Protein AF-0000000084345006 (afdb_homodimer)

Solvent-accessible surface area (backbone atoms only — not comparable to full-atom values): 26022 Å² total; per-residue (Å²): 129,42,28,31,36,35,39,15,20,37,31,21,58,23,36,22,38,45,45,19,27,39,44,24,13,48,54,64,68,20,47,41,25,41,38,64,45,27,44,33,18,22,37,42,75,37,78,78,44,75,47,75,47,55,40,68,56,42,34,43,24,52,50,40,34,66,75,46,31,78,61,38,12,27,25,36,44,42,64,48,46,51,62,44,44,50,27,50,33,58,51,54,70,69,43,87,80,65,47,54,23,27,33,30,68,54,44,56,44,95,74,63,48,74,50,41,49,72,69,26,48,53,45,40,44,70,50,44,31,56,66,19,42,29,35,49,31,39,56,72,48,44,24,61,75,67,71,46,86,67,78,48,72,67,41,49,52,52,48,41,60,55,52,36,74,56,38,20,54,24,29,35,42,40,37,67,77,75,52,102,46,23,41,28,40,37,32,59,86,83,52,78,44,82,44,78,44,81,70,71,93,66,69,22,55,34,28,51,68,41,31,32,42,21,24,25,21,26,33,37,26,72,64,43,53,70,70,57,12,47,52,55,16,51,57,50,43,50,56,14,42,76,53,28,44,85,59,39,85,41,41,9,24,43,26,65,47,51,67,51,33,42,54,38,62,74,43,132,130,41,29,32,35,34,40,14,19,37,31,21,58,24,35,23,38,45,45,18,27,40,44,23,14,48,55,64,67,19,48,41,25,42,37,64,46,27,43,33,18,21,36,42,76,37,77,79,45,74,47,76,46,55,39,68,57,42,34,44,23,54,50,41,34,66,75,44,32,77,61,39,12,28,24,35,44,43,63,49,47,52,62,43,43,47,28,51,33,58,52,54,69,69,42,86,81,66,47,54,22,27,33,32,66,54,43,57,45,95,73,64,47,74,50,41,49,70,70,26,47,53,44,40,44,70,49,42,32,55,66,18,42,28,35,50,30,39,55,73,46,45,24,61,73,67,71,46,87,68,79,46,71,67,41,47,54,52,48,41,60,56,53,35,75,55,39,21,54,24,31,35,41,40,35,68,77,76,53,102,46,24,41,28,40,37,30,59,85,82,53,78,43,80,44,79,46,81,69,71,96,69,69,22,55,33,28,51,69,40,30,33,42,19,26,25,22,29,33,37,27,72,64,43,52,70,69,56,12,47,54,56,16,51,56,50,42,51,55,15,41,76,54,29,46,85,58,39,85,41,41,10,24,43,25,65,46,51,67,53,32,43,54,39,61,76,42,132

Radius of gyration: 22.65 Å; Cα contacts (8 Å, |Δi|>4): 1332; chains: 2; bounding box: 45×67×52 Å

Nearest PDB structures (foldseek):
  8g1h-assembly1_A-2  TM=9.702E-01  e=3.459E-35  synthetic construct
  1jxi-assembly1_B  TM=9.398E-01  e=3.420E-26  Salmonella enterica subsp. enterica serovar Typhimurium
  3rm5-assembly1_B  TM=9.314E-01  e=1.653E-25  Saccharomyces cerevisiae
  3rm5-assembly1_A  TM=9.030E-01  e=3.843E-26  Saccharomyces cerevisiae
  4c5k-assembly2_A  TM=9.165E-01  e=1.752E-25  Staphylococcus aureus subsp. aureus Mu50

Foldseek 3Di:
DFEEEEEWADDPQQQATLSLLCLLLVLLPHHYHYQHAKYFDDDQQGTDDIDGDALVSSLVSLVVCLVPHDHQFYEYEQHADLSNLQSVLVNQVPRPDRHAYEYEDCQAFPNGHGRYDPVSLVSNLQRPQQVHQEYAEEQVRLCVNVVHHQQDPVSVVVSQLVSVVSHYQKYWYFAQPRDPWGWIWIDRNPDIDIDTDHDDPDLQCRHLSRSLSSQLRSVSSVPDDSVVSNNVSRVQSNQQQNPFDDDDPHHTHGNSNVVVCVVVVVDD/DFEEEEEWADDPQQQATLSLLCLLLVLLPHHYHYQHAKYFDDDQQGTDDIDGDALVSSLVSLVVCLVPHDHQFYEYEQHADLSNLQSVLVNQVPRPDRHAYEYEDDQAFPNGHGRYDPVSLVSNLQRPQQVHQEYAEEQVRLCVNVVHHQQDPVSVVVSQLVSVVSHYQKYWYFYQPRDVWGWIWIDRNPDIDIDTDHDDPDLQCRHLSRSLSSQLRSVSSVPDDSVVSNNVSRVQSNQQQNPFDDDDPHHTHGNSNVVVCVVVVVDD

Sequence (536 aa):
MKNALTIAGSDSCGGAGIQADLKSFSANGVYGMSVITAITAQNTQGVFGIEDISPEIIKKQINVIFDDIHVNAIKIGMVSKIESIKAIGESLRKIKKLPPIVLDPVMVSKSGFNLLSKDAKDTLIKELFPLALIITPNLPEAEEILQRKIETLEDMRESAKKLIKLGPKYVLIKGGHLEKDAMDILYDGENFIELTGERINTIHTHGTGCTLSSAIAANLAKGDSVEIAVKKAKDYITIAIKNGFKLGKGVGPTNHFYKLYKDAGVIEMKNALTIAGSDSCGGAGIQADLKSFSANGVYGMSVITAITAQNTQGVFGIEDISPEIIKKQINVIFDDIHVNAIKIGMVSKIESIKAIGESLRKIKKLPPIVLDPVMVSKSGFNLLSKDAKDTLIKELFPLALIITPNLPEAEEILQRKIETLEDMRESAKKLIKLGPKYVLIKGGHLEKDAMDILYDGENFIELTGERINTIHTHGTGCTLSSAIAANLAKGDSVEIAVKKAKDYITIAIKNGFKLGKGVGPTNHFYKLYKDAGVIE

Secondary structure (DSSP, 8-state):
--EEEEEEEEETTSSSHHHHHHHHHHHTT-EEEEEEEEEEEEETTEEEEEEEPPHHHHHHHHHHHHHH----EEEE-----HHHHHHHHHHHHT-TTPPPEEE----B-TT--B---HHHHHHHHHHHGGG-SEE--BHHHHHHHHTS---SHHHHHHHHHHHHTTS-SEEEEEESSSSSSEEEEEE-SS-EEEEEE-----S--BTHHHHHHHHHHHHHHTT--HHHHHHHHHHHHHHHHHT----SSSPPBP-TTHHHHHHHTS--/--EEEEEEEEETTSSSHHHHHHHHHHHTT-EEEEEEEEEEEEETTEEEEEEEPPHHHHHHHHHHHHHH----EEEE-----HHHHHHHHHHHHT-TTPPPEEE----B-TT--B---HHHHHHHHHHHGGG-SEE--BHHHHHHHHTS---SHHHHHHHHHHHHTTS-SEEEEEESSSSSSEEEEEE-SS-EEEEEE-----S--BTHHHHHHHHHHHHHHTT--HHHHHHHHHHHHHHHHHT----SSSPPBP-TTHHHHHHHTS--

Structure (mmCIF, N/CA/C/O backbone):
data_AF-0000000084345006-model_v1
#
loop_
_entity.id
_entity.type
_entity.pdbx_description
1 polymer 'Hydroxymethylpyrimidine/phosphomethylpyrimidine kinase'
#
loop_
_atom_site.group_PDB
_atom_site.id
_atom_site.type_symbol
_atom_site.label_atom_id
_atom_site.label_alt_id
_atom_site.label_comp_id
_atom_site.label_asym_id
_atom_site.label_entity_id
_atom_site.label_seq_id
_atom_site.pdbx_PDB_ins_code
_atom_site.Cartn_x
_atom_site.Cartn_y
_atom_site.Cartn_z
_atom_site.occupancy
_atom_site.B_iso_or_equiv
_atom_site.auth_seq_id
_atom_site.auth_comp_id
_atom_site.auth_asym_id
_atom_site.auth_atom_id
_atom_site.pdbx_PDB_model_num
ATOM 1 N N . MET A 1 1 ? -15.398 0.15 -10.969 1 89.31 1 MET A N 1
ATOM 2 C CA . MET A 1 1 ? -14.016 -0.271 -10.75 1 89.31 1 MET A CA 1
ATOM 3 C C . MET A 1 1 ? -13.961 -1.646 -10.094 1 89.31 1 MET A C 1
ATOM 5 O O . MET A 1 1 ? -14.82 -1.98 -9.273 1 89.31 1 MET A O 1
ATOM 9 N N . LYS A 1 2 ? -13.133 -2.596 -10.609 1 97.88 2 LYS A N 1
ATOM 10 C CA . LYS A 1 2 ? -12.969 -3.928 -10.039 1 97.88 2 LYS A CA 1
ATOM 11 C C . LYS A 1 2 ? -12.031 -3.895 -8.828 1 97.88 2 LYS A C 1
ATOM 13 O O . LYS A 1 2 ? -11.18 -3.01 -8.719 1 97.88 2 LYS A O 1
ATOM 18 N N . ASN A 1 3 ? -12.273 -4.82 -7.895 1 98.69 3 ASN A N 1
ATOM 19 C CA . ASN A 1 3 ? -11.539 -4.84 -6.633 1 98.69 3 ASN A CA 1
ATOM 20 C C . ASN A 1 3 ? -10.656 -6.078 -6.516 1 98.69 3 ASN A C 1
ATOM 22 O O . ASN A 1 3 ? -11.133 -7.203 -6.695 1 98.69 3 ASN A O 1
ATOM 26 N N . ALA A 1 4 ? -9.422 -5.875 -6.227 1 98.88 4 ALA A N 1
ATOM 27 C CA . ALA A 1 4 ? -8.5 -6.984 -5.98 1 98.88 4 ALA A CA 1
ATOM 28 C C . ALA A 1 4 ? -7.922 -6.91 -4.57 1 98.88 4 ALA A C 1
ATOM 30 O O . ALA A 1 4 ? -7.75 -5.82 -4.02 1 98.88 4 ALA A O 1
ATOM 31 N N . LEU A 1 5 ? -7.621 -8.062 -3.99 1 98.94 5 LEU A N 1
ATOM 32 C CA . LEU A 1 5 ? -7.078 -8.195 -2.643 1 98.94 5 LEU A CA 1
ATOM 33 C C . LEU A 1 5 ? -5.715 -8.875 -2.668 1 98.94 5 LEU A C 1
ATOM 35 O O . LEU A 1 5 ? -5.566 -9.953 -3.254 1 98.94 5 LEU A O 1
ATOM 39 N N . THR A 1 6 ? -4.75 -8.211 -2.145 1 98.94 6 THR A N 1
ATOM 40 C CA . THR A 1 6 ? -3.467 -8.875 -1.936 1 98.94 6 THR A CA 1
ATOM 41 C C . THR A 1 6 ? -3.332 -9.352 -0.491 1 98.94 6 THR A C 1
ATOM 43 O O . THR A 1 6 ? -3.746 -8.656 0.438 1 98.94 6 THR A O 1
ATOM 46 N N . ILE A 1 7 ? -2.912 -10.547 -0.292 1 98.88 7 ILE A N 1
ATOM 47 C CA . ILE A 1 7 ? -2.547 -11.141 0.988 1 98.88 7 ILE A CA 1
ATOM 48 C C . ILE A 1 7 ? -1.056 -11.469 0.998 1 98.88 7 ILE A C 1
ATOM 50 O O . ILE A 1 7 ? -0.623 -12.438 0.373 1 98.88 7 ILE A O 1
ATOM 54 N N . ALA A 1 8 ? -0.303 -10.664 1.658 1 98.19 8 ALA A N 1
ATOM 55 C CA . ALA A 1 8 ? 1.147 -10.805 1.564 1 98.19 8 ALA A CA 1
ATOM 56 C C . ALA A 1 8 ? 1.849 -10.008 2.66 1 98.19 8 ALA A C 1
ATOM 58 O O . ALA A 1 8 ? 1.195 -9.352 3.473 1 98.19 8 ALA A O 1
ATOM 59 N N . GLY A 1 9 ? 3.174 -10.164 2.723 1 96.94 9 GLY A N 1
ATOM 60 C CA . GLY A 1 9 ? 3.99 -9.336 3.598 1 96.94 9 GLY A CA 1
ATOM 61 C C . GLY A 1 9 ? 4.215 -7.934 3.057 1 96.94 9 GLY A C 1
ATOM 62 O O . GLY A 1 9 ? 3.854 -7.637 1.916 1 96.94 9 GLY A O 1
ATOM 6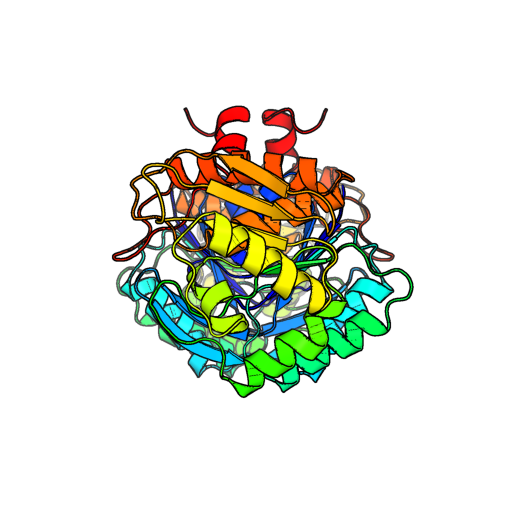3 N N . SER A 1 10 ? 4.773 -7.102 3.953 1 97.81 10 SER A N 1
ATOM 64 C CA . SER A 1 10 ? 5.059 -5.711 3.615 1 97.81 10 SER A CA 1
ATOM 65 C C . SER A 1 10 ? 6.555 -5.492 3.404 1 97.81 10 SER A C 1
ATOM 67 O O . SER A 1 10 ? 7.375 -5.996 4.172 1 97.81 10 SER A O 1
ATOM 69 N N . ASP A 1 11 ? 6.859 -4.809 2.336 1 96.81 11 ASP A N 1
ATOM 70 C CA . ASP A 1 11 ? 8.211 -4.352 2.025 1 96.81 11 ASP A CA 1
ATOM 71 C C . ASP A 1 11 ? 8.352 -2.854 2.268 1 96.81 11 ASP A C 1
ATOM 73 O O . ASP A 1 11 ? 7.824 -2.041 1.507 1 96.81 11 ASP A O 1
ATOM 77 N N . SER A 1 12 ? 9.188 -2.475 3.18 1 98.44 12 SER A N 1
ATOM 78 C CA . SER A 1 12 ? 9.273 -1.081 3.605 1 98.44 12 SER A CA 1
ATOM 79 C C . SER A 1 12 ? 9.789 -0.19 2.479 1 98.44 12 SER A C 1
ATOM 81 O O . SER A 1 12 ? 9.438 0.99 2.406 1 98.44 12 SER A O 1
ATOM 83 N N . CYS A 1 13 ? 10.57 -0.667 1.552 1 97.94 13 CYS A N 1
ATOM 84 C CA . CYS A 1 13 ? 11.125 0.211 0.53 1 97.94 13 CYS A CA 1
ATOM 85 C C . CYS A 1 13 ? 10.234 0.249 -0.705 1 97.94 13 CYS A C 1
ATOM 87 O O . CYS A 1 13 ? 10.516 0.979 -1.656 1 97.94 13 CYS A O 1
ATOM 89 N N . GLY A 1 14 ? 9.148 -0.557 -0.694 1 98.12 14 GLY A N 1
ATOM 90 C CA . GLY A 1 14 ? 8.039 -0.332 -1.606 1 98.12 14 GLY A CA 1
ATOM 91 C C . GLY A 1 14 ? 8.211 -1.034 -2.939 1 98.12 14 GLY A C 1
ATOM 92 O O . GLY A 1 14 ? 7.414 -0.833 -3.859 1 98.12 14 GLY A O 1
ATOM 93 N N . GLY A 1 15 ? 9.266 -1.884 -3.068 1 97 15 GLY A N 1
ATOM 94 C CA . GLY A 1 15 ? 9.547 -2.529 -4.344 1 97 15 GLY A CA 1
ATOM 95 C C . GLY A 1 15 ? 8.891 -3.895 -4.473 1 97 15 GLY A C 1
ATOM 96 O O . GLY A 1 15 ? 8.75 -4.418 -5.578 1 97 15 GLY A O 1
ATOM 97 N N . ALA A 1 16 ? 8.5 -4.504 -3.398 1 96.56 16 ALA A N 1
ATOM 98 C CA . ALA A 1 16 ? 7.84 -5.805 -3.34 1 96.56 16 ALA A CA 1
ATOM 99 C C . ALA A 1 16 ? 6.699 -5.793 -2.324 1 96.56 16 ALA A C 1
ATOM 101 O O . ALA A 1 16 ? 6.191 -4.727 -1.965 1 96.56 16 ALA A O 1
ATOM 102 N N . GLY A 1 17 ? 6.203 -6.926 -2.006 1 96.75 17 GLY A N 1
ATOM 103 C CA . GLY A 1 17 ? 5.172 -7.023 -0.985 1 96.75 17 GLY A CA 1
ATOM 104 C C . GLY A 1 17 ? 3.865 -6.371 -1.395 1 96.75 17 GLY A C 1
ATOM 105 O O . GLY A 1 17 ? 3.592 -6.211 -2.586 1 96.75 17 GLY A O 1
ATOM 106 N N . ILE A 1 18 ? 3.059 -5.977 -0.353 1 98.62 18 ILE A N 1
ATOM 107 C CA . ILE A 1 18 ? 1.742 -5.406 -0.615 1 98.62 18 ILE A CA 1
ATOM 108 C C . ILE A 1 18 ? 1.896 -4.059 -1.315 1 98.62 18 ILE A C 1
ATOM 110 O O . ILE A 1 18 ? 1.002 -3.625 -2.047 1 98.62 18 ILE A O 1
ATOM 114 N N . GLN A 1 19 ? 3.078 -3.381 -1.094 1 98.81 19 GLN A N 1
ATOM 115 C CA . GLN A 1 19 ? 3.309 -2.098 -1.749 1 98.81 19 GLN A CA 1
ATOM 116 C C . GLN A 1 19 ? 3.363 -2.258 -3.266 1 98.81 19 GLN A C 1
ATOM 118 O O . GLN A 1 19 ? 2.693 -1.524 -3.996 1 98.81 19 GLN A O 1
ATOM 123 N N . ALA A 1 20 ? 4.129 -3.256 -3.709 1 98.5 20 ALA A N 1
ATOM 124 C CA . ALA A 1 20 ? 4.199 -3.525 -5.145 1 98.5 20 ALA A CA 1
ATOM 125 C C . ALA A 1 20 ? 2.857 -4.02 -5.676 1 98.5 20 ALA A C 1
ATOM 127 O O . ALA A 1 20 ? 2.475 -3.705 -6.805 1 98.5 20 ALA A O 1
ATOM 128 N N . ASP A 1 21 ? 2.201 -4.828 -4.859 1 98.81 21 ASP A N 1
ATOM 129 C CA . ASP A 1 21 ? 0.899 -5.348 -5.262 1 98.81 21 ASP A CA 1
ATOM 130 C C . ASP A 1 21 ? -0.097 -4.215 -5.5 1 98.81 21 ASP A C 1
ATOM 132 O O . ASP A 1 21 ? -0.76 -4.168 -6.535 1 98.81 21 ASP A O 1
ATOM 136 N N . LEU A 1 22 ? -0.158 -3.279 -4.551 1 98.94 22 LEU A N 1
ATOM 137 C CA . LEU A 1 22 ? -1.082 -2.154 -4.648 1 98.94 22 LEU A CA 1
ATOM 138 C C . LEU A 1 22 ? -0.743 -1.272 -5.844 1 98.94 22 LEU A C 1
ATOM 140 O O . LEU A 1 22 ? -1.639 -0.804 -6.551 1 98.94 22 LEU A O 1
ATOM 144 N N . LYS A 1 23 ? 0.521 -1.016 -6.059 1 98.88 23 LYS A N 1
ATOM 145 C CA . LYS A 1 23 ? 0.947 -0.233 -7.215 1 98.88 23 LYS A CA 1
ATOM 146 C C . LYS A 1 23 ? 0.558 -0.923 -8.523 1 98.88 23 LYS A C 1
ATOM 148 O O . LYS A 1 23 ? 0.072 -0.276 -9.453 1 98.88 23 LYS A O 1
ATOM 153 N N . SER A 1 24 ? 0.743 -2.256 -8.562 1 98.88 24 SER A N 1
ATOM 154 C CA . SER A 1 24 ? 0.424 -3.018 -9.766 1 98.88 24 SER A CA 1
ATOM 155 C C . SER A 1 24 ? -1.077 -3.021 -10.039 1 98.88 24 SER A C 1
ATOM 157 O O . SER A 1 24 ? -1.507 -2.861 -11.18 1 98.88 24 SER A O 1
ATOM 159 N N . PHE A 1 25 ? -1.888 -3.24 -8.945 1 98.88 25 PHE A N 1
ATOM 160 C CA . PHE A 1 25 ? -3.336 -3.162 -9.102 1 98.88 25 PHE A CA 1
ATOM 161 C C . PHE A 1 25 ? -3.744 -1.825 -9.711 1 98.88 25 PHE A C 1
ATOM 163 O O . PHE A 1 25 ? -4.461 -1.785 -10.711 1 98.88 25 PHE A O 1
ATOM 170 N N . SER A 1 26 ? -3.223 -0.731 -9.148 1 98.69 26 SER A N 1
ATOM 171 C CA . SER A 1 26 ? -3.592 0.62 -9.555 1 98.69 26 SER A CA 1
ATOM 172 C C . SER A 1 26 ? -3.139 0.909 -10.984 1 98.69 26 SER A C 1
ATOM 174 O O . SER A 1 26 ? -3.887 1.493 -11.773 1 98.69 26 SER A O 1
ATOM 176 N N . ALA A 1 27 ? -1.938 0.489 -11.273 1 98.62 27 ALA A N 1
ATOM 177 C CA . ALA A 1 27 ? -1.396 0.732 -12.609 1 98.62 27 ALA A CA 1
ATOM 178 C C . ALA A 1 27 ? -2.207 -0.003 -13.672 1 98.62 27 ALA A C 1
ATOM 180 O O . ALA A 1 27 ? -2.211 0.39 -14.844 1 98.62 27 ALA A O 1
ATOM 181 N N . ASN A 1 28 ? -2.867 -1.063 -13.289 1 98.31 28 ASN A N 1
ATOM 182 C CA . ASN A 1 28 ? -3.666 -1.854 -14.219 1 98.31 28 ASN A CA 1
ATOM 183 C C . ASN A 1 28 ? -5.156 -1.549 -14.078 1 98.31 28 ASN A C 1
ATOM 185 O O . ASN A 1 28 ? -5.996 -2.34 -14.508 1 98.31 28 ASN A O 1
ATOM 189 N N . GLY A 1 29 ? -5.527 -0.494 -13.367 1 97.88 29 GLY A N 1
ATOM 190 C CA . GLY A 1 29 ? -6.883 0.034 -13.367 1 97.88 29 GLY A CA 1
ATOM 191 C C . GLY A 1 29 ? -7.801 -0.677 -12.398 1 97.88 29 GLY A C 1
ATOM 192 O O . GLY A 1 29 ? -9.023 -0.689 -12.578 1 97.88 29 GLY A O 1
ATOM 193 N N . VAL A 1 30 ? -7.266 -1.265 -11.43 1 98.5 30 VAL A N 1
ATOM 194 C CA . VAL A 1 30 ? -8.023 -2.043 -10.461 1 98.5 30 VAL A CA 1
ATOM 195 C C . VAL A 1 30 ? -7.824 -1.466 -9.062 1 98.5 30 VAL A C 1
ATOM 197 O O . VAL A 1 30 ? -6.715 -1.059 -8.703 1 98.5 30 VAL A O 1
ATOM 200 N N . TYR A 1 31 ? -8.898 -1.378 -8.211 1 98.69 31 TYR A N 1
ATOM 201 C CA . TYR A 1 31 ? -8.797 -0.924 -6.832 1 98.69 31 TYR A CA 1
ATOM 202 C C . TYR A 1 31 ? -8.164 -1.995 -5.953 1 98.69 31 TYR A C 1
ATOM 204 O O . TYR A 1 31 ? -8.625 -3.135 -5.918 1 98.69 31 TYR A O 1
ATOM 212 N N . GLY A 1 32 ? -7.113 -1.588 -5.227 1 98.81 32 GLY A N 1
ATOM 213 C CA . GLY A 1 32 ? -6.363 -2.566 -4.457 1 98.81 32 GLY A CA 1
ATOM 214 C C . GLY A 1 32 ? -6.645 -2.494 -2.967 1 98.81 32 GLY A C 1
ATOM 215 O O . GLY A 1 32 ? -6.66 -1.408 -2.383 1 98.81 32 GLY A O 1
ATOM 216 N N . MET A 1 33 ? -6.867 -3.643 -2.33 1 98.88 33 MET A N 1
ATOM 217 C CA . MET A 1 33 ? -6.977 -3.863 -0.891 1 98.88 33 MET A CA 1
ATOM 218 C C . MET A 1 33 ? -5.883 -4.805 -0.399 1 98.88 33 MET A C 1
ATOM 220 O O . MET A 1 33 ? -5.195 -5.438 -1.203 1 98.88 33 MET A O 1
ATOM 224 N N . SER A 1 34 ? -5.668 -4.82 0.944 1 98.88 34 SER A N 1
ATOM 225 C CA . SER A 1 34 ? -4.547 -5.656 1.354 1 98.88 34 SER A CA 1
ATOM 226 C C . SER A 1 34 ? -4.793 -6.277 2.727 1 98.88 34 SER A C 1
ATOM 228 O O . SER A 1 34 ? -5.379 -5.641 3.605 1 98.88 34 SER A O 1
ATOM 230 N N . VAL A 1 35 ? -4.457 -7.473 2.844 1 98.88 35 VAL A N 1
ATOM 231 C CA . VAL A 1 35 ? -4.242 -8.188 4.098 1 98.88 35 VAL A CA 1
ATOM 232 C C . VAL A 1 35 ? -2.746 -8.383 4.332 1 98.88 35 VAL A C 1
ATOM 234 O O . VAL A 1 35 ? -2.059 -9 3.514 1 98.88 35 VAL A O 1
ATOM 237 N N . ILE A 1 36 ? -2.287 -7.852 5.406 1 98.81 36 ILE A N 1
ATOM 238 C CA . ILE A 1 36 ? -0.855 -7.91 5.68 1 98.81 36 ILE A CA 1
ATOM 239 C C . ILE A 1 36 ? -0.556 -9.07 6.621 1 98.81 36 ILE A C 1
ATOM 241 O O . ILE A 1 36 ? -1.201 -9.219 7.664 1 98.81 36 ILE A O 1
ATOM 245 N N . THR A 1 37 ? 0.47 -9.844 6.27 1 98.06 37 THR A N 1
ATOM 246 C CA . THR A 1 37 ? 0.75 -11.07 7.012 1 98.06 37 THR A CA 1
ATOM 247 C C . THR A 1 37 ? 2.064 -10.945 7.777 1 98.06 37 THR A C 1
ATOM 249 O O . THR A 1 37 ? 2.334 -11.742 8.688 1 98.06 37 THR A O 1
ATOM 252 N N . ALA A 1 38 ? 2.854 -10.055 7.348 1 96.88 38 ALA A N 1
ATOM 253 C CA . ALA A 1 38 ? 4.141 -9.812 7.992 1 96.88 38 ALA A CA 1
ATOM 254 C C . ALA A 1 38 ? 4.688 -8.438 7.625 1 96.88 38 ALA A C 1
ATOM 256 O O . ALA A 1 38 ? 4.371 -7.902 6.559 1 96.88 38 ALA A O 1
ATOM 257 N N . ILE A 1 39 ? 5.484 -7.902 8.547 1 97.44 39 ILE A N 1
ATOM 258 C CA . ILE A 1 39 ? 6.195 -6.652 8.312 1 97.44 39 ILE A CA 1
ATOM 259 C C . ILE A 1 39 ? 7.691 -6.926 8.164 1 97.44 39 ILE A C 1
ATOM 261 O O . ILE A 1 39 ? 8.312 -7.508 9.055 1 97.44 39 ILE A O 1
ATOM 265 N N . THR A 1 40 ? 8.227 -6.492 7.047 1 95.69 40 THR A N 1
ATOM 266 C CA . THR A 1 40 ? 9.68 -6.582 6.941 1 95.69 40 THR A CA 1
ATOM 267 C C . THR A 1 40 ? 10.32 -5.195 7.008 1 95.69 40 THR A C 1
ATOM 269 O O . THR A 1 40 ? 9.758 -4.227 6.492 1 95.69 40 THR A O 1
ATOM 272 N N . ALA A 1 41 ? 11.414 -5.152 7.734 1 97.31 41 ALA A N 1
ATOM 273 C CA . ALA A 1 41 ? 12.336 -4.035 7.586 1 97.31 41 ALA A CA 1
ATOM 274 C C . ALA A 1 41 ? 13.375 -4.32 6.5 1 97.31 41 ALA A C 1
ATOM 276 O O . ALA A 1 41 ? 14.289 -5.113 6.703 1 97.31 41 ALA A O 1
ATOM 277 N N . GLN A 1 42 ? 13.117 -3.662 5.387 1 95.06 42 GLN A N 1
ATOM 278 C CA . GLN A 1 42 ? 13.93 -4.027 4.227 1 95.06 42 GLN A CA 1
ATOM 279 C C . GLN A 1 42 ? 14.195 -2.812 3.342 1 95.06 42 GLN A C 1
ATOM 281 O O . GLN A 1 42 ? 13.43 -1.85 3.35 1 95.06 42 GLN A O 1
ATOM 286 N N . ASN A 1 43 ? 15.336 -2.779 2.715 1 96.62 43 ASN A N 1
ATOM 287 C CA . ASN A 1 43 ? 15.719 -1.792 1.712 1 96.62 43 ASN A CA 1
ATOM 288 C C . ASN A 1 43 ? 16.281 -2.455 0.462 1 96.62 43 ASN A C 1
ATOM 290 O O . ASN A 1 43 ? 16.016 -3.629 0.199 1 96.62 43 ASN A O 1
ATOM 294 N N . THR A 1 44 ? 16.938 -1.7 -0.422 1 96.12 44 THR A N 1
ATOM 295 C CA . THR A 1 44 ? 17.328 -2.254 -1.711 1 96.12 44 THR A CA 1
ATOM 296 C C . THR A 1 44 ? 18.5 -3.23 -1.545 1 96.12 44 THR A C 1
ATOM 298 O O . THR A 1 44 ? 18.844 -3.949 -2.482 1 96.12 44 THR A O 1
ATOM 301 N N . GLN A 1 45 ? 19.062 -3.332 -0.358 1 95.5 45 GLN A N 1
ATOM 302 C CA . GLN A 1 45 ? 20.25 -4.168 -0.122 1 95.5 45 GLN A CA 1
ATOM 303 C C . GLN A 1 45 ? 19.859 -5.48 0.554 1 95.5 45 GLN A C 1
ATOM 305 O O . GLN A 1 45 ? 20.672 -6.395 0.66 1 95.5 45 GLN A O 1
ATOM 310 N N . GLY A 1 46 ? 18.672 -5.559 1.083 1 93 46 GLY A N 1
ATOM 311 C CA . GLY A 1 46 ? 18.266 -6.812 1.704 1 93 46 GLY A CA 1
ATOM 312 C C . GLY A 1 46 ? 17.203 -6.637 2.77 1 93 46 GLY A C 1
ATOM 313 O O . GLY A 1 46 ? 16.609 -5.566 2.887 1 93 46 GLY A O 1
ATOM 314 N N . VAL A 1 47 ? 16.859 -7.742 3.451 1 93.56 47 VAL A N 1
ATOM 315 C CA . VAL A 1 47 ? 15.922 -7.797 4.566 1 93.56 47 VAL A CA 1
ATOM 316 C C . VAL A 1 47 ? 16.688 -7.824 5.887 1 93.56 47 VAL A C 1
ATOM 318 O O . VAL A 1 47 ? 17.594 -8.648 6.074 1 93.56 47 VAL A O 1
ATOM 321 N N . PHE A 1 48 ? 16.281 -6.957 6.828 1 95.38 48 PHE A N 1
ATOM 322 C CA . PHE A 1 48 ? 17.062 -6.789 8.055 1 95.38 48 PHE A CA 1
ATOM 323 C C . PHE A 1 48 ? 16.234 -7.145 9.273 1 95.38 48 PHE A C 1
ATOM 325 O O . PHE A 1 48 ? 16.75 -7.203 10.391 1 95.38 48 PHE A O 1
ATOM 332 N N . GLY A 1 49 ? 14.984 -7.375 9.109 1 94.25 49 GLY A N 1
ATOM 333 C CA . GLY A 1 49 ? 14.078 -7.754 10.18 1 94.25 49 GLY A CA 1
ATOM 334 C C . GLY A 1 49 ? 12.703 -8.156 9.695 1 94.25 49 GLY A C 1
ATOM 335 O O . GLY A 1 49 ? 12.305 -7.809 8.578 1 94.25 49 GLY A O 1
ATOM 336 N N . ILE A 1 50 ? 12 -8.945 10.531 1 94.06 50 ILE A N 1
ATOM 337 C CA . ILE A 1 50 ? 10.656 -9.406 10.203 1 94.06 50 ILE A CA 1
ATOM 338 C C . ILE A 1 50 ? 9.812 -9.477 11.469 1 94.06 50 ILE A C 1
ATOM 340 O O . ILE A 1 50 ? 10.297 -9.883 12.523 1 94.06 50 ILE A O 1
ATOM 344 N N . GLU A 1 51 ? 8.656 -8.984 11.43 1 96.81 51 GLU A N 1
ATOM 345 C CA . GLU A 1 51 ? 7.637 -9.188 12.453 1 96.81 51 GLU A CA 1
ATOM 346 C C . GLU A 1 51 ? 6.359 -9.773 11.859 1 96.81 51 GLU A C 1
ATOM 348 O O . GLU A 1 51 ? 5.734 -9.156 10.992 1 96.81 51 GLU A O 1
ATOM 353 N N . ASP A 1 52 ? 5.984 -10.922 12.328 1 96.31 52 ASP A N 1
ATOM 354 C CA . ASP A 1 52 ? 4.789 -11.586 11.812 1 96.31 52 ASP A CA 1
ATOM 355 C C . ASP A 1 52 ? 3.525 -11 12.445 1 96.31 52 ASP A C 1
ATOM 357 O O . ASP A 1 52 ? 3.543 -10.57 13.602 1 96.31 52 ASP A O 1
ATOM 361 N N . ILE A 1 53 ? 2.496 -10.969 11.711 1 98 53 ILE A N 1
ATOM 362 C CA . ILE A 1 53 ? 1.18 -10.578 12.195 1 98 53 ILE A CA 1
ATOM 363 C C . ILE A 1 53 ? 0.456 -11.797 12.766 1 98 53 ILE A C 1
ATOM 365 O O . ILE A 1 53 ? 0.631 -12.914 12.281 1 98 53 ILE A O 1
ATOM 369 N N . SER A 1 54 ? -0.319 -11.57 13.773 1 98.31 54 SER A N 1
ATOM 370 C CA . SER A 1 54 ? -0.986 -12.688 14.43 1 98.31 54 SER A CA 1
ATOM 371 C C . SER A 1 54 ? -2.018 -13.328 13.516 1 98.31 54 SER A C 1
ATOM 373 O O . SER A 1 54 ? -2.67 -12.648 12.727 1 98.31 54 SER A O 1
ATOM 375 N N . PRO A 1 55 ? -2.16 -14.695 13.617 1 98.38 55 PRO A N 1
ATOM 376 C CA . PRO A 1 55 ? -3.189 -15.375 12.828 1 98.38 55 PRO A CA 1
ATOM 377 C C . PRO A 1 55 ? -4.582 -14.789 13.039 1 98.38 55 PRO A C 1
ATOM 379 O O . PRO A 1 55 ? -5.383 -14.727 12.102 1 98.38 55 PRO A O 1
ATOM 382 N N . GLU A 1 56 ? -4.824 -14.352 14.258 1 98.5 56 GLU A N 1
ATOM 383 C CA . GLU A 1 56 ? -6.129 -13.781 14.586 1 98.5 56 GLU A CA 1
ATOM 384 C C . GLU A 1 56 ? -6.406 -12.523 13.766 1 98.5 56 GLU A C 1
ATOM 386 O O . GLU A 1 56 ? -7.484 -12.383 13.188 1 98.5 56 GLU A O 1
ATOM 391 N N . ILE A 1 57 ? -5.445 -11.664 13.68 1 98.56 57 ILE A N 1
ATOM 392 C CA . ILE A 1 57 ? -5.625 -10.414 12.945 1 98.56 57 ILE A CA 1
ATOM 393 C C . ILE A 1 57 ? -5.656 -10.695 11.445 1 98.56 57 ILE A C 1
ATOM 395 O O . ILE A 1 57 ? -6.395 -10.039 10.703 1 98.56 57 ILE A O 1
ATOM 399 N N . ILE A 1 58 ? -4.863 -11.648 10.977 1 98.75 58 ILE A N 1
ATOM 400 C CA . ILE A 1 58 ? -4.898 -12.031 9.57 1 98.75 58 ILE A CA 1
ATOM 401 C C . ILE A 1 58 ? -6.305 -12.492 9.195 1 98.75 58 ILE A C 1
ATOM 403 O O . ILE A 1 58 ? -6.875 -12.016 8.211 1 98.75 58 ILE A O 1
ATOM 407 N N . LYS A 1 59 ? -6.895 -13.375 10.008 1 98.81 59 LYS A N 1
ATOM 408 C CA . LYS A 1 59 ? -8.25 -13.859 9.75 1 98.81 59 LYS A CA 1
ATOM 409 C C . LYS A 1 59 ? -9.258 -12.711 9.773 1 98.81 59 LYS A C 1
ATOM 411 O O . LYS A 1 59 ? -10.141 -12.641 8.914 1 98.81 59 LYS A O 1
ATOM 416 N N . LYS A 1 60 ? -9.102 -11.852 10.75 1 98.75 60 LYS A N 1
ATOM 417 C CA . LYS A 1 60 ? -10.039 -10.734 10.898 1 98.75 60 LYS A CA 1
ATOM 418 C C . LYS A 1 60 ? -9.984 -9.812 9.68 1 98.75 60 LYS A C 1
ATOM 420 O O . LYS A 1 60 ? -11.016 -9.328 9.219 1 98.75 60 LYS A O 1
ATOM 425 N N . GLN A 1 61 ? -8.758 -9.5 9.203 1 98.81 61 GLN A N 1
ATOM 426 C CA . GLN A 1 61 ? -8.625 -8.688 7.996 1 98.81 61 GLN A CA 1
ATOM 427 C C . GLN A 1 61 ? -9.406 -9.305 6.836 1 98.81 61 GLN A C 1
ATOM 429 O O . GLN A 1 61 ? -10.141 -8.602 6.133 1 98.81 61 GLN A O 1
ATOM 434 N N . ILE A 1 62 ? -9.227 -10.594 6.625 1 98.88 62 ILE A N 1
ATOM 435 C CA . ILE A 1 62 ? -9.883 -11.281 5.512 1 98.88 62 ILE A CA 1
ATOM 436 C C . ILE A 1 62 ? -11.391 -11.25 5.711 1 98.88 62 ILE A C 1
ATOM 438 O O . ILE A 1 62 ? -12.133 -10.875 4.801 1 98.88 62 ILE A O 1
ATOM 442 N N . ASN A 1 63 ? -11.836 -11.555 6.898 1 98.62 63 ASN A N 1
ATOM 443 C CA . ASN A 1 63 ? -13.258 -11.711 7.176 1 98.62 63 ASN A CA 1
ATOM 444 C C . ASN A 1 63 ? -14.008 -10.398 7.004 1 98.62 63 ASN A C 1
ATOM 446 O O . ASN A 1 63 ? -15.094 -10.367 6.414 1 98.62 63 ASN A O 1
ATOM 450 N N . VAL A 1 64 ? -13.445 -9.32 7.477 1 98.31 64 VAL A N 1
ATOM 451 C CA . VAL A 1 64 ? -14.164 -8.055 7.426 1 98.31 64 VAL A CA 1
ATOM 452 C C . VAL A 1 64 ? -14.273 -7.578 5.977 1 98.31 64 VAL A C 1
ATOM 454 O O . VAL A 1 64 ? -15.25 -6.926 5.605 1 98.31 64 VAL A O 1
ATOM 457 N N . ILE A 1 65 ? -13.297 -7.863 5.141 1 98.69 65 ILE A N 1
ATOM 458 C CA . ILE A 1 65 ? -13.352 -7.5 3.729 1 98.69 65 ILE A CA 1
ATOM 459 C C . ILE A 1 65 ? -14.484 -8.258 3.043 1 98.69 65 ILE A C 1
ATOM 461 O O . ILE A 1 65 ? -15.328 -7.652 2.377 1 98.69 65 ILE A O 1
ATOM 465 N N . PHE A 1 66 ? -14.586 -9.523 3.238 1 98.5 66 PHE A N 1
ATOM 466 C CA . PHE A 1 66 ? -15.547 -10.344 2.518 1 98.5 66 PHE A CA 1
ATOM 467 C C . PHE A 1 66 ? -16.953 -10.164 3.086 1 98.5 66 PHE A C 1
ATOM 469 O O . PHE A 1 66 ? -17.938 -10.453 2.414 1 98.5 66 PHE A O 1
ATOM 476 N N . ASP A 1 67 ? -17.062 -9.648 4.312 1 97.69 67 ASP A N 1
ATOM 477 C CA . ASP A 1 67 ? -18.359 -9.344 4.906 1 97.69 67 ASP A CA 1
ATOM 478 C C . ASP A 1 67 ? -18.969 -8.086 4.277 1 97.69 67 ASP A C 1
ATOM 480 O O . ASP A 1 67 ? -20.172 -7.863 4.379 1 97.69 67 ASP A O 1
ATOM 484 N N . ASP A 1 68 ? -18.188 -7.324 3.555 1 97.94 68 ASP A N 1
ATOM 485 C CA . ASP A 1 68 ? -18.594 -5.969 3.209 1 97.94 68 ASP A CA 1
ATOM 486 C C . ASP A 1 68 ? -18.375 -5.688 1.726 1 97.94 68 ASP A C 1
ATOM 488 O O . ASP A 1 68 ? -19.141 -4.941 1.106 1 97.94 68 ASP A O 1
ATOM 492 N N . ILE A 1 69 ? -17.344 -6.266 1.142 1 98.31 69 ILE A N 1
ATOM 493 C CA . ILE A 1 69 ? -16.859 -5.816 -0.161 1 98.31 69 ILE A CA 1
ATOM 494 C C . ILE A 1 69 ? -16.812 -6.996 -1.13 1 98.31 69 ILE A C 1
ATOM 496 O O . ILE A 1 69 ? -16.391 -8.094 -0.761 1 98.31 69 ILE A O 1
ATOM 500 N N . HIS A 1 70 ? -17.281 -6.797 -2.34 1 98.19 70 HIS A N 1
ATOM 501 C CA . HIS A 1 70 ? -17.109 -7.785 -3.396 1 98.19 70 HIS A CA 1
ATOM 502 C C . HIS A 1 70 ? -15.68 -7.809 -3.916 1 98.19 70 HIS A C 1
ATOM 504 O O . HIS A 1 70 ? -15.18 -6.797 -4.414 1 98.19 70 HIS A O 1
ATOM 510 N N . VAL A 1 71 ? -15.055 -8.938 -3.756 1 98.69 71 VAL A N 1
ATOM 511 C CA . VAL A 1 71 ? -13.68 -9.109 -4.215 1 98.69 71 VAL A CA 1
ATOM 512 C C . VAL A 1 71 ? -13.672 -9.859 -5.543 1 98.69 71 VAL A C 1
ATOM 514 O O . VAL A 1 71 ? -14.234 -10.953 -5.652 1 98.69 71 VAL A O 1
ATOM 517 N N . ASN A 1 72 ? -12.953 -9.258 -6.555 1 98.88 72 ASN A N 1
ATOM 518 C CA . ASN A 1 72 ? -12.977 -9.836 -7.895 1 98.88 72 ASN A CA 1
ATOM 519 C C . ASN A 1 72 ? -11.805 -10.797 -8.109 1 98.88 72 ASN A C 1
ATOM 521 O O . ASN A 1 72 ? -11.891 -11.695 -8.945 1 98.88 72 ASN A O 1
ATOM 525 N N . ALA A 1 73 ? -10.727 -10.625 -7.402 1 98.94 73 ALA A N 1
ATOM 526 C CA . ALA A 1 73 ? -9.562 -11.508 -7.484 1 98.94 73 ALA A CA 1
ATOM 527 C C . ALA A 1 73 ? -8.664 -11.344 -6.258 1 98.94 73 ALA A C 1
ATOM 529 O O . ALA A 1 73 ? -8.695 -10.312 -5.59 1 98.94 73 ALA A O 1
ATOM 530 N N . ILE A 1 74 ? -7.855 -12.359 -5.965 1 98.94 74 ILE A N 1
ATOM 531 C CA . ILE A 1 74 ? -6.926 -12.359 -4.84 1 98.94 74 ILE A CA 1
ATOM 532 C C . ILE A 1 74 ? -5.516 -12.688 -5.336 1 98.94 74 ILE A C 1
ATOM 534 O O . ILE A 1 74 ? -5.336 -13.578 -6.168 1 98.94 74 ILE A O 1
ATOM 538 N N . LYS A 1 75 ? -4.586 -11.969 -4.891 1 98.94 75 LYS A N 1
ATOM 539 C CA . LYS A 1 75 ? -3.178 -12.328 -5.02 1 98.94 75 LYS A CA 1
ATOM 540 C C . LYS A 1 75 ? -2.578 -12.695 -3.664 1 98.94 75 LYS A C 1
ATOM 542 O O . LYS A 1 75 ? -2.709 -11.945 -2.697 1 98.94 75 LYS A O 1
ATOM 547 N N . ILE A 1 76 ? -2.008 -13.852 -3.568 1 98.81 76 ILE A N 1
ATOM 548 C CA . ILE A 1 76 ? -1.287 -14.258 -2.367 1 98.81 76 ILE A CA 1
ATOM 549 C C . ILE A 1 76 ? 0.215 -14.273 -2.645 1 98.81 76 ILE A C 1
ATOM 551 O O . ILE A 1 76 ? 0.671 -14.891 -3.607 1 98.81 76 ILE A O 1
ATOM 555 N N . GLY A 1 77 ? 0.906 -13.523 -1.82 1 96.88 77 GLY A N 1
ATOM 556 C CA . GLY A 1 77 ? 2.354 -13.461 -1.939 1 96.88 77 GLY A CA 1
ATOM 557 C C . GLY A 1 77 ? 3.078 -14.117 -0.778 1 96.88 77 GLY A C 1
ATOM 558 O O . GLY A 1 77 ? 2.717 -15.211 -0.355 1 96.88 77 GLY A O 1
ATOM 559 N N . MET A 1 78 ? 4.074 -13.469 -0.253 1 90.25 78 MET A N 1
ATOM 560 C CA . MET A 1 78 ? 4.941 -14.008 0.792 1 90.25 78 MET A CA 1
ATOM 561 C C . MET A 1 78 ? 4.16 -14.227 2.086 1 90.25 78 MET A C 1
ATOM 563 O O . MET A 1 78 ? 3.582 -13.289 2.631 1 90.25 78 MET A O 1
ATOM 567 N N . VAL A 1 79 ? 4.168 -15.438 2.496 1 91.69 79 VAL A N 1
ATOM 568 C CA . VAL A 1 79 ? 3.666 -15.859 3.799 1 91.69 79 VAL A CA 1
ATOM 569 C C . VAL A 1 79 ? 4.684 -16.781 4.469 1 91.69 79 VAL A C 1
ATOM 571 O O . VAL A 1 79 ? 5.074 -17.797 3.895 1 91.69 79 VAL A O 1
ATOM 574 N N . SER A 1 80 ? 5.113 -16.438 5.652 1 85.19 80 SER A N 1
ATOM 575 C CA . SER A 1 80 ? 6.305 -17.109 6.164 1 85.19 80 SER A CA 1
ATOM 576 C C . SER A 1 80 ? 5.949 -18.078 7.289 1 85.19 80 SER A C 1
ATOM 578 O O . SER A 1 80 ? 6.613 -19.094 7.469 1 85.19 80 SER A O 1
ATOM 580 N N . LYS A 1 81 ? 4.934 -17.844 7.996 1 93.5 81 LYS A N 1
ATOM 581 C CA . LYS A 1 81 ? 4.645 -18.641 9.18 1 93.5 81 LYS A CA 1
ATOM 582 C C . LYS A 1 81 ? 3.553 -19.672 8.898 1 93.5 81 LYS A C 1
ATOM 584 O O . LYS A 1 81 ? 2.578 -19.375 8.203 1 93.5 81 LYS A O 1
ATOM 589 N N . ILE A 1 82 ? 3.758 -20.828 9.477 1 96.69 82 ILE A N 1
ATOM 590 C CA . ILE A 1 82 ? 2.799 -21.922 9.328 1 96.69 82 ILE A CA 1
ATOM 591 C C . ILE A 1 82 ? 1.419 -21.453 9.789 1 96.69 82 ILE A C 1
ATOM 593 O O . ILE A 1 82 ? 0.423 -21.672 9.094 1 96.69 82 ILE A O 1
ATOM 597 N N . GLU A 1 83 ? 1.397 -20.797 10.922 1 97.81 83 GLU A N 1
ATOM 598 C CA . GLU A 1 83 ? 0.131 -20.359 11.508 1 97.81 83 GLU A CA 1
ATOM 599 C C . GLU A 1 83 ? -0.565 -19.344 10.617 1 97.81 83 GLU A C 1
ATOM 601 O O . GLU A 1 83 ? -1.796 -19.312 10.539 1 97.81 83 GLU A O 1
ATOM 606 N N . SER A 1 84 ? 0.212 -18.484 9.977 1 97.81 84 SER A N 1
ATOM 607 C CA . SER A 1 84 ? -0.347 -17.516 9.047 1 97.81 84 SER A CA 1
ATOM 608 C C . SER A 1 84 ? -0.949 -18.188 7.824 1 97.81 84 SER A C 1
ATOM 610 O O . SER A 1 84 ? -2.035 -17.828 7.375 1 97.81 84 SER A O 1
ATOM 612 N N . ILE A 1 85 ? -0.221 -19.188 7.312 1 97.88 85 ILE A N 1
ATOM 613 C CA . ILE A 1 85 ? -0.677 -19.938 6.145 1 97.88 85 ILE A CA 1
ATOM 614 C C . ILE A 1 85 ? -2.004 -20.625 6.457 1 97.88 85 ILE A C 1
ATOM 616 O O . ILE A 1 85 ? -2.955 -20.547 5.676 1 97.88 85 ILE A O 1
ATOM 620 N N . LYS A 1 86 ? -2.043 -21.219 7.566 1 98.5 86 LYS A N 1
ATOM 621 C CA . LYS A 1 86 ? -3.254 -21.922 7.984 1 98.5 86 LYS A CA 1
ATOM 622 C C . LYS A 1 86 ? -4.414 -20.953 8.18 1 98.5 86 LYS A C 1
ATOM 624 O O . LYS A 1 86 ? -5.551 -21.25 7.805 1 98.5 86 LYS A O 1
ATOM 629 N N . ALA A 1 87 ? -4.125 -19.812 8.766 1 98.69 87 ALA A N 1
ATOM 630 C CA . ALA A 1 87 ? -5.148 -18.797 8.984 1 98.69 87 ALA A CA 1
ATOM 631 C C . ALA A 1 87 ? -5.742 -18.328 7.664 1 98.69 87 ALA A C 1
ATOM 633 O O . ALA A 1 87 ? -6.957 -18.172 7.543 1 98.69 87 ALA A O 1
ATOM 634 N N . ILE A 1 88 ? -4.91 -18.109 6.727 1 98.81 88 ILE A N 1
ATOM 635 C CA . ILE A 1 88 ? -5.348 -17.688 5.402 1 98.81 88 ILE A CA 1
ATOM 636 C C . ILE A 1 88 ? -6.223 -18.766 4.77 1 98.81 88 ILE A C 1
ATOM 638 O O . ILE A 1 88 ? -7.332 -18.484 4.309 1 98.81 88 ILE A O 1
ATOM 642 N N . GLY A 1 89 ? -5.695 -19.953 4.746 1 98.62 89 GLY A N 1
ATOM 643 C CA . GLY A 1 89 ? -6.441 -21.062 4.16 1 98.62 89 GLY A CA 1
ATOM 644 C C . GLY A 1 89 ? -7.805 -21.25 4.793 1 98.62 89 GLY A C 1
ATOM 645 O O . GLY A 1 89 ? -8.805 -21.422 4.09 1 98.62 89 GLY A O 1
ATOM 646 N N . GLU A 1 90 ? -7.828 -21.234 6.113 1 98.5 90 GLU A N 1
ATOM 647 C CA . GLU A 1 90 ? -9.07 -21.406 6.859 1 98.5 90 GLU A CA 1
ATOM 648 C C . GLU A 1 90 ? -10.086 -20.328 6.504 1 98.5 90 GLU A C 1
ATOM 650 O O . GLU A 1 90 ? -11.266 -20.625 6.297 1 98.5 90 GLU A O 1
ATOM 655 N N . SER A 1 91 ? -9.672 -19.125 6.461 1 98.75 91 SER A N 1
ATOM 656 C CA . SER A 1 91 ? -10.562 -18.016 6.168 1 98.75 91 SER A CA 1
ATOM 657 C C . SER A 1 91 ? -11.086 -18.078 4.738 1 98.75 91 SER A C 1
ATOM 659 O O . SER A 1 91 ? -12.273 -17.844 4.492 1 98.75 91 SER A O 1
ATOM 661 N N . LEU A 1 92 ? -10.203 -18.406 3.803 1 98.75 92 LEU A N 1
ATOM 662 C CA . LEU A 1 92 ? -10.578 -18.422 2.393 1 98.75 92 LEU A CA 1
ATOM 663 C C . LEU A 1 92 ? -11.539 -19.562 2.096 1 98.75 92 LEU A C 1
ATOM 665 O O . LEU A 1 92 ? -12.43 -19.438 1.253 1 98.75 92 LEU A O 1
ATOM 669 N N . ARG A 1 93 ? -11.406 -20.672 2.764 1 98.25 93 ARG A N 1
ATOM 670 C CA . ARG A 1 93 ? -12.258 -21.828 2.535 1 98.25 93 ARG A CA 1
ATOM 671 C C . ARG A 1 93 ? -13.688 -21.562 2.98 1 98.25 93 ARG A C 1
ATOM 673 O O . ARG A 1 93 ? -14.625 -22.219 2.516 1 98.25 93 ARG A O 1
ATOM 680 N N . LYS A 1 94 ? -13.883 -20.578 3.838 1 97.69 94 LYS A N 1
ATOM 681 C CA . LYS A 1 94 ? -15.211 -20.25 4.344 1 97.69 94 LYS A CA 1
ATOM 682 C C . LYS A 1 94 ? -15.977 -19.375 3.352 1 97.69 94 LYS A C 1
ATOM 684 O O . LYS A 1 94 ? -17.188 -19.188 3.48 1 97.69 94 LYS A O 1
ATOM 689 N N . ILE A 1 95 ? -15.266 -18.922 2.422 1 97.31 95 ILE A N 1
ATOM 690 C CA . ILE A 1 95 ? -15.898 -18.031 1.447 1 97.31 95 ILE A CA 1
ATOM 691 C C . ILE A 1 95 ? -16.641 -18.859 0.404 1 97.31 95 ILE A C 1
ATOM 693 O O . ILE A 1 95 ? -16.047 -19.703 -0.269 1 97.31 95 ILE A O 1
ATOM 697 N N . LYS A 1 96 ? -17.906 -18.766 0.271 1 93.19 96 LYS A N 1
ATOM 698 C CA . LYS A 1 96 ? -18.75 -19.562 -0.605 1 93.19 96 LYS A CA 1
ATOM 699 C C . LYS A 1 96 ? -18.328 -19.406 -2.066 1 93.19 96 LYS A C 1
ATOM 701 O O . LYS A 1 96 ? -18.094 -20.406 -2.762 1 93.19 96 LYS A O 1
ATOM 706 N N . LYS A 1 97 ? -18.297 -18.25 -2.58 1 95.19 97 LYS A N 1
ATOM 707 C CA . LYS A 1 97 ? -17.859 -18 -3.947 1 95.19 97 LYS A CA 1
ATOM 708 C C . LYS A 1 97 ? -16.484 -17.312 -3.965 1 95.19 97 LYS A C 1
ATOM 710 O O . LYS A 1 97 ? -16.391 -16.109 -4.184 1 95.19 97 LYS A O 1
ATOM 715 N N . LEU A 1 98 ? -15.516 -18.203 -3.889 1 97.75 98 LEU A N 1
ATOM 716 C CA . LEU A 1 98 ? -14.148 -17.703 -3.807 1 97.75 98 LEU A CA 1
ATOM 717 C C . LEU A 1 98 ? -13.703 -17.109 -5.141 1 97.75 98 LEU A C 1
ATOM 719 O O . LEU A 1 98 ? -13.828 -17.75 -6.184 1 97.75 98 LEU A O 1
ATOM 723 N N . PRO A 1 99 ? -13.297 -15.859 -5.156 1 98.62 99 PRO A N 1
ATOM 724 C CA . PRO A 1 99 ? -12.766 -15.297 -6.402 1 98.62 99 PRO A CA 1
ATOM 725 C C . PRO A 1 99 ? -11.469 -15.977 -6.848 1 98.62 99 PRO A C 1
ATOM 727 O O . PRO A 1 99 ? -10.844 -16.703 -6.066 1 98.62 99 PRO A O 1
ATOM 730 N N . PRO A 1 100 ? -11.086 -15.781 -8.141 1 98.88 100 PRO A N 1
ATOM 731 C CA . PRO A 1 100 ? -9.828 -16.375 -8.586 1 98.88 100 PRO A CA 1
ATOM 732 C C . PRO A 1 100 ? -8.633 -15.93 -7.746 1 98.88 100 PRO A C 1
ATOM 734 O O . PRO A 1 100 ? -8.531 -14.75 -7.395 1 98.88 100 PRO A O 1
ATOM 737 N N . ILE A 1 101 ? -7.746 -16.922 -7.445 1 98.94 101 ILE A N 1
ATOM 738 C CA . ILE A 1 101 ? -6.562 -16.656 -6.633 1 98.94 101 ILE A CA 1
ATOM 739 C C . ILE A 1 101 ? -5.305 -16.875 -7.473 1 98.94 101 ILE A C 1
ATOM 741 O O . ILE A 1 101 ? -5.141 -17.922 -8.102 1 98.94 101 ILE A O 1
ATOM 745 N N . VAL A 1 102 ? -4.52 -15.883 -7.547 1 98.94 102 VAL A N 1
ATOM 746 C CA . VAL A 1 102 ? -3.16 -15.992 -8.062 1 98.94 102 VAL A CA 1
ATOM 747 C C . VAL A 1 102 ? -2.178 -16.156 -6.906 1 98.94 102 VAL A C 1
ATOM 749 O O . VAL A 1 102 ? -2.074 -15.273 -6.043 1 98.94 102 VAL A O 1
ATOM 752 N N . LEU A 1 103 ? -1.462 -17.234 -6.871 1 98.81 103 LEU A N 1
ATOM 753 C CA . LEU A 1 103 ? -0.535 -17.516 -5.777 1 98.81 103 LEU A CA 1
ATOM 754 C C . LEU A 1 103 ? 0.908 -17.5 -6.273 1 98.81 103 LEU A C 1
ATOM 756 O O . LEU A 1 103 ? 1.283 -18.312 -7.125 1 98.81 103 LEU A O 1
ATOM 760 N N . ASP A 1 104 ? 1.657 -16.531 -5.828 1 97.69 104 ASP A N 1
ATOM 761 C CA . ASP A 1 104 ? 3.104 -16.469 -6.023 1 97.69 104 ASP A CA 1
ATOM 762 C C . ASP A 1 104 ? 3.846 -17.109 -4.855 1 97.69 104 ASP A C 1
ATOM 764 O O . ASP A 1 104 ? 3.941 -16.531 -3.775 1 97.69 104 ASP A O 1
ATOM 768 N N . PRO A 1 105 ? 4.398 -18.312 -5.051 1 94.25 105 PRO A N 1
ATOM 769 C CA . PRO A 1 105 ? 4.996 -19.047 -3.93 1 94.25 105 PRO A CA 1
ATOM 770 C C . PRO A 1 105 ? 6.363 -18.5 -3.531 1 94.25 105 PRO A C 1
ATOM 772 O O . PRO A 1 105 ? 7.371 -19.203 -3.641 1 94.25 105 PRO A O 1
ATOM 775 N N . VAL A 1 106 ? 6.43 -17.297 -3.018 1 87.31 106 VAL A N 1
ATOM 776 C CA . VAL A 1 106 ? 7.652 -16.594 -2.623 1 87.31 106 VAL A CA 1
ATOM 777 C C . VAL A 1 106 ? 8.391 -17.406 -1.56 1 87.31 106 VAL A C 1
ATOM 779 O O . VAL A 1 106 ? 7.93 -17.5 -0.418 1 87.31 106 VAL A O 1
ATOM 782 N N . MET A 1 107 ? 9.523 -17.984 -1.9 1 82.06 107 MET A N 1
ATOM 783 C CA . MET A 1 107 ? 10.234 -18.844 -0.958 1 82.06 107 MET A CA 1
ATOM 784 C C . MET A 1 107 ? 11.57 -18.219 -0.563 1 82.06 107 MET A C 1
ATOM 786 O O . MET A 1 107 ? 12.102 -18.516 0.514 1 82.06 107 MET A O 1
ATOM 790 N N . VAL A 1 108 ? 12.148 -17.516 -1.476 1 74.19 108 VAL A N 1
ATOM 791 C CA . VAL A 1 108 ? 13.438 -16.875 -1.23 1 74.19 108 VAL A CA 1
ATOM 792 C C . VAL A 1 108 ? 13.398 -15.422 -1.687 1 74.19 108 VAL A C 1
ATOM 794 O O . VAL A 1 108 ? 12.75 -15.094 -2.689 1 74.19 108 VAL A O 1
ATOM 797 N N . SER A 1 109 ? 13.945 -14.562 -0.862 1 67.56 109 SER A N 1
ATOM 798 C CA . SER A 1 109 ? 14.047 -13.18 -1.303 1 67.56 109 SER A CA 1
ATOM 799 C C . SER A 1 109 ? 15.078 -13.031 -2.42 1 67.56 109 SER A C 1
ATOM 801 O O . SER A 1 109 ? 15.875 -13.938 -2.66 1 67.56 109 SER A O 1
ATOM 803 N N . LYS A 1 110 ? 15.023 -11.938 -3.096 1 66.81 110 LYS A N 1
ATOM 804 C CA . LYS A 1 110 ? 16 -11.656 -4.137 1 66.81 110 LYS A CA 1
ATOM 805 C C . LYS A 1 110 ? 17.422 -11.617 -3.562 1 66.81 110 LYS A C 1
ATOM 807 O O . LYS A 1 110 ? 18.391 -11.914 -4.262 1 66.81 110 LYS A O 1
ATOM 812 N N . SER A 1 111 ? 17.453 -11.289 -2.35 1 65.5 111 SER A N 1
ATOM 813 C CA . SER A 1 111 ? 18.766 -11.211 -1.706 1 65.5 111 SER A CA 1
ATOM 814 C C . SER A 1 111 ? 19.203 -12.57 -1.182 1 65.5 111 SER A C 1
ATOM 816 O O . SER A 1 111 ? 20.266 -12.695 -0.577 1 65.5 111 SER A O 1
ATOM 818 N N . GLY A 1 112 ? 18.406 -13.531 -1.362 1 68.06 112 GLY A N 1
ATOM 819 C CA . GLY A 1 112 ? 18.797 -14.875 -0.99 1 68.06 112 GLY A CA 1
ATOM 820 C C . GLY A 1 112 ? 18.328 -15.273 0.399 1 68.06 112 GLY A C 1
ATOM 821 O O . GLY A 1 112 ? 18.625 -16.375 0.868 1 68.06 112 GLY A O 1
ATOM 822 N N . PHE A 1 113 ? 17.672 -14.406 1.022 1 69.06 113 PHE A N 1
ATOM 823 C CA . PHE A 1 113 ? 17.156 -14.703 2.35 1 69.06 113 PHE A CA 1
ATOM 824 C C . PHE A 1 113 ? 16 -15.695 2.264 1 69.06 113 PHE A C 1
ATOM 826 O O . PHE A 1 113 ? 15.07 -15.508 1.471 1 69.06 113 PHE A O 1
ATOM 833 N N . ASN A 1 114 ? 16.203 -16.797 3 1 75.06 114 ASN A N 1
ATOM 834 C CA . ASN A 1 114 ? 15.117 -17.781 3.041 1 75.06 114 ASN A CA 1
ATOM 835 C C . ASN A 1 114 ? 13.898 -17.234 3.785 1 75.06 114 ASN A C 1
ATOM 837 O O . ASN A 1 114 ? 13.977 -16.953 4.984 1 75.06 114 ASN A O 1
ATOM 841 N N . LEU A 1 115 ? 12.844 -17.219 3.123 1 76.56 115 LEU A N 1
ATOM 842 C CA . LEU A 1 115 ? 11.641 -16.641 3.701 1 76.56 115 LEU A CA 1
ATOM 843 C C . LEU A 1 115 ? 10.727 -17.719 4.262 1 76.56 115 LEU A C 1
ATOM 845 O O . LEU A 1 115 ? 9.852 -17.438 5.082 1 76.56 115 LEU A O 1
ATOM 849 N N . LEU A 1 116 ? 10.969 -18.969 3.859 1 82.44 116 LEU A N 1
ATOM 850 C CA . LEU A 1 116 ? 10.094 -20.062 4.273 1 82.44 116 LEU A CA 1
ATOM 851 C C . LEU A 1 116 ? 10.914 -21.25 4.785 1 82.44 116 LEU A C 1
ATOM 853 O O . LEU A 1 116 ? 11.859 -21.688 4.129 1 82.44 116 LEU A O 1
ATOM 857 N N . SER A 1 117 ? 10.516 -21.719 5.898 1 83.88 117 SER A N 1
ATOM 858 C CA . SER A 1 117 ? 11.031 -23.016 6.352 1 83.88 117 SER A CA 1
ATOM 859 C C . SER A 1 117 ? 10.438 -24.156 5.539 1 83.88 117 SER A C 1
ATOM 861 O O . SER A 1 117 ? 9.445 -23.969 4.824 1 83.88 117 SER A O 1
ATOM 863 N N . LYS A 1 118 ? 11.086 -25.328 5.73 1 87.31 118 LYS A N 1
ATOM 864 C CA . LYS A 1 118 ? 10.57 -26.5 5.043 1 87.31 118 LYS A CA 1
ATOM 865 C C . LYS A 1 118 ? 9.133 -26.812 5.461 1 87.31 118 LYS A C 1
ATOM 867 O O . LYS A 1 118 ? 8.289 -27.109 4.621 1 87.31 118 LYS A O 1
ATOM 872 N N . ASP A 1 119 ? 8.898 -26.703 6.723 1 92.44 119 ASP A N 1
ATOM 873 C CA . ASP A 1 119 ? 7.562 -26.984 7.234 1 92.44 119 ASP A CA 1
ATOM 874 C C . ASP A 1 119 ? 6.547 -25.969 6.711 1 92.44 119 ASP A C 1
ATOM 876 O O . ASP A 1 119 ? 5.398 -26.328 6.438 1 92.44 119 ASP A O 1
ATOM 880 N N . ALA A 1 120 ? 6.969 -24.797 6.57 1 92.56 120 ALA A N 1
ATOM 881 C CA . ALA A 1 120 ? 6.098 -23.75 6.039 1 92.56 120 ALA A CA 1
ATOM 882 C C . ALA A 1 120 ? 5.805 -23.984 4.559 1 92.56 120 ALA A C 1
ATOM 884 O O . ALA A 1 120 ? 4.688 -23.734 4.098 1 92.56 120 ALA A O 1
ATOM 885 N N . LYS A 1 121 ? 6.82 -24.469 3.934 1 93.38 121 LYS A N 1
ATOM 886 C CA . LYS A 1 121 ? 6.652 -24.797 2.521 1 93.38 121 LYS A CA 1
ATOM 887 C C . LYS A 1 121 ? 5.602 -25.891 2.328 1 93.38 121 LYS A C 1
ATOM 889 O O . LYS A 1 121 ? 4.699 -25.75 1.498 1 93.38 121 LYS A O 1
ATOM 894 N N . ASP A 1 122 ? 5.75 -26.875 3.08 1 95.75 122 ASP A N 1
ATOM 895 C CA . ASP A 1 122 ? 4.809 -27.984 2.996 1 95.75 122 ASP A CA 1
ATOM 896 C C . ASP A 1 122 ? 3.389 -27.531 3.332 1 95.75 122 ASP A C 1
ATOM 898 O O . ASP A 1 122 ? 2.426 -27.953 2.691 1 95.75 122 ASP A O 1
ATOM 902 N N . THR A 1 123 ? 3.275 -26.734 4.289 1 96.94 123 THR A N 1
ATOM 903 C CA . THR A 1 123 ? 1.978 -26.203 4.699 1 96.94 123 THR A CA 1
ATOM 904 C C . THR A 1 123 ? 1.376 -25.328 3.602 1 96.94 123 THR A C 1
ATOM 906 O O . THR A 1 123 ? 0.172 -25.391 3.344 1 96.94 123 THR A O 1
ATOM 909 N N . LEU A 1 124 ? 2.203 -24.531 3.004 1 96.88 124 LEU A N 1
ATOM 910 C CA . LEU A 1 124 ? 1.767 -23.688 1.899 1 96.88 124 LEU A CA 1
ATOM 911 C C . LEU A 1 124 ? 1.16 -24.516 0.779 1 96.88 124 LEU A C 1
ATOM 913 O O . LEU A 1 124 ? 0.07 -24.219 0.291 1 96.88 124 LEU A O 1
ATOM 917 N N . ILE A 1 125 ? 1.863 -25.531 0.413 1 97.06 125 ILE A N 1
ATOM 918 C CA . ILE A 1 125 ? 1.443 -26.422 -0.67 1 97.06 125 ILE A CA 1
ATOM 919 C C . ILE A 1 125 ? 0.125 -27.094 -0.302 1 97.06 125 ILE A C 1
ATOM 921 O O . ILE A 1 125 ? -0.831 -27.078 -1.08 1 97.06 125 ILE A O 1
ATOM 925 N N . LYS A 1 126 ? 0.039 -27.531 0.823 1 97.31 126 LYS A N 1
ATOM 926 C CA . LYS A 1 126 ? -1.115 -28.312 1.268 1 97.31 126 LYS A CA 1
ATOM 927 C C . LYS A 1 126 ? -2.338 -27.422 1.458 1 97.31 126 LYS A C 1
ATOM 929 O O . LYS A 1 126 ? -3.459 -27.812 1.128 1 97.31 126 LYS A O 1
ATOM 934 N N . GLU A 1 127 ? -2.125 -26.234 1.935 1 97.88 127 GLU A N 1
ATOM 935 C CA . GLU A 1 127 ? -3.242 -25.422 2.396 1 97.88 127 GLU A CA 1
ATOM 936 C C . GLU A 1 127 ? -3.697 -24.438 1.315 1 97.88 127 GLU A C 1
ATOM 938 O O . GLU A 1 127 ? -4.875 -24.078 1.251 1 97.88 127 GLU A O 1
ATOM 943 N N . LEU A 1 128 ? -2.77 -23.969 0.512 1 98.38 128 LEU A N 1
ATOM 944 C CA . LEU A 1 128 ? -3.125 -22.828 -0.326 1 98.38 128 LEU A CA 1
ATOM 945 C C . LEU A 1 128 ? -3.107 -23.219 -1.802 1 98.38 128 LEU A C 1
ATOM 947 O O . LEU A 1 128 ? -3.869 -22.656 -2.6 1 98.38 128 LEU A O 1
ATOM 951 N N . PHE A 1 129 ? -2.291 -24.156 -2.246 1 98.31 129 PHE A N 1
ATOM 952 C CA . PHE A 1 129 ? -2.199 -24.531 -3.652 1 98.31 129 PHE A CA 1
ATOM 953 C C . PHE A 1 129 ? -3.551 -25 -4.18 1 98.31 129 PHE A C 1
ATOM 955 O O . PHE A 1 129 ? -3.957 -24.625 -5.281 1 98.31 129 PHE A O 1
ATOM 962 N N . PRO A 1 130 ? -4.285 -25.797 -3.41 1 98.31 130 PRO A N 1
ATOM 963 C CA . PRO A 1 130 ? -5.578 -26.281 -3.9 1 98.31 130 PRO A CA 1
ATOM 964 C C . PRO A 1 130 ? -6.59 -25.156 -4.098 1 98.31 130 PRO A C 1
ATOM 966 O O . PRO A 1 130 ? -7.59 -25.344 -4.797 1 98.31 130 PRO A O 1
ATOM 969 N N . LEU A 1 131 ? -6.383 -23.984 -3.471 1 98.56 131 LEU A N 1
ATOM 970 C CA . LEU A 1 131 ? -7.297 -22.859 -3.58 1 98.56 131 LEU A CA 1
ATOM 971 C C . LEU A 1 131 ? -6.938 -21.984 -4.777 1 98.56 131 LEU A C 1
ATOM 973 O O . LEU A 1 131 ? -7.738 -21.141 -5.199 1 98.56 131 LEU A O 1
ATOM 977 N N . ALA A 1 132 ? -5.773 -22.156 -5.336 1 98.75 132 ALA A N 1
ATOM 978 C CA . ALA A 1 132 ? -5.234 -21.25 -6.352 1 98.75 132 ALA A CA 1
ATOM 979 C C . ALA A 1 132 ? -5.793 -21.594 -7.73 1 98.75 132 ALA A C 1
ATOM 981 O O . ALA A 1 132 ? -5.852 -22.766 -8.117 1 98.75 132 ALA A O 1
ATOM 982 N N . LEU A 1 133 ? -6.242 -20.547 -8.398 1 98.88 133 LEU A N 1
ATOM 983 C CA . LEU A 1 133 ? -6.512 -20.703 -9.828 1 98.88 133 LEU A CA 1
ATOM 984 C C . LEU A 1 133 ? -5.215 -20.906 -10.602 1 98.88 133 LEU A C 1
ATOM 986 O O . LEU A 1 133 ? -5.125 -21.797 -11.453 1 98.88 133 LEU A O 1
ATOM 990 N N . ILE A 1 134 ? -4.199 -20.141 -10.258 1 98.88 134 ILE A N 1
ATOM 991 C CA . ILE A 1 134 ? -2.906 -20.219 -10.93 1 98.88 134 ILE A CA 1
ATOM 992 C C . ILE A 1 134 ? -1.783 -19.984 -9.922 1 98.88 134 ILE A C 1
ATOM 994 O O . ILE A 1 134 ? -1.896 -19.125 -9.039 1 98.88 134 ILE A O 1
ATOM 998 N N . ILE A 1 135 ? -0.7 -20.75 -9.977 1 98.75 135 ILE A N 1
ATOM 999 C CA . ILE A 1 135 ? 0.533 -20.484 -9.25 1 98.75 135 ILE A CA 1
ATOM 1000 C C . ILE A 1 135 ? 1.622 -20.031 -10.219 1 98.75 135 ILE A C 1
ATOM 1002 O O . ILE A 1 135 ? 1.619 -20.422 -11.391 1 98.75 135 ILE A O 1
ATOM 1006 N N . THR A 1 136 ? 2.57 -19.203 -9.688 1 98.25 136 THR A N 1
ATOM 1007 C CA . THR A 1 136 ? 3.514 -18.562 -10.594 1 98.25 136 THR A CA 1
ATOM 1008 C C . THR A 1 136 ? 4.949 -18.781 -10.125 1 98.25 136 THR A C 1
ATOM 1010 O O . THR A 1 136 ? 5.723 -17.828 -10.023 1 98.25 136 THR A O 1
ATOM 1013 N N . PRO A 1 137 ? 5.418 -19.938 -9.953 1 96.12 137 PRO A N 1
ATOM 1014 C CA . PRO A 1 137 ? 6.789 -20.172 -9.5 1 96.12 137 PRO A CA 1
ATOM 1015 C C . PRO A 1 137 ? 7.832 -19.828 -10.562 1 96.12 137 PRO A C 1
ATOM 1017 O O . PRO A 1 137 ? 7.59 -20.016 -11.75 1 96.12 137 PRO A O 1
ATOM 1020 N N . ASN A 1 138 ? 8.922 -19.266 -10.055 1 92.31 138 ASN A N 1
ATOM 1021 C CA . ASN A 1 138 ? 10.094 -19.25 -10.922 1 92.31 138 ASN A CA 1
ATOM 1022 C C . ASN A 1 138 ? 10.852 -20.578 -10.875 1 92.31 138 ASN A C 1
ATOM 1024 O O . ASN A 1 138 ? 10.438 -21.516 -10.188 1 92.31 138 ASN A O 1
ATOM 1028 N N . LEU A 1 139 ? 11.914 -20.688 -11.656 1 91.25 139 LEU A N 1
ATOM 1029 C CA . LEU A 1 139 ? 12.617 -21.969 -11.781 1 91.25 139 LEU A CA 1
ATOM 1030 C C . LEU A 1 139 ? 13.164 -22.422 -10.438 1 91.25 139 LEU A C 1
ATOM 1032 O O . LEU A 1 139 ? 12.945 -23.562 -10.023 1 91.25 139 LEU A O 1
ATOM 1036 N N . PRO A 1 140 ? 13.859 -21.531 -9.664 1 90.06 140 PRO A N 1
ATOM 1037 C CA . PRO A 1 140 ? 14.352 -21.969 -8.352 1 90.06 140 PRO A CA 1
ATOM 1038 C C . PRO A 1 140 ? 13.227 -22.422 -7.422 1 90.06 140 PRO A C 1
ATOM 1040 O O . PRO A 1 140 ? 13.391 -23.391 -6.68 1 90.06 140 PRO A O 1
ATOM 1043 N N . GLU A 1 141 ? 12.125 -21.75 -7.453 1 92.44 141 GLU A N 1
ATOM 1044 C CA . GLU A 1 141 ? 10.992 -22.109 -6.609 1 92.44 141 GLU A CA 1
ATOM 1045 C C . GLU A 1 141 ? 10.383 -23.453 -7.043 1 92.44 141 GLU A C 1
ATOM 1047 O O . GLU A 1 141 ? 10.047 -24.281 -6.203 1 92.44 141 GLU A O 1
ATOM 1052 N N . ALA A 1 142 ? 10.258 -23.625 -8.344 1 94.44 142 ALA A N 1
ATOM 1053 C CA . ALA A 1 142 ? 9.742 -24.891 -8.859 1 94.44 142 ALA A CA 1
ATOM 1054 C C . ALA A 1 142 ? 10.656 -26.047 -8.469 1 94.44 142 ALA A C 1
ATOM 1056 O O . ALA A 1 142 ? 10.18 -27.109 -8.062 1 94.44 142 ALA A O 1
ATOM 1057 N N . GLU A 1 143 ? 11.945 -25.781 -8.633 1 94.38 143 GLU A N 1
ATOM 1058 C CA . GLU A 1 143 ? 12.922 -26.797 -8.25 1 94.38 143 GLU A CA 1
ATOM 1059 C C . GLU A 1 143 ? 12.805 -27.141 -6.766 1 94.38 143 GLU A C 1
ATOM 1061 O O . GLU A 1 143 ? 12.883 -28.312 -6.391 1 94.38 143 GLU A O 1
ATOM 1066 N N . GLU A 1 144 ? 12.594 -26.125 -6.012 1 92.06 144 GLU A N 1
ATOM 1067 C CA . GLU A 1 144 ? 12.477 -26.328 -4.57 1 92.06 144 GLU A CA 1
ATOM 1068 C C . GLU A 1 144 ? 11.211 -27.094 -4.219 1 92.06 144 GLU A C 1
ATOM 1070 O O . GLU A 1 144 ? 11.227 -28 -3.377 1 92.06 144 GLU A O 1
ATOM 1075 N N . ILE A 1 145 ? 10.125 -26.781 -4.812 1 95.06 145 ILE A N 1
ATOM 1076 C CA . ILE A 1 145 ? 8.836 -27.406 -4.543 1 95.06 145 ILE A CA 1
ATOM 1077 C C . ILE A 1 145 ? 8.875 -28.875 -4.961 1 95.06 145 ILE A C 1
ATOM 1079 O O . ILE A 1 145 ? 8.398 -29.75 -4.227 1 95.06 145 ILE A O 1
ATOM 1083 N N . LEU A 1 146 ? 9.492 -29.141 -6.074 1 96.12 146 LEU A N 1
ATOM 1084 C CA . LEU A 1 146 ? 9.453 -30.484 -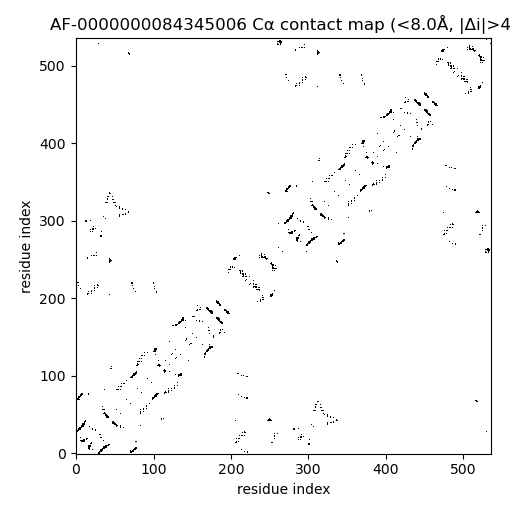6.66 1 96.12 146 LEU A CA 1
ATOM 1085 C C . LEU A 1 146 ? 10.672 -31.297 -6.25 1 96.12 146 LEU A C 1
ATOM 1087 O O . LEU A 1 146 ? 10.734 -32.5 -6.496 1 96.12 146 LEU A O 1
ATOM 1091 N N . GLN A 1 147 ? 11.625 -30.641 -5.637 1 94 147 GLN A N 1
ATOM 1092 C CA . GLN A 1 147 ? 12.875 -31.281 -5.246 1 94 147 GLN A CA 1
ATOM 1093 C C . GLN A 1 147 ? 13.539 -31.953 -6.441 1 94 147 GLN A C 1
ATOM 1095 O O . GLN A 1 147 ? 13.906 -33.125 -6.367 1 94 147 GLN A O 1
ATOM 1100 N N . ARG A 1 148 ? 13.672 -31.172 -7.539 1 93.62 148 ARG A N 1
ATOM 1101 C CA . ARG A 1 148 ? 14.32 -31.656 -8.758 1 93.62 148 ARG A CA 1
ATOM 1102 C C . ARG A 1 148 ? 14.898 -30.5 -9.562 1 93.62 148 ARG A C 1
ATOM 1104 O O . ARG A 1 148 ? 14.367 -29.391 -9.531 1 93.62 148 ARG A O 1
ATOM 1111 N N . LYS A 1 149 ? 15.867 -30.766 -10.336 1 93.94 149 LYS A N 1
ATOM 1112 C CA . LYS A 1 149 ? 16.484 -29.766 -11.195 1 93.94 149 LYS A CA 1
ATOM 1113 C C . LYS A 1 149 ? 15.695 -29.594 -12.492 1 93.94 149 LYS A C 1
ATOM 1115 O O . LYS A 1 149 ? 15.188 -30.562 -13.047 1 93.94 149 LYS A O 1
ATOM 1120 N N . ILE A 1 150 ? 15.578 -28.406 -12.922 1 92.75 150 ILE A N 1
ATOM 1121 C CA . ILE A 1 150 ? 14.93 -28.062 -14.18 1 92.75 150 ILE A CA 1
ATOM 1122 C C . ILE A 1 150 ? 15.945 -27.406 -15.117 1 92.75 150 ILE A C 1
ATOM 1124 O O . ILE A 1 150 ? 16.297 -26.234 -14.938 1 92.75 150 ILE A O 1
ATOM 1128 N N . GLU A 1 151 ? 16.344 -28.062 -16.172 1 90.44 151 GLU A N 1
ATOM 1129 C CA . GLU A 1 151 ? 17.453 -27.578 -16.984 1 90.44 151 GLU A CA 1
ATOM 1130 C C . GLU A 1 151 ? 17.047 -27.406 -18.438 1 90.44 151 GLU A C 1
ATOM 1132 O O . GLU A 1 151 ? 17.75 -26.766 -19.219 1 90.44 151 GLU A O 1
ATOM 1137 N N . THR A 1 152 ? 15.93 -28.031 -18.812 1 89.19 152 THR A N 1
ATOM 1138 C CA . THR A 1 152 ? 15.484 -27.969 -20.203 1 89.19 152 THR A CA 1
ATOM 1139 C C . THR A 1 152 ? 14.016 -27.562 -20.281 1 89.19 152 THR A C 1
ATOM 1141 O O . THR A 1 152 ? 13.32 -27.531 -19.25 1 89.19 152 THR A O 1
ATOM 1144 N N . LEU A 1 153 ? 13.602 -27.234 -21.469 1 90.12 153 LEU A N 1
ATOM 1145 C CA . LEU A 1 153 ? 12.188 -26.938 -21.688 1 90.12 153 LEU A CA 1
ATOM 1146 C C . LEU A 1 153 ? 11.312 -28.141 -21.359 1 90.12 153 LEU A C 1
ATOM 1148 O O . LEU A 1 153 ? 10.195 -27.984 -20.875 1 90.12 153 LEU A O 1
ATOM 1152 N N . GLU A 1 154 ? 11.828 -29.266 -21.703 1 93.25 154 GLU A N 1
ATOM 1153 C CA . GLU A 1 154 ? 11.094 -30.484 -21.391 1 93.25 154 GLU A CA 1
ATOM 1154 C C . GLU A 1 154 ? 10.969 -30.672 -19.891 1 93.25 154 GLU A C 1
ATOM 1156 O O . GLU A 1 154 ? 9.922 -31.109 -19.391 1 93.25 154 GLU A O 1
ATOM 1161 N N . ASP A 1 155 ? 12.047 -30.359 -19.172 1 94.44 155 ASP A N 1
ATOM 1162 C CA . ASP A 1 155 ? 11.984 -30.391 -17.719 1 94.44 155 ASP A CA 1
ATOM 1163 C C . ASP A 1 155 ? 10.906 -29.438 -17.188 1 94.44 155 ASP A C 1
ATOM 1165 O O . ASP A 1 155 ? 10.211 -29.766 -16.219 1 94.44 155 ASP A O 1
ATOM 1169 N N . MET A 1 156 ? 10.812 -28.266 -17.781 1 94.69 156 MET A N 1
ATOM 1170 C CA . MET A 1 156 ? 9.836 -27.266 -17.359 1 94.69 156 MET A CA 1
ATOM 1171 C C . MET A 1 156 ? 8.414 -27.781 -17.562 1 94.69 156 MET A C 1
ATOM 1173 O O . MET A 1 156 ? 7.559 -27.609 -16.688 1 94.69 156 MET A O 1
ATOM 1177 N N . ARG A 1 157 ? 8.188 -28.422 -18.703 1 96.12 157 ARG A N 1
ATOM 1178 C CA . ARG A 1 157 ? 6.863 -28.969 -19 1 96.12 157 ARG A CA 1
ATOM 1179 C C . ARG A 1 157 ? 6.496 -30.078 -18.016 1 96.12 157 ARG A C 1
ATOM 1181 O O . ARG A 1 157 ? 5.379 -30.094 -17.5 1 96.12 157 ARG A O 1
ATOM 1188 N N . GLU A 1 158 ? 7.449 -30.922 -17.781 1 97.19 158 GLU A N 1
ATOM 1189 C CA . GLU A 1 158 ? 7.211 -32 -16.828 1 97.19 158 GLU A CA 1
ATOM 1190 C C . GLU A 1 158 ? 6.941 -31.453 -15.43 1 97.19 158 GLU A C 1
ATOM 1192 O O . GLU A 1 158 ? 6.09 -31.969 -14.703 1 97.19 158 GLU A O 1
ATOM 1197 N N . SER A 1 159 ? 7.734 -30.484 -15.102 1 97.25 159 SER A N 1
ATOM 1198 C CA . SER A 1 159 ? 7.555 -29.844 -13.797 1 97.25 159 SER A CA 1
ATOM 1199 C C . SER A 1 159 ? 6.168 -29.219 -13.672 1 97.25 159 SER A C 1
ATOM 1201 O O . SER A 1 159 ? 5.539 -29.312 -12.609 1 97.25 159 SER A O 1
ATOM 1203 N N . ALA A 1 160 ? 5.691 -28.594 -14.711 1 97.94 160 ALA A N 1
ATOM 1204 C CA . ALA A 1 160 ? 4.355 -28 -14.703 1 97.94 160 ALA A CA 1
ATOM 1205 C C . ALA A 1 160 ? 3.285 -29.062 -14.461 1 97.94 160 ALA A C 1
ATOM 1207 O O . ALA A 1 160 ? 2.34 -28.844 -13.703 1 97.94 160 ALA A O 1
ATOM 1208 N N . LYS A 1 161 ? 3.473 -30.234 -15.109 1 98.31 161 LYS A N 1
ATOM 1209 C CA . LYS A 1 161 ? 2.539 -31.344 -14.945 1 98.31 161 LYS A CA 1
ATOM 1210 C C . LYS A 1 161 ? 2.512 -31.828 -13.492 1 98.31 161 LYS A C 1
ATOM 1212 O O . LYS A 1 161 ? 1.457 -32.188 -12.977 1 98.31 161 LYS A O 1
ATOM 1217 N N . LYS A 1 162 ? 3.684 -31.812 -12.914 1 98.44 162 LYS A N 1
ATOM 1218 C CA . LYS A 1 162 ? 3.77 -32.25 -11.531 1 98.44 162 LYS A CA 1
ATOM 1219 C C . LYS A 1 162 ? 3.164 -31.219 -10.586 1 98.44 162 LYS A C 1
ATOM 1221 O O . LYS A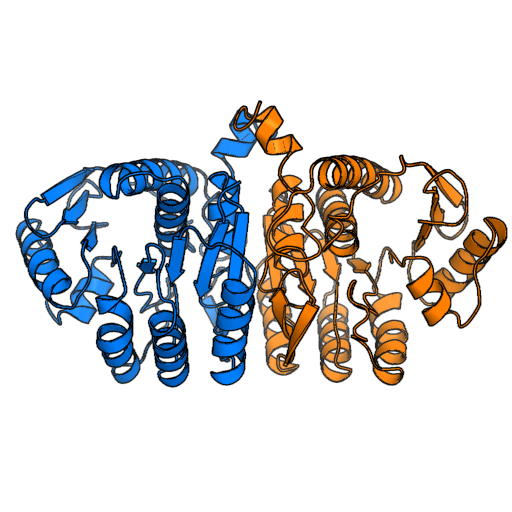 1 162 ? 2.49 -31.578 -9.617 1 98.44 162 LYS A O 1
ATOM 1226 N N . LEU A 1 163 ? 3.402 -30 -10.836 1 98.5 163 LEU A N 1
ATOM 1227 C CA . LEU A 1 163 ? 2.926 -28.922 -9.977 1 98.5 163 LEU A CA 1
ATOM 1228 C C . LEU A 1 163 ? 1.402 -28.844 -9.992 1 98.5 163 LEU A C 1
ATOM 1230 O O . LEU A 1 163 ? 0.781 -28.578 -8.961 1 98.5 163 LEU A O 1
ATOM 1234 N N . ILE A 1 164 ? 0.771 -29.047 -11.125 1 98.38 164 ILE A N 1
ATOM 1235 C CA . ILE A 1 164 ? -0.679 -28.938 -11.234 1 98.38 164 ILE A CA 1
ATOM 1236 C C . ILE A 1 164 ? -1.355 -29.984 -10.367 1 98.38 164 ILE A C 1
ATOM 1238 O O . ILE A 1 164 ? -2.457 -29.766 -9.859 1 98.38 164 ILE A O 1
ATOM 1242 N N . LYS A 1 165 ? -0.719 -31.109 -10.211 1 98.12 165 LYS A N 1
ATOM 1243 C CA . LYS A 1 165 ? -1.259 -32.219 -9.406 1 98.12 165 LYS A CA 1
ATOM 1244 C C . LYS A 1 165 ? -1.325 -31.828 -7.93 1 98.12 165 LYS A C 1
ATOM 1246 O O . LYS A 1 165 ? -2.004 -32.5 -7.145 1 98.12 165 LYS A O 1
ATOM 1251 N N . LEU A 1 166 ? -0.622 -30.766 -7.621 1 97.94 166 LEU A N 1
ATOM 1252 C CA . LEU A 1 166 ? -0.6 -30.328 -6.23 1 97.94 166 LEU A CA 1
ATOM 1253 C C . LEU A 1 166 ? -1.836 -29.5 -5.906 1 97.94 166 LEU A C 1
ATOM 1255 O O . LEU A 1 166 ? -2.053 -29.125 -4.75 1 97.94 166 LEU A O 1
ATOM 1259 N N . GLY A 1 167 ? -2.67 -29.109 -6.996 1 98 167 GLY A N 1
ATOM 1260 C CA . GLY A 1 167 ? -3.945 -28.5 -6.641 1 98 167 GLY A CA 1
ATOM 1261 C C . GLY A 1 167 ? -4.367 -27.391 -7.59 1 98 167 GLY A C 1
ATOM 1262 O O . GLY A 1 167 ? -5.539 -27.297 -7.961 1 98 167 GLY A O 1
ATOM 1263 N N . PRO A 1 168 ? -3.469 -26.531 -8.031 1 98.62 168 PRO A N 1
ATOM 1264 C CA . PRO A 1 168 ? -3.869 -25.391 -8.867 1 98.62 168 PRO A CA 1
ATOM 1265 C C . PRO A 1 168 ? -4.453 -25.828 -10.203 1 98.62 168 PRO A C 1
ATOM 1267 O O . PRO A 1 168 ? -4.211 -26.953 -10.656 1 98.62 168 PRO A O 1
ATOM 1270 N N . LYS A 1 169 ? -5.219 -24.906 -10.773 1 98.44 169 LYS A N 1
ATOM 1271 C CA . LYS A 1 169 ? -5.816 -25.203 -12.07 1 98.44 169 LYS A CA 1
ATOM 1272 C C . LYS A 1 169 ? -4.863 -24.844 -13.211 1 98.44 169 LYS A C 1
ATOM 1274 O O . LYS A 1 169 ? -4.926 -25.438 -14.289 1 98.44 169 LYS A O 1
ATOM 1279 N N . TYR A 1 170 ? -4.035 -23.844 -12.984 1 98.81 170 TYR A N 1
ATOM 1280 C CA . TYR A 1 170 ? -3.018 -23.406 -13.93 1 98.81 170 TYR A CA 1
ATOM 1281 C C . TYR A 1 170 ? -1.66 -23.281 -13.242 1 98.81 170 TYR A C 1
ATOM 1283 O O . TYR A 1 170 ? -1.584 -23.031 -12.039 1 98.81 170 TYR A O 1
ATOM 1291 N N . VAL A 1 171 ? -0.612 -23.469 -14 1 98.69 171 VAL A N 1
ATOM 1292 C CA . VAL A 1 171 ? 0.755 -23.266 -13.539 1 98.69 171 VAL A CA 1
ATOM 1293 C C . VAL A 1 171 ? 1.514 -22.406 -14.547 1 98.69 171 VAL A C 1
ATOM 1295 O O . VAL A 1 171 ? 1.565 -22.734 -15.734 1 98.69 171 VAL A O 1
ATOM 1298 N N . LEU A 1 172 ? 2 -21.281 -14.094 1 98.38 172 LEU A N 1
ATOM 1299 C CA . LEU A 1 172 ? 2.928 -20.469 -14.875 1 98.38 172 LEU A CA 1
ATOM 1300 C C . LEU A 1 172 ? 4.348 -20.594 -14.336 1 98.38 172 LEU A C 1
ATOM 1302 O O . LEU A 1 172 ? 4.668 -20.047 -13.281 1 98.38 172 LEU A O 1
ATOM 1306 N N . ILE A 1 173 ? 5.219 -21.312 -15.031 1 96.19 173 ILE A N 1
ATOM 1307 C CA . ILE A 1 173 ? 6.625 -21.391 -14.641 1 96.19 173 ILE A CA 1
ATOM 1308 C C . ILE A 1 173 ? 7.414 -20.312 -15.359 1 96.19 173 ILE A C 1
ATOM 1310 O O . ILE A 1 173 ? 7.457 -20.266 -16.594 1 96.19 173 ILE A O 1
ATOM 1314 N N . LYS A 1 174 ? 7.953 -19.469 -14.617 1 91.62 174 LYS A N 1
ATOM 1315 C CA . LYS A 1 174 ? 8.75 -18.375 -15.172 1 91.62 174 LYS A CA 1
ATOM 1316 C C . LYS A 1 174 ? 10.203 -18.781 -15.352 1 91.62 174 LYS A C 1
ATOM 1318 O O . LYS A 1 174 ? 10.844 -19.266 -14.406 1 91.62 174 LYS A O 1
ATOM 1323 N N . GLY A 1 175 ? 10.602 -18.906 -16.719 1 76.19 175 GLY A N 1
ATOM 1324 C CA . GLY A 1 175 ? 11.875 -19.469 -17.125 1 76.19 175 GLY A CA 1
ATOM 1325 C C . GLY A 1 175 ? 12.93 -18.422 -17.406 1 76.19 175 GLY A C 1
ATOM 1326 O O . GLY A 1 175 ? 12.711 -17.516 -18.234 1 76.19 175 GLY A O 1
ATOM 1327 N N . GLY A 1 176 ? 13.719 -17.703 -16.422 1 57.62 176 GLY A N 1
ATOM 1328 C CA . GLY A 1 176 ? 14.758 -16.734 -16.672 1 57.62 176 GLY A CA 1
ATOM 1329 C C . GLY A 1 176 ? 15.852 -17.25 -17.594 1 57.62 176 GLY A C 1
ATOM 1330 O O . GLY A 1 176 ? 16.219 -16.594 -18.578 1 57.62 176 GLY A O 1
ATOM 1331 N N . HIS A 1 177 ? 16.75 -18.281 -17.156 1 54.72 177 HIS A N 1
ATOM 1332 C CA . HIS A 1 177 ? 18.125 -18.469 -17.578 1 54.72 177 HIS A CA 1
ATOM 1333 C C . HIS A 1 177 ? 18.25 -19.625 -18.562 1 54.72 177 HIS A C 1
ATOM 1335 O O . HIS A 1 177 ? 19.359 -20 -18.969 1 54.72 177 HIS A O 1
ATOM 1341 N N . LEU A 1 178 ? 17.328 -20.406 -18.797 1 51.72 178 LEU A N 1
ATOM 1342 C CA . LEU A 1 178 ? 17.688 -21.609 -19.531 1 51.72 178 LEU A CA 1
ATOM 1343 C C . LEU A 1 178 ? 18.297 -21.281 -20.891 1 51.72 178 LEU A C 1
ATOM 1345 O O . LEU A 1 178 ? 19.25 -21.922 -21.328 1 51.72 178 LEU A O 1
ATOM 1349 N N . GLU A 1 179 ? 17.547 -20.609 -21.875 1 52.91 179 GLU A N 1
ATOM 1350 C CA . GLU A 1 179 ? 18.016 -20.281 -23.219 1 52.91 179 GLU A CA 1
ATOM 1351 C C . GLU A 1 179 ? 18.219 -18.781 -23.391 1 52.91 179 GLU A C 1
ATOM 1353 O O . GLU A 1 179 ? 17.844 -18 -22.5 1 52.91 179 GLU A O 1
ATOM 1358 N N . LYS A 1 180 ? 18.984 -18.328 -24.406 1 52.75 180 LYS A N 1
ATOM 1359 C CA . LYS A 1 180 ? 19.203 -16.969 -24.906 1 52.75 180 LYS A CA 1
ATOM 1360 C C . LYS A 1 180 ? 17.984 -16.078 -24.656 1 52.75 180 LYS A C 1
ATOM 1362 O O . LYS A 1 180 ? 18.125 -14.883 -24.391 1 52.75 180 LYS A O 1
ATOM 1367 N N . ASP A 1 181 ? 16.656 -16.766 -24.531 1 59.22 181 ASP A N 1
ATOM 1368 C CA . ASP A 1 181 ? 15.43 -15.984 -24.375 1 59.22 181 ASP A CA 1
ATOM 1369 C C . ASP A 1 181 ? 14.664 -16.391 -23.125 1 59.22 181 ASP A C 1
ATOM 1371 O O . ASP A 1 181 ? 14.727 -17.547 -22.703 1 59.22 181 ASP A O 1
ATOM 1375 N N . ALA A 1 182 ? 14.219 -15.453 -22.297 1 67.12 182 ALA A N 1
ATOM 1376 C CA . ALA A 1 182 ? 13.352 -15.703 -21.156 1 67.12 182 ALA A CA 1
ATOM 1377 C C . ALA A 1 182 ? 12.031 -16.328 -21.594 1 67.12 182 ALA A C 1
ATOM 1379 O O . ALA A 1 182 ? 11.289 -15.734 -22.375 1 67.12 182 ALA A O 1
ATOM 1380 N N . MET A 1 183 ? 11.844 -17.641 -21.469 1 85.56 183 MET A N 1
ATOM 1381 C CA . MET A 1 183 ? 10.609 -18.328 -21.844 1 85.56 183 MET A CA 1
ATOM 1382 C C . MET A 1 183 ? 9.828 -18.766 -20.609 1 85.56 183 MET A C 1
ATOM 1384 O O . MET A 1 183 ? 10.383 -19.406 -19.719 1 85.56 183 MET A O 1
ATOM 1388 N N . ASP A 1 184 ? 8.578 -18.297 -20.516 1 93.31 184 ASP A N 1
ATOM 1389 C CA . ASP A 1 184 ? 7.637 -18.781 -19.516 1 93.31 184 ASP A CA 1
ATOM 1390 C C . ASP A 1 184 ? 6.695 -19.828 -20.109 1 93.31 184 ASP A C 1
ATOM 1392 O O . ASP A 1 184 ? 6.406 -19.812 -21.297 1 93.31 184 ASP A O 1
ATOM 1396 N N . ILE A 1 185 ? 6.297 -20.703 -19.297 1 95.69 185 ILE A N 1
ATOM 1397 C CA . ILE A 1 185 ? 5.352 -21.734 -19.734 1 95.69 185 ILE A CA 1
ATOM 1398 C C . ILE A 1 185 ? 4.086 -21.656 -18.891 1 95.69 185 ILE A C 1
ATOM 1400 O O . ILE A 1 185 ? 4.152 -21.688 -17.656 1 95.69 185 ILE A O 1
ATOM 1404 N N . LEU A 1 186 ? 3.006 -21.516 -19.578 1 98.12 186 LEU A N 1
ATOM 1405 C CA . LEU A 1 186 ? 1.694 -21.625 -18.953 1 98.12 186 LEU A CA 1
ATOM 1406 C C . LEU A 1 186 ? 1.054 -22.969 -19.234 1 98.12 186 LEU A C 1
ATOM 1408 O O . LEU A 1 186 ? 0.956 -23.375 -20.406 1 98.12 186 LEU A O 1
ATOM 1412 N N . TYR A 1 187 ? 0.694 -23.703 -18.219 1 98.31 187 TYR A N 1
ATOM 1413 C CA . TYR A 1 187 ? 0.07 -25.016 -18.344 1 98.31 187 TYR A CA 1
ATOM 1414 C C . TYR A 1 187 ? -1.323 -25.016 -17.734 1 98.31 187 TYR A C 1
ATOM 1416 O O . TYR A 1 187 ? -1.505 -24.594 -16.594 1 98.31 187 TYR A O 1
ATOM 1424 N N . ASP A 1 188 ? -2.318 -25.484 -18.516 1 97.81 188 ASP A N 1
ATOM 1425 C CA . ASP A 1 188 ? -3.699 -25.438 -18.047 1 97.81 188 ASP A CA 1
ATOM 1426 C C . ASP A 1 188 ? -4.203 -26.844 -17.703 1 97.81 188 ASP A C 1
ATOM 1428 O O . ASP A 1 188 ? -5.41 -27.047 -17.562 1 97.81 188 ASP A O 1
ATOM 1432 N N . GLY A 1 189 ? -3.361 -27.797 -17.516 1 96.5 189 GLY A N 1
ATOM 1433 C CA . GLY A 1 189 ? -3.734 -29.172 -17.234 1 96.5 189 GLY A CA 1
ATOM 1434 C C . GLY A 1 189 ? -3.812 -30.047 -18.469 1 96.5 189 GLY A C 1
ATOM 1435 O O . GLY A 1 189 ? -3.787 -31.266 -18.391 1 96.5 189 GLY A O 1
ATOM 1436 N N . GLU A 1 190 ? -3.885 -29.406 -19.656 1 97.19 190 GLU A N 1
ATOM 1437 C CA . GLU A 1 190 ? -3.996 -30.125 -20.922 1 97.19 190 GLU A CA 1
ATOM 1438 C C . GLU A 1 190 ? -3.02 -29.578 -21.953 1 97.19 190 GLU A C 1
ATOM 1440 O O . GLU A 1 190 ? -2.314 -30.328 -22.625 1 97.19 190 GLU A O 1
ATOM 1445 N N . ASN A 1 191 ? -2.988 -28.281 -22.047 1 97.56 191 ASN A N 1
ATOM 1446 C CA . ASN A 1 191 ? -2.193 -27.625 -23.078 1 97.56 191 ASN A CA 1
ATOM 1447 C C . ASN A 1 191 ? -1.105 -26.734 -22.453 1 97.56 191 ASN A C 1
ATOM 1449 O O . ASN A 1 191 ? -1.27 -26.219 -21.359 1 97.56 191 ASN A O 1
ATOM 1453 N N . PHE A 1 192 ? -0.034 -26.656 -23.219 1 97.12 192 PHE A N 1
ATOM 1454 C CA . PHE A 1 192 ? 1.053 -25.75 -22.875 1 97.12 192 PHE A CA 1
ATOM 1455 C C . PHE A 1 192 ? 1.037 -24.531 -23.781 1 97.12 192 PHE A C 1
ATOM 1457 O O . PHE A 1 192 ? 0.811 -24.641 -24.984 1 97.12 192 PHE A O 1
ATOM 1464 N N . ILE A 1 193 ? 1.166 -23.391 -23.141 1 96 193 ILE A N 1
ATOM 1465 C CA . ILE A 1 193 ? 1.361 -22.156 -23.875 1 96 193 ILE A CA 1
ATOM 1466 C C . ILE A 1 193 ? 2.736 -21.562 -23.562 1 96 193 ILE A C 1
ATOM 1468 O O . ILE A 1 193 ? 3.051 -21.312 -22.391 1 96 193 ILE A O 1
ATOM 1472 N N . GLU A 1 194 ? 3.529 -21.438 -24.594 1 93.19 194 GLU A N 1
ATOM 1473 C CA . GLU A 1 194 ? 4.84 -20.812 -24.438 1 93.19 194 GLU A CA 1
ATOM 1474 C C . GLU A 1 194 ? 4.758 -19.297 -24.594 1 93.19 194 GLU A C 1
ATOM 1476 O O . GLU A 1 194 ? 4.152 -18.812 -25.547 1 93.19 194 GLU A O 1
ATOM 1481 N N . LEU A 1 195 ? 5.266 -18.656 -23.594 1 92.56 195 LEU A N 1
ATOM 1482 C CA . LEU A 1 195 ? 5.266 -17.188 -23.609 1 92.56 195 LEU A CA 1
ATOM 1483 C C . LEU A 1 195 ? 6.691 -16.656 -23.672 1 92.56 195 LEU A C 1
ATOM 1485 O O . LEU A 1 195 ? 7.422 -16.688 -22.688 1 92.56 195 LEU A O 1
ATOM 1489 N N . THR A 1 196 ? 7.055 -16.141 -24.828 1 85.94 196 THR A N 1
ATOM 1490 C CA . THR A 1 196 ? 8.398 -15.609 -25.031 1 85.94 196 THR A CA 1
ATOM 1491 C C . THR A 1 196 ? 8.477 -14.148 -24.578 1 85.94 196 THR A C 1
ATOM 1493 O O . THR A 1 196 ? 7.477 -13.43 -24.625 1 85.94 196 THR A O 1
ATOM 1496 N N . GLY A 1 197 ? 9.5 -13.867 -23.938 1 79.44 197 GLY A N 1
ATOM 1497 C CA . GLY A 1 197 ? 9.734 -12.484 -23.562 1 79.44 197 GLY A CA 1
ATOM 1498 C C . GLY A 1 197 ? 11.148 -12.023 -23.828 1 79.44 197 GLY A C 1
ATOM 1499 O O . GLY A 1 197 ? 12.016 -12.828 -24.188 1 79.44 197 GLY A O 1
ATOM 1500 N N . GLU A 1 198 ? 11.305 -10.781 -23.828 1 78.38 198 GLU A N 1
ATOM 1501 C CA . GLU A 1 198 ? 12.617 -10.172 -24.016 1 78.38 198 GLU A CA 1
ATOM 1502 C C . GLU A 1 198 ? 13.453 -10.25 -22.75 1 78.38 198 GLU A C 1
ATOM 1504 O O . GLU A 1 198 ? 12.938 -10.062 -21.641 1 78.38 198 GLU A O 1
ATOM 1509 N N . ARG A 1 199 ? 14.68 -10.719 -22.953 1 76.94 199 ARG A N 1
ATOM 1510 C CA . ARG A 1 199 ? 15.602 -10.617 -21.812 1 76.94 199 ARG A CA 1
ATOM 1511 C C . ARG A 1 199 ? 16.062 -9.18 -21.609 1 76.94 199 ARG A C 1
ATOM 1513 O O . ARG A 1 199 ? 16.531 -8.531 -22.531 1 76.94 199 ARG A O 1
ATOM 1520 N N . ILE A 1 200 ? 15.734 -8.766 -20.438 1 81.25 200 ILE A N 1
ATOM 1521 C CA . ILE A 1 200 ? 16.125 -7.398 -20.125 1 81.25 200 ILE A CA 1
ATOM 1522 C C . ILE A 1 200 ? 17.328 -7.402 -19.188 1 81.25 200 ILE A C 1
ATOM 1524 O O . ILE A 1 200 ? 17.281 -8.023 -18.125 1 81.25 200 ILE A O 1
ATOM 1528 N N . ASN A 1 201 ? 18.375 -6.793 -19.625 1 81.94 201 ASN A N 1
ATOM 1529 C CA . ASN A 1 201 ? 19.578 -6.672 -18.797 1 81.94 201 ASN A CA 1
ATOM 1530 C C . ASN A 1 201 ? 19.469 -5.504 -17.828 1 81.94 201 ASN A C 1
ATOM 1532 O O . ASN A 1 201 ? 19.766 -4.363 -18.172 1 81.94 201 ASN A O 1
ATOM 1536 N N . THR A 1 202 ? 18.984 -5.785 -16.734 1 85.44 202 THR A N 1
ATOM 1537 C CA . THR A 1 202 ? 18.875 -4.77 -15.695 1 85.44 202 THR A CA 1
ATOM 1538 C C . THR A 1 202 ? 19.078 -5.391 -14.32 1 85.44 202 THR A C 1
ATOM 1540 O O . THR A 1 202 ? 18.891 -6.594 -14.141 1 85.44 202 THR A O 1
ATOM 1543 N N . ILE A 1 203 ? 19.484 -4.551 -13.406 1 86.19 203 ILE A N 1
ATOM 1544 C CA . ILE A 1 203 ? 19.656 -5.023 -12.031 1 86.19 203 ILE A CA 1
ATOM 1545 C C . ILE A 1 203 ? 18.406 -4.668 -11.219 1 86.19 203 ILE A C 1
ATOM 1547 O O . ILE A 1 203 ? 18.266 -5.098 -10.07 1 86.19 203 ILE A O 1
ATOM 1551 N N . HIS A 1 204 ? 17.547 -3.875 -11.789 1 87.62 204 HIS A N 1
ATOM 1552 C CA . HIS A 1 204 ? 16.375 -3.393 -11.07 1 87.62 204 HIS A CA 1
ATOM 1553 C C . HIS A 1 204 ? 15.227 -4.387 -11.172 1 87.62 204 HIS A C 1
ATOM 1555 O O . HIS A 1 204 ? 14.242 -4.141 -11.883 1 87.62 204 HIS A O 1
ATOM 1561 N N . THR A 1 205 ? 15.328 -5.441 -10.391 1 88.56 205 THR A N 1
ATOM 1562 C CA . THR A 1 205 ? 14.391 -6.551 -10.5 1 88.56 205 THR A CA 1
ATOM 1563 C C . THR A 1 205 ? 13.68 -6.789 -9.172 1 88.56 205 THR A C 1
ATOM 1565 O O . THR A 1 205 ? 13.008 -7.809 -9 1 88.56 205 THR A O 1
ATOM 1568 N N . HIS A 1 206 ? 13.828 -5.824 -8.234 1 91.06 206 HIS A N 1
ATOM 1569 C CA . HIS A 1 206 ? 13.172 -5.961 -6.938 1 91.06 206 HIS A CA 1
ATOM 1570 C C . HIS A 1 206 ? 11.656 -5.984 -7.094 1 91.06 206 HIS A C 1
ATOM 1572 O O . HIS A 1 206 ? 11.062 -5.047 -7.633 1 91.06 206 HIS A O 1
ATOM 1578 N N . GLY A 1 207 ? 11.031 -7.055 -6.715 1 92.94 207 GLY A N 1
ATOM 1579 C CA . GLY A 1 207 ? 9.578 -7.164 -6.695 1 92.94 207 GLY A CA 1
ATOM 1580 C C . GLY A 1 207 ? 9 -7.629 -8.016 1 92.94 207 GLY A C 1
ATOM 1581 O O . GLY A 1 207 ? 7.793 -7.523 -8.242 1 92.94 207 GLY A O 1
ATOM 1582 N N . THR A 1 208 ? 9.805 -8.18 -8.93 1 93.56 208 THR A N 1
ATOM 1583 C CA . THR A 1 208 ? 9.352 -8.609 -10.242 1 93.56 208 THR A CA 1
ATOM 1584 C C . THR A 1 208 ? 8.258 -9.672 -10.125 1 93.56 208 THR A C 1
ATOM 1586 O O . THR A 1 208 ? 7.238 -9.602 -10.812 1 93.56 208 THR A O 1
ATOM 1589 N N . GLY A 1 209 ? 8.477 -10.656 -9.25 1 94.25 209 GLY A N 1
ATOM 1590 C CA . GLY A 1 209 ? 7.484 -11.703 -9.047 1 94.25 209 GLY A CA 1
ATOM 1591 C C . GLY A 1 209 ? 6.176 -11.18 -8.484 1 94.25 209 GLY A C 1
ATOM 1592 O O . GLY A 1 209 ? 5.098 -11.547 -8.961 1 94.25 209 GLY A O 1
ATOM 1593 N N . CYS A 1 210 ? 6.246 -10.297 -7.461 1 96.88 210 CYS A N 1
ATOM 1594 C CA . CYS A 1 210 ? 5.062 -9.68 -6.875 1 96.88 210 CYS A CA 1
ATOM 1595 C C . CYS A 1 210 ? 4.293 -8.875 -7.914 1 96.88 210 CYS A C 1
ATOM 1597 O O . CYS A 1 210 ? 3.064 -8.953 -7.98 1 96.88 210 CYS A O 1
ATOM 1599 N N . THR A 1 211 ? 4.996 -8.133 -8.719 1 98.12 211 THR A N 1
ATOM 1600 C CA . THR A 1 211 ? 4.398 -7.27 -9.734 1 98.12 211 THR A CA 1
ATOM 1601 C C . THR A 1 211 ? 3.693 -8.102 -10.805 1 98.12 211 THR A C 1
ATOM 1603 O O . THR A 1 211 ? 2.559 -7.801 -11.18 1 98.12 211 THR A O 1
ATOM 1606 N N . LEU A 1 212 ? 4.336 -9.148 -11.258 1 97.75 212 LEU A N 1
ATOM 1607 C CA . LEU A 1 212 ? 3.752 -10.008 -12.281 1 97.75 212 LEU A CA 1
ATOM 1608 C C . LEU A 1 212 ? 2.477 -10.672 -11.773 1 97.75 212 LEU A C 1
ATOM 1610 O O . LEU A 1 212 ? 1.438 -10.625 -12.43 1 97.75 212 LEU A O 1
ATOM 1614 N N . SER A 1 213 ? 2.586 -11.297 -10.641 1 98.75 213 SER A N 1
ATOM 1615 C CA . SER A 1 213 ? 1.44 -12.023 -10.094 1 98.75 213 SER A CA 1
ATOM 1616 C C . SER A 1 213 ? 0.285 -11.078 -9.781 1 98.75 213 SER A C 1
ATOM 1618 O O . SER A 1 213 ? -0.88 -11.422 -9.984 1 98.75 213 SER A O 1
ATOM 1620 N N . SER A 1 214 ? 0.597 -9.883 -9.32 1 98.88 214 SER A N 1
ATOM 1621 C CA . SER A 1 214 ? -0.443 -8.898 -9.039 1 98.88 214 SER A CA 1
ATOM 1622 C C . SER A 1 214 ? -1.105 -8.406 -10.32 1 98.88 214 SER A C 1
ATOM 1624 O O . SER A 1 214 ? -2.311 -8.156 -10.344 1 98.88 214 SER A O 1
ATOM 1626 N N . ALA A 1 215 ? -0.312 -8.211 -11.352 1 98.94 215 ALA A N 1
ATOM 1627 C CA . ALA A 1 215 ? -0.881 -7.812 -12.641 1 98.94 215 ALA A CA 1
ATOM 1628 C C . ALA A 1 215 ? -1.806 -8.898 -13.188 1 98.94 215 ALA A C 1
ATOM 1630 O O . ALA A 1 215 ? -2.857 -8.594 -13.758 1 98.94 215 ALA A O 1
ATOM 1631 N N . ILE A 1 216 ? -1.407 -10.164 -13.039 1 98.94 216 ILE A N 1
ATOM 1632 C CA . ILE A 1 216 ? -2.279 -11.258 -13.445 1 98.94 216 ILE A CA 1
ATOM 1633 C C . ILE A 1 216 ? -3.598 -11.18 -12.68 1 98.94 216 ILE A C 1
ATOM 1635 O O . ILE A 1 216 ? -4.676 -11.258 -13.273 1 98.94 216 ILE A O 1
ATOM 1639 N N . ALA A 1 217 ? -3.527 -10.977 -11.367 1 98.94 217 ALA A N 1
ATOM 1640 C CA . ALA A 1 217 ? -4.723 -10.875 -10.539 1 98.94 217 ALA A CA 1
ATOM 1641 C C . ALA A 1 217 ? -5.598 -9.703 -10.969 1 98.94 217 ALA A C 1
ATOM 1643 O O . ALA A 1 217 ? -6.824 -9.812 -11.016 1 98.94 217 ALA A O 1
ATOM 1644 N N . ALA A 1 218 ? -4.965 -8.57 -11.266 1 98.94 218 ALA A N 1
ATOM 1645 C CA . ALA A 1 218 ? -5.711 -7.398 -11.711 1 98.94 218 ALA A CA 1
ATOM 1646 C C . ALA A 1 218 ? -6.488 -7.691 -12.992 1 98.94 218 ALA A C 1
ATOM 1648 O O . ALA A 1 218 ? -7.66 -7.332 -13.109 1 98.94 218 ALA A O 1
ATOM 1649 N N . ASN A 1 219 ? -5.844 -8.305 -13.938 1 98.94 219 ASN A N 1
ATOM 1650 C CA . ASN A 1 219 ? -6.492 -8.617 -15.211 1 98.94 219 ASN A CA 1
ATOM 1651 C C . ASN A 1 219 ? -7.59 -9.656 -15.047 1 98.94 219 ASN A C 1
ATOM 1653 O O . ASN A 1 219 ? -8.625 -9.594 -15.719 1 98.94 219 ASN A O 1
ATOM 1657 N N . LEU A 1 220 ? -7.363 -10.633 -14.156 1 98.94 220 LEU A N 1
ATOM 1658 C CA . LEU A 1 220 ? -8.43 -11.578 -13.836 1 98.94 220 LEU A CA 1
ATOM 1659 C C . LEU A 1 220 ? -9.617 -10.859 -13.203 1 98.94 220 LEU A C 1
ATOM 1661 O O . LEU A 1 220 ? -10.773 -11.18 -13.5 1 98.94 220 LEU A O 1
ATOM 1665 N N . ALA A 1 221 ? -9.32 -9.914 -12.32 1 98.88 221 ALA A N 1
ATOM 1666 C CA . ALA A 1 221 ? -10.375 -9.133 -11.688 1 98.88 221 ALA A CA 1
ATOM 1667 C C . ALA A 1 221 ? -11.242 -8.445 -12.742 1 98.88 221 ALA A C 1
ATOM 1669 O O . ALA A 1 221 ? -12.453 -8.297 -12.547 1 98.88 221 ALA A O 1
ATOM 1670 N N . LYS A 1 222 ? -10.617 -8.062 -13.82 1 98.56 222 LYS A N 1
ATOM 1671 C CA . LYS A 1 222 ? -11.312 -7.352 -14.883 1 98.56 222 LYS A CA 1
ATOM 1672 C C . LYS A 1 222 ? -12.094 -8.32 -15.773 1 98.56 222 LYS A C 1
ATOM 1674 O O . LYS A 1 222 ? -12.797 -7.898 -16.688 1 98.56 222 LYS A O 1
ATOM 1679 N N . GLY A 1 223 ? -11.883 -9.625 -15.586 1 98.56 223 GLY A N 1
ATOM 1680 C CA . GLY A 1 223 ? -12.695 -10.602 -16.281 1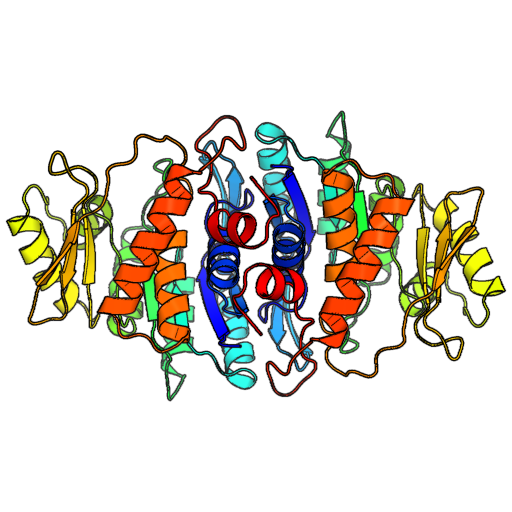 98.56 223 GLY A CA 1
ATOM 1681 C C . GLY A 1 223 ? -11.953 -11.305 -17.406 1 98.56 223 GLY A C 1
ATOM 1682 O O . GLY A 1 223 ? -12.539 -12.109 -18.141 1 98.56 223 GLY A O 1
ATOM 1683 N N . ASP A 1 224 ? -10.719 -11.117 -17.547 1 98.69 224 ASP A N 1
ATOM 1684 C CA . ASP A 1 224 ? -9.938 -11.781 -18.578 1 98.69 224 ASP A CA 1
ATOM 1685 C C . ASP A 1 224 ? -9.797 -13.273 -18.297 1 98.69 224 ASP A C 1
ATOM 1687 O O . ASP A 1 224 ? -9.828 -13.695 -17.141 1 98.69 224 ASP A O 1
ATOM 1691 N N . SER A 1 225 ? -9.656 -14.031 -19.375 1 98.62 225 SER A N 1
ATOM 1692 C CA . SER A 1 225 ? -9.242 -15.422 -19.188 1 98.62 225 SER A CA 1
ATOM 1693 C C . SER A 1 225 ? -7.824 -15.516 -18.656 1 98.62 225 SER A C 1
ATOM 1695 O O . SER A 1 225 ? -7.066 -14.547 -18.703 1 98.62 225 SER A O 1
ATOM 1697 N N . VAL A 1 226 ? -7.441 -16.672 -18.156 1 98.81 226 VAL A N 1
ATOM 1698 C CA . VAL A 1 226 ? -6.117 -16.844 -17.562 1 98.81 226 VAL A CA 1
ATOM 1699 C C . VAL A 1 226 ? -5.043 -16.547 -18.609 1 98.81 226 VAL A C 1
ATOM 1701 O O . VAL A 1 226 ? -4.082 -15.828 -18.328 1 98.81 226 VAL A O 1
ATOM 1704 N N . GLU A 1 227 ? -5.227 -17.062 -19.781 1 98.31 227 GLU A N 1
ATOM 1705 C CA . GLU A 1 227 ? -4.242 -16.859 -20.844 1 98.31 227 GLU A CA 1
ATOM 1706 C C . GLU A 1 227 ? -4.07 -15.383 -21.172 1 98.31 227 GLU A C 1
ATOM 1708 O O . GLU A 1 227 ? -2.945 -14.891 -21.266 1 98.31 227 GLU A O 1
ATOM 1713 N N . ILE A 1 228 ? -5.152 -14.672 -21.328 1 98.62 228 ILE A N 1
ATOM 1714 C CA . ILE A 1 228 ? -5.117 -13.25 -21.672 1 98.62 228 ILE A CA 1
ATOM 1715 C C . ILE A 1 228 ? -4.535 -12.461 -20.5 1 98.62 228 ILE A C 1
ATOM 1717 O O . ILE A 1 228 ? -3.713 -11.562 -20.703 1 98.62 228 ILE A O 1
ATOM 1721 N N . ALA A 1 229 ? -4.953 -12.836 -19.266 1 98.88 229 ALA A N 1
ATOM 1722 C CA . ALA A 1 229 ? -4.465 -12.156 -18.078 1 98.88 229 ALA A CA 1
ATOM 1723 C C . ALA A 1 229 ? -2.947 -12.281 -17.953 1 98.88 229 ALA A C 1
ATOM 1725 O O . ALA A 1 229 ? -2.262 -11.297 -17.641 1 98.88 229 ALA A O 1
ATOM 1726 N N . VAL A 1 230 ? -2.434 -13.445 -18.234 1 98.56 230 VAL A N 1
ATOM 1727 C CA . VAL A 1 230 ? -1.001 -13.703 -18.125 1 98.56 230 VAL A CA 1
ATOM 1728 C C . VAL A 1 230 ? -0.257 -12.938 -19.219 1 98.56 230 VAL A C 1
ATOM 1730 O O . VAL A 1 230 ? 0.777 -12.32 -18.953 1 98.56 230 VAL A O 1
ATOM 1733 N N . LYS A 1 231 ? -0.762 -12.945 -20.438 1 97.81 231 LYS A N 1
ATOM 1734 C CA . LYS A 1 231 ? -0.12 -12.242 -21.547 1 97.81 231 LYS A CA 1
ATOM 1735 C C . LYS A 1 231 ? -0.044 -10.742 -21.281 1 97.81 231 LYS A C 1
ATOM 1737 O O . LYS A 1 231 ? 1.008 -10.125 -21.469 1 97.81 231 LYS A O 1
ATOM 1742 N N . LYS A 1 232 ? -1.152 -10.164 -20.828 1 98.31 232 LYS A N 1
ATOM 1743 C CA . LYS A 1 232 ? -1.183 -8.742 -20.516 1 98.31 232 LYS A CA 1
ATOM 1744 C C . LYS A 1 232 ? -0.217 -8.414 -19.375 1 98.31 232 LYS A C 1
ATOM 1746 O O . LYS A 1 232 ? 0.455 -7.379 -19.406 1 98.31 232 LYS A O 1
ATOM 1751 N N . ALA A 1 233 ? -0.171 -9.32 -18.391 1 98.38 233 ALA A N 1
ATOM 1752 C CA . ALA A 1 233 ? 0.721 -9.109 -17.266 1 98.38 233 ALA A CA 1
ATOM 1753 C C . ALA A 1 233 ? 2.184 -9.164 -17.688 1 98.38 233 ALA A C 1
ATOM 1755 O O . ALA A 1 233 ? 3.01 -8.391 -17.203 1 98.38 233 ALA A O 1
ATOM 1756 N N . LYS A 1 234 ? 2.51 -10.047 -18.547 1 96.19 234 LYS A N 1
ATOM 1757 C CA . LYS A 1 234 ? 3.875 -10.164 -19.047 1 96.19 234 LYS A CA 1
ATOM 1758 C C . LYS A 1 234 ? 4.285 -8.906 -19.812 1 96.19 234 LYS A C 1
ATOM 1760 O O . LYS A 1 234 ? 5.402 -8.414 -19.656 1 96.19 234 LYS A O 1
ATOM 1765 N N . ASP A 1 235 ? 3.377 -8.383 -20.688 1 96.5 235 ASP A N 1
ATOM 1766 C CA . ASP A 1 235 ? 3.648 -7.133 -21.375 1 96.5 235 ASP A CA 1
ATOM 1767 C C . ASP A 1 235 ? 3.889 -5.988 -20.391 1 96.5 235 ASP A C 1
ATOM 1769 O O . ASP A 1 235 ? 4.836 -5.215 -20.547 1 96.5 235 ASP A O 1
ATOM 1773 N N . TYR A 1 236 ? 3.062 -5.969 -19.422 1 97.31 236 TYR A N 1
ATOM 1774 C CA . TYR A 1 236 ? 3.137 -4.922 -18.406 1 97.31 236 TYR A CA 1
ATOM 1775 C C . TYR A 1 236 ? 4.461 -4.988 -17.656 1 97.31 236 TYR A C 1
ATOM 1777 O O . TYR A 1 236 ? 5.152 -3.977 -17.516 1 97.31 236 TYR A O 1
ATOM 1785 N N . ILE A 1 237 ? 4.789 -6.184 -17.188 1 95.62 237 ILE A N 1
ATOM 1786 C CA . ILE A 1 237 ? 5.969 -6.32 -16.328 1 95.62 237 ILE A CA 1
ATOM 1787 C C . ILE A 1 237 ? 7.23 -6.094 -17.156 1 95.62 237 ILE A C 1
ATOM 1789 O O . ILE A 1 237 ? 8.227 -5.562 -16.656 1 95.62 237 ILE A O 1
ATOM 1793 N N . THR A 1 238 ? 7.191 -6.441 -18.406 1 94.75 238 THR A N 1
ATOM 1794 C CA . THR A 1 238 ? 8.328 -6.195 -19.281 1 94.75 238 THR A CA 1
ATOM 1795 C C . THR A 1 238 ? 8.625 -4.703 -19.375 1 94.75 238 THR A C 1
ATOM 1797 O O . THR A 1 238 ? 9.773 -4.281 -19.234 1 94.75 238 THR A O 1
ATOM 1800 N N . ILE A 1 239 ? 7.625 -3.938 -19.578 1 96.5 239 ILE A N 1
ATOM 1801 C CA . ILE A 1 239 ? 7.77 -2.488 -19.656 1 96.5 239 ILE A CA 1
ATOM 1802 C C . ILE A 1 239 ? 8.25 -1.947 -18.312 1 96.5 239 ILE A C 1
ATOM 1804 O O . ILE A 1 239 ? 9.125 -1.087 -18.266 1 96.5 239 ILE A O 1
ATOM 1808 N N . ALA A 1 240 ? 7.672 -2.471 -17.234 1 97.31 240 ALA A N 1
ATOM 1809 C CA . ALA A 1 240 ? 8.031 -2.025 -15.891 1 97.31 240 ALA A CA 1
ATOM 1810 C C . ALA A 1 240 ? 9.5 -2.311 -15.594 1 97.31 240 ALA A C 1
ATOM 1812 O O . ALA A 1 240 ? 10.195 -1.482 -15 1 97.31 240 ALA A O 1
ATOM 1813 N N . ILE A 1 241 ? 9.977 -3.516 -15.992 1 95.81 241 ILE A N 1
ATOM 1814 C CA . ILE A 1 241 ? 11.359 -3.918 -15.75 1 95.81 241 ILE A CA 1
ATOM 1815 C C . ILE A 1 241 ? 12.297 -3.07 -16.609 1 95.81 241 ILE A C 1
ATOM 1817 O O . ILE A 1 241 ? 13.32 -2.576 -16.109 1 95.81 241 ILE A O 1
ATOM 1821 N N . LYS A 1 242 ? 12.008 -2.846 -17.859 1 95.5 242 LYS A N 1
ATOM 1822 C CA . LYS A 1 242 ? 12.828 -2.064 -18.781 1 95.5 242 LYS A CA 1
ATOM 1823 C C . LYS A 1 242 ? 13.047 -0.647 -18.25 1 95.5 242 LYS A C 1
ATOM 1825 O O . LYS A 1 242 ? 14.07 -0.022 -18.547 1 95.5 242 LYS A O 1
ATOM 1830 N N . ASN A 1 243 ? 12.109 -0.198 -17.5 1 96.62 243 ASN A N 1
ATOM 1831 C CA . ASN A 1 243 ? 12.164 1.184 -17.031 1 96.62 243 ASN A CA 1
ATOM 1832 C C . ASN A 1 243 ? 12.359 1.262 -15.523 1 96.62 243 ASN A C 1
ATOM 1834 O O . ASN A 1 243 ? 11.977 2.246 -14.891 1 96.62 243 ASN A O 1
ATOM 1838 N N . GLY A 1 244 ? 12.828 0.106 -14.938 1 96.56 244 GLY A N 1
ATOM 1839 C CA . GLY A 1 244 ? 13.227 0.167 -13.539 1 96.56 244 GLY A CA 1
ATOM 1840 C C . GLY A 1 244 ? 14.25 1.251 -13.258 1 96.56 244 GLY A C 1
ATOM 1841 O O . GLY A 1 244 ? 14.789 1.856 -14.18 1 96.56 244 GLY A O 1
ATOM 1842 N N . PHE A 1 245 ? 14.477 1.551 -11.969 1 95.88 245 PHE A N 1
ATOM 1843 C CA . PHE A 1 245 ? 15.352 2.676 -11.664 1 95.88 245 PHE A CA 1
ATOM 1844 C C . PHE A 1 245 ? 16.078 2.457 -10.344 1 95.88 245 PHE A C 1
ATOM 1846 O O . PHE A 1 245 ? 15.664 1.618 -9.539 1 95.88 245 PHE A O 1
ATOM 1853 N N . LYS A 1 246 ? 17.156 3.189 -10.234 1 96.94 246 LYS A N 1
ATOM 1854 C CA . LYS A 1 246 ? 17.922 3.152 -9 1 96.94 246 LYS A CA 1
ATOM 1855 C C . LYS A 1 246 ? 17.172 3.832 -7.855 1 96.94 246 LYS A C 1
ATOM 1857 O O . LYS A 1 246 ? 16.734 4.973 -7.992 1 96.94 246 LYS A O 1
ATOM 1862 N N . LEU A 1 247 ? 16.953 3.158 -6.738 1 97.12 247 LEU A N 1
ATOM 1863 C CA . LEU A 1 247 ? 16.266 3.688 -5.566 1 97.12 247 LEU A CA 1
ATOM 1864 C C . LEU A 1 247 ? 17.234 3.889 -4.41 1 97.12 247 LEU A C 1
ATOM 1866 O O . LEU A 1 247 ? 17.125 4.859 -3.658 1 97.12 247 LEU A O 1
ATOM 1870 N N . GLY A 1 248 ? 18.094 3.033 -4.25 1 97.06 248 GLY A N 1
ATOM 1871 C CA . GLY A 1 248 ? 19.125 3.006 -3.229 1 97.06 248 GLY A CA 1
ATOM 1872 C C . GLY A 1 248 ? 20.422 2.389 -3.711 1 97.06 248 GLY A C 1
ATOM 1873 O O . GLY A 1 248 ? 20.766 2.498 -4.891 1 97.06 248 GLY A O 1
ATOM 1874 N N . LYS A 1 249 ? 21.234 1.791 -2.824 1 96.62 249 LYS A N 1
ATOM 1875 C CA . LYS A 1 249 ? 22.562 1.261 -3.139 1 96.62 249 LYS A CA 1
ATOM 1876 C C . LYS A 1 249 ? 22.469 -0.165 -3.676 1 96.62 249 LYS A C 1
ATOM 1878 O O . LYS A 1 249 ? 23.422 -0.68 -4.254 1 96.62 249 LYS A O 1
ATOM 1883 N N . GLY A 1 250 ? 21.266 -0.772 -3.584 1 95.56 250 GLY A N 1
ATOM 1884 C CA . GLY A 1 250 ? 21.109 -2.162 -3.98 1 95.56 250 GLY A CA 1
ATOM 1885 C C . GLY A 1 250 ? 20.281 -2.332 -5.238 1 95.56 250 GLY A C 1
ATOM 1886 O O . GLY A 1 250 ? 20.453 -1.59 -6.207 1 95.56 250 GLY A O 1
ATOM 1887 N N . VAL A 1 251 ? 19.422 -3.402 -5.203 1 94 251 VAL A N 1
ATOM 1888 C CA . VAL A 1 251 ? 18.578 -3.74 -6.355 1 94 251 VAL A CA 1
ATOM 1889 C C . VAL A 1 251 ? 17.359 -2.824 -6.398 1 94 251 VAL A C 1
ATOM 1891 O O . VAL A 1 251 ? 16.562 -2.807 -5.461 1 94 251 VAL A O 1
ATOM 1894 N N . GLY A 1 252 ? 17.203 -2.057 -7.461 1 95.62 252 GLY A N 1
ATOM 1895 C CA . GLY A 1 252 ? 16.094 -1.134 -7.598 1 95.62 252 GLY A CA 1
ATOM 1896 C C . GLY A 1 252 ? 14.797 -1.812 -8.023 1 95.62 252 GLY A C 1
ATOM 1897 O O . GLY A 1 252 ? 14.812 -2.965 -8.461 1 95.62 252 GLY A O 1
ATOM 1898 N N . PRO A 1 253 ? 13.688 -1.116 -7.832 1 97 253 PRO A N 1
ATOM 1899 C CA . PRO A 1 253 ? 12.391 -1.668 -8.211 1 97 253 PRO A CA 1
ATOM 1900 C C . PRO A 1 253 ? 12.102 -1.524 -9.703 1 97 253 PRO A C 1
ATOM 1902 O O . PRO A 1 253 ? 12.805 -0.789 -10.406 1 97 253 PRO A O 1
ATOM 1905 N N . THR A 1 254 ? 11.094 -2.285 -10.141 1 96.75 254 THR A N 1
ATOM 1906 C CA . THR A 1 254 ? 10.492 -2.006 -11.438 1 96.75 254 THR A CA 1
ATOM 1907 C C . THR A 1 254 ? 9.727 -0.688 -11.406 1 96.75 254 THR A C 1
ATOM 1909 O O . THR A 1 254 ? 9.461 -0.142 -10.336 1 96.75 254 THR A O 1
ATOM 1912 N N . ASN A 1 255 ? 9.484 -0.103 -12.562 1 98.06 255 ASN A N 1
ATOM 1913 C CA . ASN A 1 255 ? 8.688 1.113 -12.656 1 98.06 255 ASN A CA 1
ATOM 1914 C C . ASN A 1 255 ? 7.215 0.798 -12.922 1 98.06 255 ASN A C 1
ATOM 191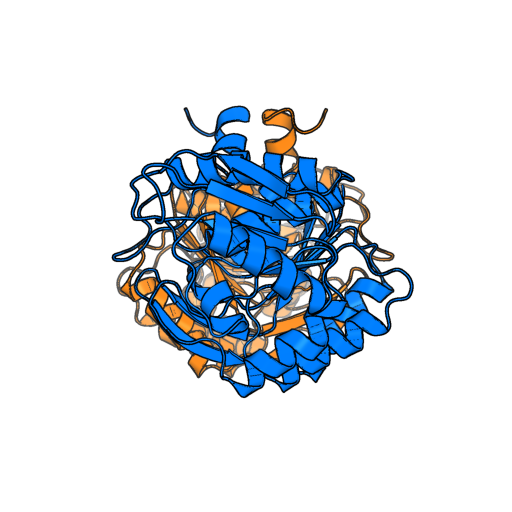6 O O . ASN A 1 255 ? 6.766 0.819 -14.062 1 98.06 255 ASN A O 1
ATOM 1920 N N . HIS A 1 256 ? 6.441 0.659 -11.852 1 98.56 256 HIS A N 1
ATOM 1921 C CA . HIS A 1 256 ? 5.078 0.145 -11.906 1 98.56 256 HIS A CA 1
ATOM 1922 C C . HIS A 1 256 ? 4.191 1.029 -12.773 1 98.56 256 HIS A C 1
ATOM 1924 O O . HIS A 1 256 ? 3.291 0.534 -13.461 1 98.56 256 HIS A O 1
ATOM 1930 N N . PHE A 1 257 ? 4.449 2.35 -12.781 1 98.5 257 PHE A N 1
ATOM 1931 C CA . PHE A 1 257 ? 3.48 3.264 -13.375 1 98.5 257 PHE A CA 1
ATOM 1932 C C . PHE A 1 257 ? 4.02 3.861 -14.664 1 98.5 257 PHE A C 1
ATOM 1934 O O . PHE A 1 257 ? 3.436 4.797 -15.219 1 98.5 257 PHE A O 1
ATOM 1941 N N . TYR A 1 258 ? 5.117 3.348 -15.211 1 97.88 258 TYR A N 1
ATOM 1942 C CA . TYR A 1 258 ? 5.77 3.959 -16.359 1 97.88 258 TYR A CA 1
ATOM 1943 C C . TYR A 1 258 ? 4.785 4.152 -17.516 1 97.88 258 TYR A C 1
ATOM 1945 O O . TYR A 1 258 ? 4.633 5.262 -18.031 1 97.88 258 TYR A O 1
ATOM 1953 N N . LYS A 1 259 ? 4.117 3.107 -17.891 1 96.94 259 LYS A N 1
ATOM 1954 C CA . LYS A 1 259 ? 3.213 3.176 -19.031 1 96.94 259 LYS A CA 1
ATOM 1955 C C . LYS A 1 259 ? 2.066 4.148 -18.766 1 96.94 259 LYS A C 1
ATOM 1957 O O . LYS A 1 259 ? 1.718 4.953 -19.641 1 96.94 259 LYS A O 1
ATOM 1962 N N . LEU A 1 260 ? 1.492 4.07 -17.609 1 97.44 260 LEU A N 1
ATOM 1963 C CA . LEU A 1 260 ? 0.384 4.953 -17.266 1 97.44 260 LEU A CA 1
ATOM 1964 C C . LEU A 1 260 ? 0.827 6.41 -17.266 1 97.44 260 LEU A C 1
ATOM 1966 O O . LEU A 1 260 ? 0.103 7.281 -17.75 1 97.44 260 LEU A O 1
ATOM 1970 N N . TYR A 1 261 ? 1.979 6.688 -16.672 1 98 261 TYR A N 1
ATOM 1971 C CA . TYR A 1 261 ? 2.521 8.039 -16.641 1 98 261 TYR A CA 1
ATOM 1972 C C . TYR A 1 261 ? 2.781 8.547 -18.062 1 98 261 TYR A C 1
ATOM 1974 O O . TYR A 1 261 ? 2.492 9.703 -18.375 1 98 261 TYR A O 1
ATOM 1982 N N . LYS A 1 262 ? 3.346 7.691 -18.859 1 97.5 262 LYS A N 1
ATOM 1983 C CA . LYS A 1 262 ? 3.621 8.07 -20.25 1 97.5 262 LYS A CA 1
ATOM 1984 C C . LYS A 1 262 ? 2.33 8.375 -21 1 97.5 262 LYS A C 1
ATOM 1986 O O . LYS A 1 262 ? 2.232 9.406 -21.672 1 97.5 262 LYS A O 1
ATOM 1991 N N . ASP A 1 263 ? 1.355 7.535 -20.859 1 96.62 263 ASP A N 1
ATOM 1992 C CA . ASP A 1 263 ? 0.076 7.699 -21.547 1 96.62 263 ASP A CA 1
ATOM 1993 C C . ASP A 1 263 ? -0.646 8.953 -21.062 1 96.62 263 ASP A C 1
ATOM 1995 O O . ASP A 1 263 ? -1.373 9.594 -21.828 1 96.62 263 ASP A O 1
ATOM 1999 N N . ALA A 1 264 ? -0.423 9.352 -19.812 1 96.81 264 ALA A N 1
ATOM 2000 C CA . ALA A 1 264 ? -1.099 10.508 -19.219 1 96.81 264 ALA A CA 1
ATOM 2001 C C . ALA A 1 264 ? -0.308 11.789 -19.453 1 96.81 264 ALA A C 1
ATOM 2003 O O . ALA A 1 264 ? -0.764 12.883 -19.109 1 96.81 264 ALA A O 1
ATOM 2004 N N . GLY A 1 265 ? 0.92 11.688 -19.922 1 95 265 GLY A N 1
ATOM 2005 C CA . GLY A 1 265 ? 1.747 12.852 -20.203 1 95 265 GLY A CA 1
ATOM 2006 C C . GLY A 1 265 ? 2.508 13.344 -18.984 1 95 265 GLY A C 1
ATOM 2007 O O . GLY A 1 265 ? 2.959 14.492 -18.953 1 95 265 GLY A O 1
ATOM 2008 N N . VAL A 1 266 ? 2.559 12.492 -17.969 1 93.38 266 VAL A N 1
ATOM 2009 C CA . VAL A 1 266 ? 3.305 12.836 -16.766 1 93.38 266 VAL A CA 1
ATOM 2010 C C . VAL A 1 266 ? 4.805 12.781 -17.047 1 93.38 266 VAL A C 1
ATOM 2012 O O . VAL A 1 266 ? 5.578 13.547 -16.484 1 93.38 266 VAL A O 1
ATOM 2015 N N . ILE A 1 267 ? 5.211 11.812 -17.906 1 91.38 267 ILE A N 1
ATOM 2016 C CA . ILE A 1 267 ? 6.598 11.703 -18.344 1 91.38 267 ILE A CA 1
ATOM 2017 C C . ILE A 1 267 ? 6.66 11.695 -19.875 1 91.38 267 ILE A C 1
ATOM 2019 O O . ILE A 1 267 ? 5.645 11.492 -20.531 1 91.38 267 ILE A O 1
ATOM 2023 N N . GLU A 1 268 ? 7.926 12.039 -20.375 1 84.94 268 GLU A N 1
ATOM 2024 C CA . GLU A 1 268 ? 8.117 12.07 -21.828 1 84.94 268 GLU A CA 1
ATOM 2025 C C . GLU A 1 268 ? 8.359 10.672 -22.375 1 84.94 268 GLU A C 1
ATOM 2027 O O . GLU A 1 268 ? 8.938 9.82 -21.703 1 84.94 268 GLU A O 1
ATOM 2032 N N . MET B 1 1 ? 12.797 10.07 -10.438 1 89.06 1 MET B N 1
ATOM 2033 C CA . MET B 1 1 ? 11.578 9.969 -9.641 1 89.06 1 MET B CA 1
ATOM 2034 C C . MET B 1 1 ? 11.852 10.305 -8.18 1 89.06 1 MET B C 1
ATOM 2036 O O . MET B 1 1 ? 12.922 9.992 -7.656 1 89.06 1 MET B O 1
ATOM 2040 N N . LYS B 1 2 ? 11.031 11.188 -7.531 1 97.94 2 LYS B N 1
ATOM 2041 C CA . LYS B 1 2 ? 11.172 11.547 -6.125 1 97.94 2 LYS B CA 1
ATOM 2042 C C . LYS B 1 2 ? 10.555 10.484 -5.219 1 97.94 2 LYS B C 1
ATOM 2044 O O . LYS B 1 2 ? 9.656 9.75 -5.637 1 97.94 2 LYS B O 1
ATOM 2049 N N . ASN B 1 3 ? 11.117 10.359 -4.008 1 98.69 3 ASN B N 1
ATOM 2050 C CA . ASN B 1 3 ? 10.711 9.312 -3.084 1 98.69 3 ASN B CA 1
ATOM 2051 C C . ASN B 1 3 ? 10.031 9.883 -1.842 1 98.69 3 ASN B C 1
ATOM 2053 O O . ASN B 1 3 ? 10.57 10.789 -1.198 1 98.69 3 ASN B O 1
ATOM 2057 N N . ALA B 1 4 ? 8.891 9.383 -1.542 1 98.88 4 ALA B N 1
ATOM 2058 C CA . ALA B 1 4 ? 8.195 9.773 -0.319 1 98.88 4 ALA B CA 1
ATOM 2059 C C . ALA B 1 4 ? 7.961 8.562 0.586 1 98.88 4 ALA B C 1
ATOM 2061 O O . ALA B 1 4 ? 7.801 7.441 0.104 1 98.88 4 ALA B O 1
ATOM 2062 N N . LEU B 1 5 ? 7.945 8.797 1.89 1 98.94 5 LEU B N 1
ATOM 2063 C CA . LEU B 1 5 ? 7.766 7.77 2.91 1 98.94 5 LEU B CA 1
ATOM 2064 C C . LEU B 1 5 ? 6.527 8.055 3.754 1 98.94 5 LEU B C 1
ATOM 2066 O O . LEU B 1 5 ? 6.371 9.156 4.281 1 98.94 5 LEU B O 1
ATOM 2070 N N . THR B 1 6 ? 5.641 7.121 3.773 1 98.94 6 THR B N 1
ATOM 2071 C CA . THR B 1 6 ? 4.531 7.223 4.719 1 98.94 6 THR B CA 1
ATOM 2072 C C . THR B 1 6 ? 4.805 6.383 5.965 1 98.94 6 THR B C 1
ATOM 2074 O O . THR B 1 6 ? 5.344 5.277 5.867 1 98.94 6 THR B O 1
ATOM 2077 N N . ILE B 1 7 ? 4.586 6.926 7.105 1 98.88 7 ILE B N 1
ATOM 2078 C CA . ILE B 1 7 ? 4.609 6.262 8.406 1 98.88 7 ILE B CA 1
ATOM 2079 C C . ILE B 1 7 ? 3.213 6.281 9.016 1 98.88 7 ILE B C 1
ATOM 2081 O O . ILE B 1 7 ? 2.756 7.32 9.508 1 98.88 7 ILE B O 1
ATOM 2085 N N . ALA B 1 8 ? 2.549 5.184 8.969 1 98.19 8 ALA B N 1
ATOM 2086 C CA . ALA B 1 8 ? 1.145 5.172 9.367 1 98.19 8 ALA B CA 1
ATOM 2087 C C . ALA B 1 8 ? 0.64 3.746 9.562 1 98.19 8 ALA B C 1
ATOM 2089 O O . ALA B 1 8 ? 1.391 2.785 9.383 1 98.19 8 ALA B O 1
ATOM 2090 N N . GLY B 1 9 ? -0.604 3.639 10.031 1 96.94 9 GLY B N 1
ATOM 2091 C CA . GLY B 1 9 ? -1.276 2.35 10.102 1 96.94 9 GLY B CA 1
ATOM 2092 C C . GLY B 1 9 ? -1.783 1.874 8.75 1 96.94 9 GLY B C 1
ATOM 2093 O O . GLY B 1 9 ? -1.753 2.621 7.77 1 96.94 9 GLY B O 1
ATOM 2094 N N . SER B 1 10 ? -2.193 0.587 8.758 1 97.81 10 SER B N 1
ATOM 2095 C CA . SER B 1 10 ? -2.715 -0.047 7.551 1 97.81 10 SER B CA 1
ATOM 2096 C C . SER B 1 10 ? -4.23 -0.192 7.617 1 97.81 10 SER B C 1
ATOM 2098 O O . SER B 1 10 ? -4.781 -0.567 8.656 1 97.81 10 SER B O 1
ATOM 2100 N N . ASP B 1 11 ? -4.859 0.176 6.543 1 96.81 11 ASP B N 1
ATOM 2101 C CA . ASP B 1 11 ? -6.293 -0.021 6.332 1 96.81 11 ASP B CA 1
ATOM 2102 C C . ASP B 1 11 ? -6.551 -1.157 5.348 1 96.81 11 ASP B C 1
ATOM 2104 O O . ASP B 1 11 ? -6.32 -1.009 4.145 1 96.81 11 ASP B O 1
ATOM 2108 N N . SER B 1 12 ? -7.188 -2.191 5.785 1 98.44 12 SER B N 1
ATOM 2109 C CA . SER B 1 12 ? -7.328 -3.398 4.977 1 98.44 12 SER B CA 1
ATOM 2110 C C . SER B 1 12 ? -8.203 -3.143 3.752 1 98.44 12 SER B C 1
ATOM 2112 O O . SER B 1 12 ? -8.023 -3.783 2.713 1 98.44 12 SER B O 1
ATOM 2114 N N . CYS B 1 13 ? -9.117 -2.219 3.773 1 97.94 13 CYS B N 1
ATOM 2115 C CA . CYS B 1 13 ? -10 -2.037 2.629 1 97.94 13 CYS B CA 1
ATOM 2116 C C . CYS B 1 13 ? -9.438 -0.999 1.665 1 97.94 13 CYS B C 1
ATOM 2118 O O . CYS B 1 13 ? -10.023 -0.743 0.611 1 97.94 13 CYS B O 1
ATOM 2120 N N . GLY B 1 14 ? -8.297 -0.39 2.025 1 98.12 14 GLY B N 1
ATOM 2121 C CA . GLY B 1 14 ? -7.473 0.305 1.054 1 98.12 14 GLY B CA 1
ATOM 2122 C C . GLY B 1 14 ? -7.875 1.755 0.856 1 98.12 14 GLY B C 1
ATOM 2123 O O . GLY B 1 14 ? -7.348 2.436 -0.028 1 98.12 14 GLY B O 1
ATOM 2124 N N . GLY B 1 15 ? -8.828 2.26 1.69 1 97 15 GLY B N 1
ATOM 2125 C CA . GLY B 1 15 ? -9.32 3.615 1.512 1 97 15 GLY B CA 1
ATOM 2126 C C . GLY B 1 15 ? -8.57 4.641 2.342 1 97 15 GLY B C 1
ATOM 2127 O O . GLY B 1 15 ? -8.641 5.84 2.07 1 97 15 GLY B O 1
ATOM 2128 N N . ALA B 1 16 ? -7.863 4.23 3.35 1 96.56 16 ALA B N 1
ATOM 2129 C CA . ALA B 1 16 ? -7.059 5.066 4.234 1 96.56 16 ALA B CA 1
ATOM 2130 C C . ALA B 1 16 ? -5.719 4.406 4.547 1 96.56 16 ALA B C 1
ATOM 2132 O O . ALA B 1 16 ? -5.266 3.529 3.809 1 96.56 16 ALA B O 1
ATOM 2133 N N . GLY B 1 17 ? -5.039 4.926 5.488 1 96.75 17 GLY B N 1
ATOM 2134 C CA . GLY B 1 17 ? -3.787 4.316 5.914 1 96.75 17 GLY B CA 1
ATOM 2135 C C . GLY B 1 17 ? -2.701 4.383 4.859 1 96.75 17 GLY B C 1
ATOM 2136 O O . GLY B 1 17 ? -2.742 5.238 3.973 1 96.75 17 GLY B O 1
ATOM 2137 N N . ILE B 1 18 ? -1.71 3.424 4.965 1 98.62 18 ILE B N 1
ATOM 2138 C CA . ILE B 1 18 ? -0.571 3.43 4.055 1 98.62 18 ILE B CA 1
ATOM 2139 C C . ILE B 1 18 ? -1.043 3.117 2.637 1 98.62 18 ILE B C 1
ATOM 2141 O O . ILE B 1 18 ? -0.406 3.52 1.66 1 98.62 18 ILE B O 1
ATOM 2145 N N . GLN B 1 19 ? -2.213 2.389 2.529 1 98.81 19 GLN B N 1
ATOM 2146 C CA . GLN B 1 19 ? -2.742 2.07 1.208 1 98.81 19 GLN B CA 1
ATOM 2147 C C . GLN B 1 19 ? -3.141 3.336 0.456 1 98.81 19 GLN B C 1
ATOM 2149 O O . GLN B 1 19 ? -2.756 3.525 -0.7 1 98.81 19 GLN B O 1
ATOM 2154 N N . ALA B 1 20 ? -3.867 4.215 1.154 1 98.5 20 ALA B N 1
ATOM 2155 C CA . ALA B 1 20 ? -4.25 5.484 0.543 1 98.5 20 ALA B CA 1
ATOM 2156 C C . ALA B 1 20 ? -3.027 6.359 0.292 1 98.5 20 ALA B C 1
ATOM 2158 O O . ALA B 1 20 ? -2.971 7.086 -0.706 1 98.5 20 ALA B O 1
ATOM 2159 N N . ASP B 1 21 ? -2.105 6.309 1.231 1 98.88 21 ASP B N 1
ATOM 2160 C CA . ASP B 1 21 ? -0.887 7.098 1.087 1 98.88 21 ASP B CA 1
ATOM 2161 C C . ASP B 1 21 ? -0.115 6.691 -0.167 1 98.88 21 ASP B C 1
ATOM 2163 O O . ASP B 1 21 ? 0.269 7.543 -0.969 1 98.88 21 ASP B O 1
ATOM 2167 N N . LEU B 1 22 ? 0.062 5.383 -0.345 1 98.94 22 LEU B N 1
ATOM 2168 C CA . LEU B 1 22 ? 0.799 4.867 -1.493 1 98.94 22 LEU B CA 1
ATOM 2169 C C . LEU B 1 22 ? 0.082 5.203 -2.797 1 98.94 22 LEU B C 1
ATOM 2171 O O . LEU B 1 22 ? 0.722 5.562 -3.787 1 98.94 22 LEU B O 1
ATOM 2175 N N . LYS B 1 23 ? -1.219 5.062 -2.822 1 98.88 23 LYS B N 1
ATOM 2176 C CA . LYS B 1 23 ? -1.999 5.426 -4.004 1 98.88 23 LYS B CA 1
ATOM 2177 C C . LYS B 1 23 ? -1.857 6.91 -4.324 1 98.88 23 LYS B C 1
ATOM 2179 O O . LYS B 1 23 ? -1.691 7.285 -5.488 1 98.88 23 LYS B O 1
ATOM 2184 N N . SER B 1 24 ? -1.888 7.746 -3.273 1 98.88 24 SER B N 1
ATOM 2185 C CA . SER B 1 24 ? -1.778 9.188 -3.461 1 98.88 24 SER B CA 1
ATOM 2186 C C . SER B 1 24 ? -0.396 9.578 -3.979 1 98.88 24 SER B C 1
ATOM 2188 O O . SER B 1 24 ? -0.275 10.414 -4.871 1 98.88 24 SER B O 1
ATOM 2190 N N . PHE B 1 25 ? 0.669 8.961 -3.363 1 98.88 25 PHE B N 1
ATOM 2191 C CA . PHE B 1 25 ? 2.018 9.203 -3.861 1 98.88 25 PHE B CA 1
ATOM 2192 C C . PHE B 1 25 ? 2.111 8.891 -5.348 1 98.88 25 PHE B C 1
ATOM 2194 O O . PHE B 1 25 ? 2.561 9.719 -6.137 1 98.88 25 PHE B O 1
ATOM 2201 N N . SER B 1 26 ? 1.615 7.711 -5.746 1 98.69 26 SER B N 1
ATOM 2202 C CA . SER B 1 26 ? 1.715 7.234 -7.121 1 98.69 26 SER B CA 1
ATOM 2203 C C . SER B 1 26 ? 0.901 8.109 -8.07 1 98.69 26 SER B C 1
ATOM 2205 O O . SER B 1 26 ? 1.362 8.445 -9.164 1 98.69 26 SER B O 1
ATOM 2207 N N . ALA B 1 27 ? -0.272 8.453 -7.633 1 98.62 27 ALA B N 1
ATOM 2208 C CA . ALA B 1 27 ? -1.145 9.273 -8.469 1 98.62 27 ALA B CA 1
ATOM 2209 C C . ALA B 1 27 ? -0.536 10.648 -8.719 1 98.62 27 ALA B C 1
ATOM 2211 O O . ALA B 1 27 ? -0.863 11.312 -9.703 1 98.62 27 ALA B O 1
ATOM 2212 N N . ASN B 1 28 ? 0.315 11.094 -7.824 1 98.31 28 ASN B N 1
ATOM 2213 C CA . ASN B 1 28 ? 0.955 12.398 -7.949 1 98.31 28 ASN B CA 1
ATOM 2214 C C . ASN B 1 28 ? 2.387 12.273 -8.461 1 98.31 28 ASN B C 1
ATOM 2216 O O . ASN B 1 28 ? 3.189 13.195 -8.305 1 98.31 28 ASN B O 1
ATOM 2220 N N . GLY B 1 29 ? 2.797 11.109 -8.945 1 97.88 29 GLY B N 1
ATOM 2221 C CA . GLY B 1 29 ? 4.039 10.938 -9.688 1 97.88 29 GLY B CA 1
ATOM 2222 C C . GLY B 1 29 ? 5.246 10.734 -8.789 1 97.88 29 GLY B C 1
ATOM 2223 O O . GLY B 1 29 ? 6.375 11.023 -9.18 1 97.88 29 GLY B O 1
ATOM 2224 N N . VAL B 1 30 ? 5.027 10.289 -7.637 1 98.56 30 VAL B N 1
ATOM 2225 C CA . VAL B 1 30 ? 6.09 10.109 -6.648 1 98.56 30 VAL B CA 1
ATOM 2226 C C . VAL B 1 30 ? 6.164 8.641 -6.227 1 98.56 30 VAL B C 1
ATOM 2228 O O . VAL B 1 30 ? 5.133 7.984 -6.066 1 98.56 30 VAL B O 1
ATOM 2231 N N . TYR B 1 31 ? 7.391 8.062 -6.062 1 98.69 31 TYR B N 1
ATOM 2232 C CA . TYR B 1 31 ? 7.574 6.695 -5.578 1 98.69 31 TYR B CA 1
ATOM 2233 C C . TYR B 1 31 ? 7.297 6.605 -4.082 1 98.69 31 TYR B C 1
ATOM 2235 O O . TYR B 1 31 ? 7.891 7.344 -3.289 1 98.69 31 TYR B O 1
ATOM 2243 N N . GLY B 1 32 ? 6.414 5.668 -3.725 1 98.81 32 GLY B N 1
ATOM 2244 C CA . GLY B 1 32 ? 5.988 5.59 -2.336 1 98.81 32 GLY B CA 1
ATOM 2245 C C . GLY B 1 32 ? 6.609 4.426 -1.587 1 98.81 32 GLY B C 1
ATOM 2246 O O . GLY B 1 32 ? 6.645 3.303 -2.092 1 98.81 32 GLY B O 1
ATOM 2247 N N . MET B 1 33 ? 7.105 4.676 -0.379 1 98.88 33 MET B N 1
ATOM 2248 C CA . MET B 1 33 ? 7.586 3.713 0.609 1 98.88 33 MET B CA 1
ATOM 2249 C C . MET B 1 33 ? 6.758 3.789 1.889 1 98.88 33 MET B C 1
ATOM 2251 O O . MET B 1 33 ? 5.98 4.727 2.076 1 98.88 33 MET B O 1
ATOM 2255 N N . SER B 1 34 ? 6.875 2.73 2.738 1 98.88 34 SER B N 1
ATOM 2256 C CA . SER B 1 34 ? 5.988 2.799 3.895 1 98.88 34 SER B CA 1
ATOM 2257 C C . SER B 1 34 ? 6.621 2.15 5.117 1 98.88 34 SER B C 1
ATOM 2259 O O . SER B 1 34 ? 7.32 1.142 5 1 98.88 34 SER B O 1
ATOM 2261 N N . VAL B 1 35 ? 6.465 2.764 6.195 1 98.88 35 VAL B N 1
ATOM 2262 C CA . VAL B 1 35 ? 6.645 2.215 7.535 1 98.88 35 VAL B CA 1
ATOM 2263 C C . VAL B 1 35 ? 5.281 1.977 8.18 1 98.88 35 VAL B C 1
ATOM 2265 O O . VAL B 1 35 ? 4.492 2.91 8.344 1 98.88 35 VAL B O 1
ATOM 2268 N N . ILE B 1 36 ? 5.035 0.759 8.516 1 98.81 36 ILE B N 1
ATOM 2269 C CA . ILE B 1 36 ? 3.727 0.415 9.062 1 98.81 36 ILE B CA 1
ATOM 2270 C C . ILE B 1 36 ? 3.799 0.373 10.586 1 98.81 36 ILE B C 1
ATOM 2272 O O . ILE B 1 36 ? 4.684 -0.269 11.156 1 98.81 36 ILE B O 1
ATOM 2276 N N . THR B 1 37 ? 2.816 1.01 11.227 1 98.06 37 THR B N 1
ATOM 2277 C CA . THR B 1 37 ? 2.867 1.161 12.672 1 98.06 37 THR B CA 1
ATOM 2278 C C . THR B 1 37 ? 1.77 0.338 13.344 1 98.06 37 THR B C 1
ATOM 2280 O O . THR B 1 37 ? 1.818 0.094 14.547 1 98.06 37 THR B O 1
ATOM 2283 N N . ALA B 1 38 ? 0.803 0.019 12.586 1 96.81 38 ALA B N 1
ATOM 2284 C CA . ALA B 1 38 ? -0.311 -0.786 13.086 1 96.81 38 ALA B CA 1
ATOM 2285 C C . ALA B 1 38 ? -1.085 -1.419 11.93 1 96.81 38 ALA B C 1
ATOM 2287 O O . ALA B 1 38 ? -1.107 -0.882 10.82 1 96.81 38 ALA B O 1
ATOM 2288 N N . ILE B 1 39 ? -1.688 -2.562 12.25 1 97.44 39 ILE B N 1
ATOM 2289 C CA . ILE B 1 39 ? -2.576 -3.244 11.312 1 97.44 39 ILE B CA 1
ATOM 2290 C C . ILE B 1 39 ? -4.02 -3.129 11.797 1 97.44 39 ILE B C 1
ATOM 2292 O O . ILE B 1 39 ? -4.34 -3.529 12.922 1 97.44 39 ILE B O 1
ATOM 2296 N N . THR B 1 40 ? -4.859 -2.604 10.938 1 95.69 40 THR B N 1
ATOM 2297 C CA . THR B 1 40 ? -6.277 -2.631 11.289 1 95.69 40 THR B CA 1
ATOM 2298 C C . THR B 1 40 ? -7.035 -3.621 10.414 1 95.69 40 THR B C 1
ATOM 2300 O O . THR B 1 40 ? -6.73 -3.766 9.227 1 95.69 40 THR B O 1
ATOM 2303 N N . ALA B 1 41 ? -7.93 -4.328 11.07 1 97.38 41 ALA B N 1
ATOM 2304 C CA . ALA B 1 41 ? -8.992 -5.016 10.336 1 97.38 41 ALA B CA 1
ATOM 2305 C C . ALA B 1 41 ? -10.211 -4.113 10.164 1 97.38 41 ALA B C 1
ATOM 2307 O O . ALA B 1 41 ? -10.961 -3.885 11.117 1 97.38 41 ALA B O 1
ATOM 2308 N N . GLN B 1 42 ? -10.305 -3.637 8.945 1 95.12 42 GLN B N 1
ATOM 2309 C CA . GLN B 1 42 ? -11.312 -2.598 8.734 1 95.12 42 GLN B CA 1
ATOM 2310 C C . GLN B 1 42 ? -11.93 -2.703 7.344 1 95.12 42 GLN B C 1
ATOM 2312 O O . GLN B 1 42 ? -11.305 -3.221 6.418 1 95.12 42 GLN B O 1
ATOM 2317 N N . ASN B 1 43 ? -13.188 -2.373 7.227 1 96.62 43 ASN B N 1
ATOM 2318 C CA . ASN B 1 43 ? -13.914 -2.254 5.969 1 96.62 43 ASN B CA 1
ATOM 2319 C C . ASN B 1 43 ? -14.68 -0.94 5.887 1 96.62 43 ASN B C 1
ATOM 2321 O O . ASN B 1 43 ? -14.352 0.024 6.582 1 96.62 43 ASN B O 1
ATOM 2325 N N . THR B 1 44 ? -15.602 -0.796 4.945 1 96.12 44 THR B N 1
ATOM 2326 C CA . THR B 1 44 ? -16.234 0.5 4.715 1 96.12 44 THR B CA 1
ATOM 2327 C C . THR B 1 44 ? -17.203 0.842 5.844 1 96.12 44 THR B C 1
ATOM 2329 O O . THR B 1 44 ? -17.672 1.975 5.938 1 96.12 44 THR B O 1
ATOM 2332 N N . GLN B 1 45 ? -17.453 -0.083 6.762 1 95.56 45 GLN B N 1
ATOM 2333 C CA . GLN B 1 45 ? -18.422 0.116 7.828 1 95.56 45 GLN B CA 1
ATOM 2334 C C . GLN B 1 45 ? -17.734 0.448 9.148 1 95.56 45 GLN B C 1
ATOM 2336 O O . GLN B 1 45 ? -18.391 0.829 10.117 1 95.56 45 GLN B O 1
ATOM 2341 N N . GLY B 1 46 ? -16.453 0.226 9.234 1 93.06 46 GLY B N 1
ATOM 2342 C CA . GLY B 1 46 ? -15.781 0.567 10.469 1 93.06 46 GLY B CA 1
ATOM 2343 C C . GLY B 1 46 ? -14.516 -0.241 10.703 1 93.06 46 GLY B C 1
ATOM 2344 O O . GLY B 1 46 ? -14.039 -0.925 9.797 1 93.06 46 GLY B O 1
ATOM 2345 N N . VAL B 1 47 ? -13.898 -0.045 11.875 1 93.62 47 VAL B N 1
ATOM 2346 C CA . VAL B 1 47 ? -12.719 -0.763 12.344 1 93.62 47 VAL B CA 1
ATOM 2347 C C . VAL B 1 47 ? -13.141 -1.858 13.32 1 93.62 47 VAL B C 1
ATOM 2349 O O . VAL B 1 47 ? -13.859 -1.596 14.289 1 93.62 47 VAL B O 1
ATOM 2352 N N . PHE B 1 48 ? -12.617 -3.07 13.109 1 95.44 48 PHE B N 1
ATOM 2353 C CA . PHE B 1 48 ? -13.094 -4.215 13.875 1 95.44 48 PHE B CA 1
ATOM 2354 C C . PHE B 1 48 ? -11.953 -4.844 14.672 1 95.44 48 PHE B C 1
ATOM 2356 O O . PHE B 1 48 ? -12.18 -5.73 15.492 1 95.44 48 PHE B O 1
ATOM 2363 N N . GLY B 1 49 ? -10.773 -4.422 14.445 1 94.31 49 GLY B N 1
ATOM 2364 C CA . GLY B 1 49 ? -9.602 -4.922 15.148 1 94.31 49 GLY B CA 1
ATOM 2365 C C . GLY B 1 49 ? -8.344 -4.129 14.852 1 94.31 49 GLY B C 1
ATOM 2366 O O . GLY B 1 49 ? -8.266 -3.434 13.836 1 94.31 49 GLY B O 1
ATOM 2367 N N . ILE B 1 50 ? -7.367 -4.211 15.781 1 94.19 50 ILE B N 1
ATOM 2368 C CA . ILE B 1 50 ? -6.098 -3.512 15.625 1 94.19 50 ILE B CA 1
ATOM 2369 C C . ILE B 1 50 ? -4.969 -4.355 16.203 1 94.19 50 ILE B C 1
ATOM 2371 O O . ILE B 1 50 ? -5.133 -4.98 17.266 1 94.19 50 ILE B O 1
ATOM 2375 N N . GLU B 1 51 ? -3.922 -4.484 15.539 1 96.81 51 GLU B N 1
ATOM 2376 C CA . GLU B 1 51 ? -2.67 -5.035 16.047 1 96.81 51 GLU B CA 1
ATOM 2377 C C . GLU B 1 51 ? -1.516 -4.059 15.844 1 96.81 51 GLU B C 1
ATOM 2379 O O . GLU B 1 51 ? -1.191 -3.697 14.711 1 96.81 51 GLU B O 1
ATOM 2384 N N . ASP B 1 52 ? -0.916 -3.658 16.922 1 96.31 52 ASP B N 1
ATOM 2385 C CA . ASP B 1 52 ? 0.191 -2.709 16.859 1 96.31 52 ASP B CA 1
ATOM 2386 C C . ASP B 1 52 ? 1.491 -3.41 16.469 1 96.31 52 ASP B C 1
ATOM 2388 O O . ASP B 1 52 ? 1.701 -4.574 16.812 1 96.31 52 ASP B O 1
ATOM 2392 N N . ILE B 1 53 ? 2.305 -2.744 15.766 1 98 53 ILE B N 1
ATOM 2393 C CA . ILE B 1 53 ? 3.645 -3.213 15.43 1 98 53 ILE B CA 1
ATOM 2394 C C . ILE B 1 53 ? 4.621 -2.814 16.531 1 98 53 ILE B C 1
ATOM 2396 O O . ILE B 1 53 ? 4.469 -1.763 17.156 1 98 53 ILE B O 1
ATOM 2400 N N . SER B 1 54 ? 5.578 -3.643 16.75 1 98.38 54 SER B N 1
ATOM 2401 C CA . SER B 1 54 ? 6.512 -3.381 17.844 1 98.38 54 SER B CA 1
ATOM 2402 C C . SER B 1 54 ? 7.363 -2.148 17.562 1 98.38 54 SER B C 1
ATOM 2404 O O . SER B 1 54 ? 7.723 -1.889 16.422 1 98.38 54 SER B O 1
ATOM 2406 N N . PRO B 1 55 ? 7.688 -1.363 18.641 1 98.38 55 PRO B N 1
ATOM 2407 C CA . PRO B 1 55 ? 8.57 -0.209 18.453 1 98.38 55 PRO B CA 1
ATOM 2408 C C . PRO B 1 55 ? 9.898 -0.58 17.797 1 98.38 55 PRO B C 1
ATOM 2410 O O . PRO B 1 55 ? 10.43 0.2 17 1 98.38 55 PRO B O 1
ATOM 2413 N N . GLU B 1 56 ? 10.375 -1.764 18.109 1 98.56 56 GLU B N 1
ATOM 2414 C CA . GLU B 1 56 ? 11.641 -2.219 17.547 1 98.56 56 GLU B CA 1
ATOM 2415 C C . GLU B 1 56 ? 11.562 -2.332 16.031 1 98.56 56 GLU B C 1
ATOM 2417 O O . GLU B 1 56 ? 12.453 -1.849 15.328 1 98.56 56 GLU B O 1
ATOM 2422 N N . ILE B 1 57 ? 10.508 -2.908 15.547 1 98.56 57 ILE B N 1
ATOM 2423 C CA . ILE B 1 57 ? 10.359 -3.102 14.109 1 98.56 57 ILE B CA 1
ATOM 2424 C C . ILE B 1 57 ? 10.062 -1.762 13.438 1 98.56 57 ILE B C 1
ATOM 2426 O O . ILE B 1 57 ? 10.523 -1.507 12.32 1 98.56 57 ILE B O 1
ATOM 2430 N N . ILE B 1 58 ? 9.297 -0.896 14.094 1 98.75 58 ILE B N 1
ATOM 2431 C CA . ILE B 1 58 ? 9.039 0.437 13.562 1 98.75 58 ILE B CA 1
ATOM 2432 C C . ILE B 1 58 ? 10.359 1.176 13.359 1 98.75 58 ILE B C 1
ATOM 2434 O O . ILE B 1 58 ? 10.617 1.712 12.273 1 98.75 58 ILE B O 1
ATOM 2438 N N . LYS B 1 59 ? 11.227 1.167 14.375 1 98.81 59 LYS B N 1
ATOM 2439 C CA . LYS B 1 59 ? 12.523 1.822 14.273 1 98.81 59 LYS B CA 1
ATOM 2440 C C . LYS B 1 59 ? 13.367 1.213 13.156 1 98.81 59 LYS B C 1
ATOM 2442 O O . LYS B 1 59 ? 14 1.937 12.383 1 98.81 59 LYS B O 1
ATOM 2447 N N . LYS B 1 60 ? 13.352 -0.103 13.094 1 98.75 60 LYS B N 1
ATOM 2448 C CA . LYS B 1 60 ? 14.164 -0.793 12.094 1 98.75 60 LYS B CA 1
ATOM 2449 C C . LYS B 1 60 ? 13.711 -0.433 10.68 1 98.75 60 LYS B C 1
ATOM 2451 O O . LYS B 1 60 ? 14.539 -0.251 9.789 1 98.75 60 LYS B O 1
ATOM 2456 N N . GLN B 1 61 ? 12.383 -0.396 10.453 1 98.81 61 GLN B N 1
ATOM 2457 C CA . GLN B 1 61 ? 11.875 0.02 9.148 1 98.81 61 GLN B CA 1
ATOM 2458 C C . GLN B 1 61 ? 12.414 1.392 8.758 1 98.81 61 GLN B C 1
ATOM 2460 O O . GLN B 1 61 ? 12.875 1.585 7.633 1 98.81 61 GLN B O 1
ATOM 2465 N N . ILE B 1 62 ? 12.344 2.338 9.68 1 98.88 62 ILE B N 1
ATOM 2466 C CA . ILE B 1 62 ? 12.789 3.699 9.406 1 98.88 62 ILE B CA 1
ATOM 2467 C C . ILE B 1 62 ? 14.289 3.705 9.133 1 98.88 62 ILE B C 1
ATOM 2469 O O . ILE B 1 62 ? 14.742 4.262 8.133 1 98.88 62 ILE B O 1
ATOM 2473 N N . ASN B 1 63 ? 15.031 3.027 9.961 1 98.62 63 ASN B N 1
ATOM 2474 C CA . ASN B 1 63 ? 16.484 3.074 9.906 1 98.62 63 ASN B CA 1
ATOM 2475 C C . ASN B 1 63 ? 17.016 2.479 8.602 1 98.62 63 ASN B C 1
ATOM 2477 O O . ASN B 1 63 ? 17.922 3.049 7.977 1 98.62 63 ASN B O 1
ATOM 2481 N N . VAL B 1 64 ? 16.453 1.378 8.18 1 98.31 64 VAL B N 1
ATOM 2482 C CA . VAL B 1 64 ? 17 0.715 6.992 1 98.31 64 VAL B CA 1
ATOM 2483 C C . VAL B 1 64 ? 16.703 1.556 5.754 1 98.31 64 VAL B C 1
ATOM 2485 O O . VAL B 1 64 ? 17.469 1.553 4.793 1 98.31 64 VAL B O 1
ATOM 2488 N N . ILE B 1 65 ? 15.586 2.26 5.715 1 98.69 65 ILE B N 1
ATOM 2489 C CA . ILE B 1 65 ? 15.258 3.133 4.594 1 98.69 65 ILE B CA 1
ATOM 2490 C C . ILE B 1 65 ? 16.281 4.27 4.504 1 98.69 65 ILE B C 1
ATOM 2492 O O . ILE B 1 65 ? 16.859 4.504 3.447 1 98.69 65 ILE B O 1
ATOM 2496 N N . PHE B 1 66 ? 16.578 4.918 5.574 1 98.5 66 PHE B N 1
ATOM 2497 C CA . PHE B 1 66 ? 17.422 6.102 5.562 1 98.5 66 PHE B CA 1
ATOM 2498 C C . PHE B 1 66 ? 18.891 5.711 5.418 1 98.5 66 PHE B C 1
ATOM 2500 O O . PHE B 1 66 ? 19.719 6.531 5.012 1 98.5 66 PHE B O 1
ATOM 2507 N N . ASP B 1 67 ? 19.234 4.457 5.711 1 97.69 67 ASP B N 1
ATOM 2508 C CA . ASP B 1 67 ? 20.578 3.957 5.508 1 97.69 67 ASP B CA 1
ATOM 2509 C C . ASP B 1 67 ? 20.875 3.738 4.027 1 97.69 67 ASP B C 1
ATOM 2511 O O . ASP B 1 67 ? 22.031 3.658 3.621 1 97.69 67 ASP B O 1
ATOM 2515 N N . ASP B 1 68 ? 19.859 3.738 3.193 1 97.94 68 ASP B N 1
ATOM 2516 C CA . ASP B 1 68 ? 20.016 3.211 1.843 1 97.94 68 ASP B CA 1
ATOM 2517 C C . ASP B 1 68 ? 19.406 4.152 0.808 1 97.94 68 ASP B C 1
ATOM 2519 O O . ASP B 1 68 ? 19.906 4.258 -0.315 1 97.94 68 ASP B O 1
ATOM 2523 N N . ILE B 1 69 ? 18.344 4.84 1.16 1 98.31 69 ILE B N 1
ATOM 2524 C CA . ILE B 1 69 ? 17.516 5.508 0.163 1 98.31 69 ILE B CA 1
ATOM 2525 C C . ILE B 1 69 ? 17.375 6.984 0.521 1 98.31 69 ILE B C 1
ATOM 2527 O O . ILE B 1 69 ? 17.172 7.332 1.688 1 98.31 69 ILE B O 1
ATOM 2531 N N . HIS B 1 70 ? 17.5 7.859 -0.457 1 98.19 70 HIS B N 1
ATOM 2532 C CA . HIS B 1 70 ? 17.203 9.273 -0.267 1 98.19 70 HIS B CA 1
ATOM 2533 C C . HIS B 1 70 ? 15.703 9.523 -0.205 1 98.19 70 HIS B C 1
ATOM 2535 O O . HIS B 1 70 ? 14.977 9.219 -1.157 1 98.19 70 HIS B O 1
ATOM 2541 N N . VAL B 1 71 ? 15.273 10.023 0.917 1 98.69 71 VAL B N 1
ATOM 2542 C CA . VAL B 1 71 ? 13.859 10.328 1.116 1 98.69 71 VAL B CA 1
ATOM 2543 C C . VAL B 1 71 ? 13.625 11.82 0.924 1 98.69 71 VAL B C 1
ATOM 2545 O O . VAL B 1 71 ? 14.266 12.648 1.571 1 98.69 71 VAL B O 1
ATOM 2548 N N . ASN B 1 72 ? 12.617 12.148 0.041 1 98.88 72 ASN B N 1
ATOM 2549 C CA . ASN B 1 72 ? 12.383 13.547 -0.301 1 98.88 72 ASN B CA 1
ATOM 2550 C C . ASN B 1 72 ? 11.32 14.172 0.594 1 98.88 72 ASN B C 1
ATOM 2552 O O . ASN B 1 72 ? 11.297 15.391 0.787 1 98.88 72 ASN B O 1
ATOM 2556 N N . ALA B 1 73 ? 10.422 13.398 1.137 1 98.94 73 ALA B N 1
ATOM 2557 C CA . ALA B 1 73 ? 9.383 13.867 2.049 1 98.94 73 ALA B CA 1
ATOM 2558 C C . ALA B 1 73 ? 8.797 12.711 2.855 1 98.94 73 ALA B C 1
ATOM 2560 O O . ALA B 1 73 ? 8.875 11.555 2.439 1 98.94 73 ALA B O 1
ATOM 2561 N N . ILE B 1 74 ? 8.203 13.023 4.008 1 98.94 74 ILE B N 1
ATOM 2562 C CA . ILE B 1 74 ? 7.574 12.047 4.891 1 98.94 74 ILE B CA 1
ATOM 2563 C C . ILE B 1 74 ? 6.137 12.461 5.191 1 98.94 74 ILE B C 1
ATOM 2565 O O . ILE B 1 74 ? 5.867 13.641 5.434 1 98.94 74 ILE B O 1
ATOM 2569 N N . LYS B 1 75 ? 5.266 11.562 5.125 1 98.94 75 LYS B N 1
ATOM 2570 C CA . LYS B 1 75 ? 3.918 11.727 5.664 1 98.94 75 LYS B CA 1
ATOM 2571 C C . LYS B 1 75 ? 3.705 10.828 6.887 1 98.94 75 LYS B C 1
ATOM 2573 O O . LYS B 1 75 ? 3.973 9.625 6.836 1 98.94 75 LYS B O 1
ATOM 2578 N N . ILE B 1 76 ? 3.314 11.414 7.969 1 98.81 76 ILE B N 1
ATOM 2579 C CA . ILE B 1 76 ? 2.953 10.648 9.164 1 98.81 76 ILE B CA 1
ATOM 2580 C C . ILE B 1 76 ? 1.44 10.695 9.359 1 98.81 76 ILE B C 1
ATOM 2582 O O . ILE B 1 76 ? 0.844 11.773 9.383 1 98.81 76 ILE B O 1
ATOM 2586 N N . GLY B 1 77 ? 0.889 9.516 9.438 1 96.88 77 GLY B N 1
ATOM 2587 C CA . GLY B 1 77 ? -0.543 9.398 9.664 1 96.88 77 GLY B CA 1
ATOM 2588 C C . GLY B 1 77 ? -0.886 8.82 11.023 1 96.88 77 GLY B C 1
ATOM 2589 O O . GLY B 1 77 ? -0.319 9.227 12.039 1 96.88 77 GLY B O 1
ATOM 2590 N N . MET B 1 78 ? -1.793 7.883 11.07 1 90.25 78 MET B N 1
ATOM 2591 C CA . MET B 1 78 ? -2.309 7.305 12.312 1 90.25 78 MET B CA 1
ATOM 2592 C C . MET B 1 78 ? -1.221 6.531 13.047 1 90.25 78 MET B C 1
ATOM 2594 O O . MET B 1 78 ? -0.642 5.594 12.492 1 90.25 78 MET B O 1
ATOM 2598 N N . VAL B 1 79 ? -0.99 6.961 14.219 1 91.69 79 VAL B N 1
ATOM 2599 C CA . VAL B 1 79 ? -0.145 6.27 15.188 1 91.69 79 VAL B CA 1
ATOM 2600 C C . VAL B 1 79 ? -0.862 6.188 16.531 1 91.69 79 VAL B C 1
ATOM 2602 O O . VAL B 1 79 ? -1.29 7.207 17.078 1 91.69 79 VAL B O 1
ATOM 2605 N N . SER B 1 80 ? -1.018 5.004 17.062 1 85.12 80 SER B N 1
ATOM 2606 C CA . SER B 1 80 ? -1.967 4.859 18.156 1 85.12 80 SER B CA 1
ATOM 2607 C C . SER B 1 80 ? -1.248 4.648 19.484 1 85.12 80 SER B C 1
ATOM 2609 O O . SER B 1 80 ? -1.742 5.066 20.531 1 85.12 80 SER B O 1
ATOM 2611 N N . LYS B 1 81 ? -0.125 4.102 19.484 1 93.38 81 LYS B N 1
ATOM 2612 C CA . LYS B 1 81 ? 0.525 3.729 20.75 1 93.38 81 LYS B CA 1
ATOM 2613 C C . LYS B 1 81 ? 1.628 4.719 21.109 1 93.38 81 LYS B C 1
ATOM 2615 O O . LYS B 1 81 ? 2.361 5.188 20.234 1 93.38 81 LYS B O 1
ATOM 2620 N N . ILE B 1 82 ? 1.71 4.969 22.391 1 96.69 82 ILE B N 1
ATOM 2621 C CA . ILE B 1 82 ? 2.729 5.871 22.922 1 96.69 82 ILE B CA 1
ATOM 2622 C C . ILE B 1 82 ? 4.113 5.387 22.5 1 96.69 82 ILE B C 1
ATOM 2624 O O . ILE B 1 82 ? 4.93 6.176 22.016 1 96.69 82 ILE B O 1
ATOM 2628 N N . GLU B 1 83 ? 4.324 4.098 22.656 1 97.75 83 GLU B N 1
ATOM 2629 C CA . GLU B 1 83 ? 5.633 3.525 22.344 1 97.75 83 GLU B CA 1
ATOM 2630 C C . GLU B 1 83 ? 5.965 3.664 20.859 1 97.75 83 GLU B C 1
ATOM 2632 O O . GLU B 1 83 ? 7.129 3.844 20.5 1 97.75 83 GLU B O 1
ATOM 2637 N N . SER B 1 84 ? 4.973 3.533 20.016 1 97.81 84 SER B N 1
ATOM 2638 C CA . SER B 1 84 ? 5.172 3.711 18.578 1 97.81 84 SER B CA 1
ATOM 2639 C C . SER B 1 84 ? 5.539 5.152 18.25 1 97.81 84 SER B C 1
ATOM 2641 O O . SER B 1 84 ? 6.438 5.398 17.438 1 97.81 84 SER B O 1
ATOM 2643 N N . ILE B 1 85 ? 4.828 6.09 18.906 1 97.88 85 ILE B N 1
ATOM 2644 C CA . ILE B 1 85 ? 5.078 7.512 18.688 1 97.88 85 ILE B CA 1
ATOM 2645 C C . ILE B 1 85 ? 6.512 7.852 19.078 1 97.88 85 ILE B C 1
ATOM 2647 O O . ILE B 1 85 ? 7.23 8.516 18.328 1 97.88 85 ILE B O 1
ATOM 2651 N N . LYS B 1 86 ? 6.883 7.367 20.188 1 98.5 86 LYS B N 1
ATOM 2652 C CA . LYS B 1 86 ? 8.234 7.621 20.688 1 98.5 86 LYS B CA 1
ATOM 2653 C C . LYS B 1 86 ? 9.281 7 19.766 1 98.5 86 LYS B C 1
ATOM 2655 O O . LYS B 1 86 ? 10.32 7.605 19.5 1 98.5 86 LYS B O 1
ATOM 2660 N N . ALA B 1 87 ? 9.016 5.805 19.297 1 98.69 87 ALA B N 1
ATOM 2661 C CA . ALA B 1 87 ? 9.938 5.121 18.391 1 98.69 87 ALA B CA 1
ATOM 2662 C C . ALA B 1 87 ? 10.133 5.922 17.109 1 98.69 87 ALA B C 1
ATOM 2664 O O . ALA B 1 87 ? 11.266 6.059 16.625 1 98.69 87 ALA B O 1
ATOM 2665 N N . ILE B 1 88 ? 9.078 6.418 16.594 1 98.81 88 ILE B N 1
ATOM 2666 C CA . ILE B 1 88 ? 9.133 7.227 15.383 1 98.81 88 ILE B CA 1
ATOM 2667 C C . ILE B 1 88 ? 9.953 8.492 15.641 1 98.81 88 ILE B C 1
ATOM 2669 O O . ILE B 1 88 ? 10.875 8.805 14.891 1 98.81 88 ILE B O 1
ATOM 2673 N N . GLY B 1 89 ? 9.578 9.188 16.688 1 98.62 89 GLY B N 1
ATOM 2674 C CA . GLY B 1 89 ? 10.281 10.414 17.016 1 98.62 89 GLY B CA 1
ATOM 2675 C C . GLY B 1 89 ? 11.773 10.203 17.219 1 98.62 89 GLY B C 1
ATOM 2676 O O . GLY B 1 89 ? 12.586 10.969 16.688 1 98.62 89 GLY B O 1
ATOM 2677 N N . GLU B 1 90 ? 12.117 9.164 17.953 1 98.5 90 GLU B N 1
ATOM 2678 C CA . GLU B 1 90 ? 13.508 8.844 18.234 1 98.5 90 GLU B CA 1
ATOM 2679 C C . GLU B 1 90 ? 14.281 8.57 16.938 1 98.5 90 GLU B C 1
ATOM 2681 O O . GLU B 1 90 ? 15.398 9.047 16.766 1 98.5 90 GLU B O 1
ATOM 2686 N N . SER B 1 91 ? 13.719 7.809 16.078 1 98.75 91 SER B N 1
ATOM 2687 C CA . SER B 1 91 ? 14.383 7.449 14.836 1 98.75 91 SER B CA 1
ATOM 2688 C C . SER B 1 91 ? 14.547 8.664 13.922 1 98.75 91 SER B C 1
ATOM 2690 O O . SER B 1 91 ? 15.602 8.852 13.312 1 98.75 91 SER B O 1
ATOM 2692 N N . LEU B 1 92 ? 13.516 9.492 13.844 1 98.75 92 LEU B N 1
ATOM 2693 C CA . LEU B 1 92 ? 13.539 10.633 12.945 1 98.75 92 LEU B CA 1
ATOM 2694 C C . LEU B 1 92 ? 14.531 11.695 13.43 1 98.75 92 LEU B C 1
ATOM 2696 O O . LEU B 1 92 ? 15.172 12.367 12.617 1 98.75 92 LEU B O 1
ATOM 2700 N N . ARG B 1 93 ? 14.688 11.836 14.703 1 98.25 93 ARG B N 1
ATOM 2701 C CA . ARG B 1 93 ? 15.586 12.836 15.266 1 98.25 93 ARG B CA 1
ATOM 2702 C C . ARG B 1 93 ? 17.047 12.492 14.977 1 98.25 93 ARG B C 1
ATOM 2704 O O . ARG B 1 93 ? 17.906 13.367 14.984 1 98.25 93 ARG B O 1
ATOM 2711 N N . LYS B 1 94 ? 17.312 11.234 14.664 1 97.69 94 LYS B N 1
ATOM 2712 C CA . LYS B 1 94 ? 18.688 10.797 14.383 1 97.69 94 LYS B CA 1
ATOM 2713 C C . LYS B 1 94 ? 19.078 11.109 12.945 1 97.69 94 LYS B C 1
ATOM 2715 O O . LYS B 1 94 ? 20.25 11.039 12.594 1 97.69 94 LYS B O 1
ATOM 2720 N N . ILE B 1 95 ? 18.125 11.469 12.227 1 97.31 95 ILE B N 1
ATOM 2721 C CA . ILE B 1 95 ? 18.391 11.742 10.82 1 97.31 95 ILE B CA 1
ATOM 2722 C C . ILE B 1 95 ? 18.953 13.156 10.672 1 97.31 95 ILE B C 1
ATOM 2724 O O . ILE B 1 95 ? 18.312 14.133 11.078 1 97.31 95 ILE B O 1
ATOM 2728 N N . LYS B 1 96 ? 20.125 13.344 10.211 1 93.12 96 LYS B N 1
ATOM 2729 C CA . LYS B 1 96 ? 20.812 14.625 10.117 1 93.12 96 LYS B CA 1
ATOM 2730 C C . LYS B 1 96 ? 20.047 15.609 9.242 1 93.12 96 LYS B C 1
ATOM 2732 O O . LYS B 1 96 ? 19.766 16.734 9.656 1 93.12 96 LYS B O 1
ATOM 2737 N N . LYS B 1 97 ? 19.766 15.281 8.047 1 95.12 97 LYS B N 1
ATOM 2738 C CA . LYS B 1 97 ? 18.969 16.125 7.16 1 95.12 97 LYS B CA 1
ATOM 2739 C C . LYS B 1 97 ? 17.578 15.562 6.953 1 95.12 97 LYS B C 1
ATOM 2741 O O . LYS B 1 97 ? 17.281 14.977 5.906 1 95.12 97 LYS B O 1
ATOM 2746 N N . LEU B 1 98 ? 16.766 15.938 7.914 1 97.69 98 LEU B N 1
ATOM 2747 C CA . LEU B 1 98 ? 15.406 15.398 7.898 1 97.69 98 LEU B CA 1
ATOM 2748 C C . LEU B 1 98 ? 14.586 16.016 6.77 1 97.69 98 LEU B C 1
ATOM 2750 O O . LEU B 1 98 ? 14.531 17.234 6.633 1 97.69 98 LEU B O 1
ATOM 2754 N N . PRO B 1 99 ? 14.055 15.203 5.887 1 98.62 99 PRO B N 1
ATOM 2755 C CA . PRO B 1 99 ? 13.172 15.758 4.852 1 98.62 99 PRO B CA 1
ATOM 2756 C C . PRO B 1 99 ? 11.898 16.375 5.422 1 98.62 99 PRO B C 1
ATOM 2758 O O . PRO B 1 99 ? 11.57 16.156 6.59 1 98.62 99 PRO B O 1
ATOM 2761 N N . PRO B 1 100 ? 11.195 17.219 4.605 1 98.88 100 PRO B N 1
ATOM 2762 C CA . PRO B 1 100 ? 9.938 17.781 5.105 1 98.88 100 PRO B CA 1
ATOM 2763 C C . PRO B 1 100 ? 8.938 16.719 5.539 1 98.88 100 PRO B C 1
ATOM 2765 O O . PRO B 1 100 ? 8.781 15.695 4.859 1 98.88 100 PRO B O 1
ATOM 2768 N N . ILE B 1 101 ? 8.281 16.984 6.695 1 98.94 101 ILE B N 1
ATOM 2769 C CA . ILE B 1 101 ? 7.305 16.062 7.258 1 98.94 101 ILE B CA 1
ATOM 2770 C C . ILE B 1 101 ? 5.914 16.703 7.234 1 98.94 101 ILE B C 1
ATOM 2772 O O . ILE B 1 101 ? 5.73 17.812 7.719 1 98.94 101 ILE B O 1
ATOM 2776 N N . VAL B 1 102 ? 5.023 16.047 6.617 1 98.94 102 VAL B N 1
ATOM 2777 C CA . VAL B 1 102 ? 3.604 16.344 6.723 1 98.94 102 VAL B CA 1
ATOM 2778 C C . VAL B 1 102 ? 2.953 15.438 7.762 1 98.94 102 VAL B C 1
ATOM 2780 O O . VAL B 1 102 ? 2.959 14.211 7.613 1 98.94 102 VAL B O 1
ATOM 2783 N N . LEU B 1 103 ? 2.393 16.016 8.797 1 98.81 103 LEU B N 1
ATOM 2784 C CA . LEU B 1 103 ? 1.793 15.219 9.859 1 98.81 103 LEU B CA 1
ATOM 2785 C C . LEU B 1 103 ? 0.283 15.422 9.906 1 98.81 103 LEU B C 1
ATOM 2787 O O . LEU B 1 103 ? -0.189 16.547 10.133 1 98.81 103 LEU B O 1
ATOM 2791 N N . ASP B 1 104 ? -0.447 14.398 9.594 1 97.69 104 ASP B N 1
ATOM 2792 C CA . ASP B 1 104 ? -1.895 14.336 9.773 1 97.69 104 ASP B CA 1
ATOM 2793 C C . ASP B 1 104 ? -2.254 13.75 11.141 1 97.69 104 ASP B C 1
ATOM 2795 O O . ASP B 1 104 ? -2.139 12.539 11.352 1 97.69 104 ASP B O 1
ATOM 2799 N N . PRO B 1 105 ? -2.695 14.586 12.078 1 94.31 105 PRO B N 1
ATOM 2800 C CA . PRO B 1 105 ? -2.928 14.102 13.438 1 94.31 105 PRO B CA 1
ATOM 2801 C C . PRO B 1 105 ? -4.219 13.297 13.562 1 94.31 105 PRO B C 1
ATOM 2803 O O . PRO B 1 105 ? -5.148 13.711 14.266 1 94.31 105 PRO B O 1
ATOM 2806 N N . VAL B 1 106 ? -4.273 12.133 12.992 1 87.31 106 VAL B N 1
ATOM 2807 C CA . VAL B 1 106 ? -5.438 11.25 12.977 1 87.31 106 VAL B CA 1
ATOM 2808 C C . VAL B 1 106 ? -5.793 10.836 14.398 1 87.31 106 VAL B C 1
ATOM 2810 O O . VAL B 1 106 ? -5.059 10.078 15.039 1 87.31 106 VAL B O 1
ATOM 2813 N N . MET B 1 107 ? -6.898 11.312 14.914 1 81.88 107 MET B N 1
ATOM 2814 C CA . MET B 1 107 ? -7.258 11.031 16.297 1 81.88 107 MET B CA 1
ATOM 2815 C C . MET B 1 107 ? -8.516 10.18 16.375 1 81.88 107 MET B C 1
ATOM 2817 O O . MET B 1 107 ? -8.727 9.461 17.359 1 81.88 107 MET B O 1
ATOM 2821 N N . VAL B 1 108 ? -9.383 10.367 15.43 1 74.12 108 VAL B N 1
ATOM 2822 C CA . VAL B 1 108 ? -10.641 9.625 15.398 1 74.12 108 VAL B CA 1
ATOM 2823 C C . VAL B 1 108 ? -10.883 9.086 13.984 1 74.12 108 VAL B C 1
ATOM 2825 O O . VAL B 1 108 ? -10.547 9.742 13 1 74.12 108 VAL B O 1
ATOM 2828 N N . SER B 1 109 ? -11.305 7.852 13.922 1 67.62 109 SER B N 1
ATOM 2829 C CA . SER B 1 109 ? -11.672 7.328 12.609 1 67.62 109 SER B CA 1
ATOM 2830 C C . SER B 1 109 ? -12.953 7.973 12.094 1 67.62 109 SER B C 1
ATOM 2832 O O . SER B 1 109 ? -13.68 8.617 12.852 1 67.62 109 SER B O 1
ATO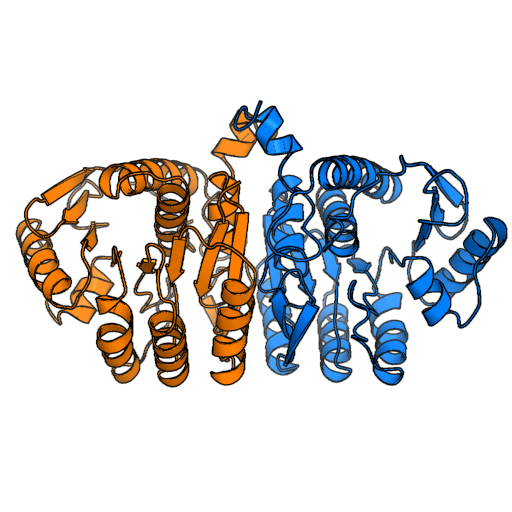M 2834 N N . LYS B 1 110 ? -13.188 7.84 10.836 1 66.94 110 LYS B N 1
ATOM 2835 C CA . LYS B 1 110 ? -14.43 8.352 10.25 1 66.94 110 LYS B CA 1
ATOM 2836 C C . LYS B 1 110 ? -15.648 7.695 10.891 1 66.94 110 LYS B C 1
ATOM 2838 O O . LYS B 1 110 ? -16.719 8.297 10.953 1 66.94 110 LYS B O 1
ATOM 2843 N N . SER B 1 111 ? -15.414 6.547 11.352 1 65.56 111 SER B N 1
ATOM 2844 C CA . SER B 1 111 ? -16.516 5.824 11.977 1 65.56 111 SER B CA 1
ATOM 2845 C C . SER B 1 111 ? -16.672 6.207 13.445 1 65.56 111 SER B C 1
ATOM 2847 O O . SER B 1 111 ? -17.547 5.68 14.141 1 65.56 111 SER B O 1
ATOM 2849 N N . GLY B 1 112 ? -15.836 7.031 13.898 1 68 112 GLY B N 1
ATOM 2850 C CA . GLY B 1 112 ? -15.977 7.523 15.258 1 68 112 GLY B CA 1
ATOM 2851 C C . GLY B 1 112 ? -15.148 6.75 16.266 1 68 112 GLY B C 1
ATOM 2852 O O . GLY B 1 112 ? -15.188 7.031 17.469 1 68 112 GLY B O 1
ATOM 2853 N N . PHE B 1 113 ? -14.453 5.812 15.797 1 69.12 113 PHE B N 1
ATOM 2854 C CA . PHE B 1 113 ? -13.594 5.039 16.672 1 69.12 113 PHE B CA 1
ATOM 2855 C C . PHE B 1 113 ? -12.391 5.859 17.109 1 69.12 113 PHE B C 1
ATOM 2857 O O . PHE B 1 113 ? -11.719 6.48 16.281 1 69.12 113 PHE B O 1
ATOM 2864 N N . ASN B 1 114 ? -12.273 5.945 18.453 1 74.88 114 ASN B N 1
ATOM 2865 C CA . ASN B 1 114 ? -11.109 6.656 18.984 1 74.88 114 ASN B CA 1
ATOM 2866 C C . ASN B 1 114 ? -9.812 5.902 18.688 1 74.88 114 ASN B C 1
ATOM 2868 O O . ASN B 1 114 ? -9.617 4.789 19.188 1 74.88 114 ASN B O 1
ATOM 2872 N N . LEU B 1 115 ? -8.977 6.531 18.031 1 76.31 115 LEU B N 1
ATOM 2873 C CA . LEU B 1 115 ? -7.738 5.883 17.625 1 76.31 115 LEU B CA 1
ATOM 2874 C C . LEU B 1 115 ? -6.598 6.234 18.578 1 76.31 115 LEU B C 1
ATOM 2876 O O . LEU B 1 115 ? -5.586 5.535 18.625 1 76.31 115 LEU B O 1
ATOM 2880 N N . LEU B 1 116 ? -6.789 7.309 19.375 1 82.38 116 LEU B N 1
ATOM 2881 C CA . LEU B 1 116 ? -5.727 7.77 20.266 1 82.38 116 LEU B CA 1
ATOM 2882 C C . LEU B 1 116 ? -6.258 8.008 21.672 1 82.38 116 LEU B C 1
ATOM 2884 O O . LEU B 1 116 ? -7.285 8.664 21.844 1 82.38 116 LEU B O 1
ATOM 2888 N N . SER B 1 117 ? -5.555 7.488 22.594 1 83.94 117 SER B N 1
ATOM 2889 C CA . SER B 1 117 ? -5.789 7.875 23.984 1 83.94 117 SER B CA 1
ATOM 2890 C C . SER B 1 117 ? -5.281 9.289 24.25 1 83.94 117 SER B C 1
ATOM 2892 O O . SER B 1 117 ? -4.527 9.844 23.453 1 83.94 117 SER B O 1
ATOM 2894 N N . LYS B 1 118 ? -5.73 9.797 25.422 1 87.25 118 LYS B N 1
ATOM 2895 C CA . LYS B 1 118 ? -5.262 11.117 25.812 1 87.25 118 LYS B CA 1
ATOM 2896 C C . LYS B 1 118 ? -3.74 11.148 25.953 1 87.25 118 LYS B C 1
ATOM 2898 O O . LYS B 1 118 ? -3.09 12.086 25.484 1 87.25 118 LYS B O 1
ATOM 2903 N N . ASP B 1 119 ? -3.223 10.133 26.562 1 92.38 119 ASP B N 1
ATOM 2904 C CA . ASP B 1 119 ? -1.778 10.062 26.75 1 92.38 119 ASP B CA 1
ATOM 2905 C C . ASP B 1 119 ? -1.047 9.961 25.422 1 92.38 119 ASP B C 1
ATOM 2907 O O . ASP B 1 119 ? 0.037 10.531 25.25 1 92.38 119 ASP B O 1
ATOM 2911 N N . ALA B 1 120 ? -1.62 9.289 24.516 1 92.5 120 ALA B N 1
ATOM 2912 C CA . ALA B 1 120 ? -1.029 9.156 23.188 1 92.5 120 ALA B CA 1
ATOM 2913 C C . ALA B 1 120 ? -1.077 10.484 22.438 1 92.5 120 ALA B C 1
ATOM 2915 O O . ALA B 1 120 ? -0.138 10.82 21.719 1 92.5 120 ALA B O 1
ATOM 2916 N N . LYS B 1 121 ? -2.148 11.141 22.688 1 93.31 121 LYS B N 1
ATOM 2917 C CA . LYS B 1 121 ? -2.287 12.461 22.078 1 93.31 121 LYS B CA 1
ATOM 2918 C C . LYS B 1 121 ? -1.192 13.406 22.562 1 93.31 121 LYS B C 1
ATOM 2920 O O . LYS B 1 121 ? -0.541 14.07 21.75 1 93.31 121 LYS B O 1
ATOM 2925 N N . ASP B 1 122 ? -1.04 13.438 23.812 1 95.75 122 ASP B N 1
ATOM 2926 C CA . ASP B 1 122 ? -0.021 14.297 24.391 1 95.75 122 ASP B CA 1
ATOM 2927 C C . ASP B 1 122 ? 1.372 13.922 23.891 1 95.75 122 ASP B C 1
ATOM 2929 O O . ASP B 1 122 ? 2.197 14.797 23.625 1 95.75 122 ASP B O 1
ATOM 2933 N N . THR B 1 123 ? 1.619 12.695 23.797 1 96.94 123 THR B N 1
ATOM 2934 C CA . THR B 1 123 ? 2.906 12.203 23.328 1 96.94 123 THR B CA 1
ATOM 2935 C C . THR B 1 123 ? 3.121 12.586 21.859 1 96.94 123 THR B C 1
ATOM 2937 O O . THR B 1 123 ? 4.227 12.961 21.469 1 96.94 123 THR B O 1
ATOM 2940 N N . LEU B 1 124 ? 2.084 12.453 21.094 1 96.81 124 LEU B N 1
ATOM 2941 C CA . LEU B 1 124 ? 2.141 12.836 19.688 1 96.81 124 LEU B CA 1
ATOM 2942 C C . LEU B 1 124 ? 2.555 14.297 19.531 1 96.81 124 LEU B C 1
ATOM 2944 O O . LEU B 1 124 ? 3.451 14.609 18.75 1 96.81 124 LEU B O 1
ATOM 2948 N N . ILE B 1 125 ? 1.907 15.125 20.281 1 97 125 ILE B N 1
ATOM 2949 C CA . ILE B 1 125 ? 2.156 16.562 20.234 1 97 125 ILE B CA 1
ATOM 2950 C C . ILE B 1 125 ? 3.594 16.844 20.656 1 97 125 ILE B C 1
ATOM 2952 O O . ILE B 1 125 ? 4.328 17.547 19.938 1 97 125 ILE B O 1
ATOM 2956 N N . LYS B 1 126 ? 3.998 16.266 21.625 1 97.31 126 LYS B N 1
ATOM 2957 C CA . LYS B 1 126 ? 5.309 16.531 22.203 1 97.31 126 LYS B CA 1
ATOM 2958 C C . LYS B 1 126 ? 6.426 15.977 21.344 1 97.31 126 LYS B C 1
ATOM 2960 O O . LYS B 1 126 ? 7.473 16.609 21.172 1 97.31 126 LYS B O 1
ATOM 2965 N N . GLU B 1 127 ? 6.203 14.852 20.75 1 97.88 127 GLU B N 1
ATOM 2966 C CA . GLU B 1 127 ? 7.293 14.117 20.125 1 97.88 127 GLU B CA 1
ATOM 2967 C C . GLU B 1 127 ? 7.359 14.398 18.625 1 97.88 127 GLU B C 1
ATOM 2969 O O . GLU B 1 127 ? 8.438 14.367 18.031 1 97.88 127 GLU B O 1
ATOM 2974 N N . LEU B 1 128 ? 6.215 14.617 18 1 98.38 128 LEU B N 1
ATOM 2975 C CA . LEU B 1 128 ? 6.219 14.602 16.547 1 98.38 128 LEU B CA 1
ATOM 2976 C C . LEU B 1 128 ? 5.895 15.984 15.984 1 98.38 128 LEU B C 1
ATOM 2978 O O . LEU B 1 128 ? 6.371 16.344 14.906 1 98.38 128 LEU B O 1
ATOM 2982 N N . PHE B 1 129 ? 5.109 16.812 16.656 1 98.31 129 PHE B N 1
ATOM 2983 C CA . PHE B 1 129 ? 4.727 18.125 16.141 1 98.31 129 PHE B CA 1
ATOM 2984 C C . PHE B 1 129 ? 5.957 18.984 15.875 1 98.31 129 PHE B C 1
ATOM 2986 O O . PHE B 1 129 ? 6.043 19.641 14.844 1 98.31 129 PHE B O 1
ATOM 2993 N N . PRO B 1 130 ? 6.949 18.969 16.781 1 98.31 130 PRO B N 1
ATOM 2994 C CA . PRO B 1 130 ? 8.133 19.797 16.562 1 98.31 130 PRO B CA 1
ATOM 2995 C C . PRO B 1 130 ? 8.93 19.375 15.32 1 98.31 130 PRO B C 1
ATOM 2997 O O . PRO B 1 130 ? 9.75 20.141 14.812 1 98.31 130 PRO B O 1
ATOM 3000 N N . LEU B 1 131 ? 8.742 18.141 14.828 1 98.56 131 LEU B N 1
ATOM 3001 C CA . LEU B 1 131 ? 9.469 17.625 13.664 1 98.56 131 LEU B CA 1
ATOM 3002 C C . LEU B 1 131 ? 8.734 17.969 12.375 1 98.56 131 LEU B C 1
ATOM 3004 O O . LEU B 1 131 ? 9.305 17.875 11.289 1 98.56 131 LEU B O 1
ATOM 3008 N N . ALA B 1 132 ? 7.492 18.375 12.461 1 98.75 132 ALA B N 1
ATOM 3009 C CA . ALA B 1 132 ? 6.625 18.531 11.297 1 98.75 132 ALA B CA 1
ATOM 3010 C C . ALA B 1 132 ? 6.867 19.891 10.617 1 98.75 132 ALA B C 1
ATOM 3012 O O . ALA B 1 132 ? 6.973 20.906 11.289 1 98.75 132 ALA B O 1
ATOM 3013 N N . LEU B 1 133 ? 7.02 19.812 9.312 1 98.88 133 LEU B N 1
ATOM 3014 C CA . LEU B 1 133 ? 6.957 21.047 8.539 1 98.88 133 LEU B CA 1
ATOM 3015 C C . LEU B 1 133 ? 5.543 21.625 8.555 1 98.88 133 LEU B C 1
ATOM 3017 O O . LEU B 1 133 ? 5.359 22.812 8.766 1 98.88 133 LEU B O 1
ATOM 3021 N N . ILE B 1 134 ? 4.562 20.75 8.406 1 98.88 134 ILE B N 1
ATOM 3022 C CA . ILE B 1 134 ? 3.166 21.172 8.383 1 98.88 134 ILE B CA 1
ATOM 3023 C C . ILE B 1 134 ? 2.297 20.109 9.055 1 98.88 134 ILE B C 1
ATOM 3025 O O . ILE B 1 134 ? 2.518 18.922 8.883 1 98.88 134 ILE B O 1
ATOM 3029 N N . ILE B 1 135 ? 1.329 20.5 9.875 1 98.75 135 ILE B N 1
ATOM 3030 C CA . ILE B 1 135 ? 0.285 19.625 10.383 1 98.75 135 ILE B CA 1
ATOM 3031 C C . ILE B 1 135 ? -1.05 19.969 9.734 1 98.75 135 ILE B C 1
ATOM 3033 O O . ILE B 1 135 ? -1.282 21.125 9.352 1 98.75 135 ILE B O 1
ATOM 3037 N N . THR B 1 136 ? -1.936 18.938 9.633 1 98.25 136 THR B N 1
ATOM 3038 C CA . THR B 1 136 ? -3.137 19.125 8.828 1 98.25 136 THR B CA 1
ATOM 3039 C C . THR B 1 136 ? -4.383 18.734 9.609 1 98.25 136 THR B C 1
ATOM 3041 O O . THR B 1 136 ? -5.211 17.969 9.117 1 98.25 136 THR B O 1
ATOM 3044 N N . PRO B 1 137 ? -4.656 19.266 10.727 1 96.06 137 PRO B N 1
ATOM 3045 C CA . PRO B 1 137 ? -5.84 18.906 11.508 1 96.06 137 PRO B CA 1
ATOM 3046 C C . PRO B 1 137 ? -7.141 19.375 10.867 1 96.06 137 PRO B C 1
ATOM 3048 O O . PRO B 1 137 ? -7.172 20.453 10.258 1 96.06 137 PRO B O 1
ATOM 3051 N N . ASN B 1 138 ? -8.141 18.516 11 1 92.25 138 ASN B N 1
ATOM 3052 C CA . ASN B 1 138 ? -9.484 19.031 10.758 1 92.25 138 ASN B CA 1
ATOM 3053 C C . ASN B 1 138 ? -10.039 19.75 11.992 1 92.25 138 ASN B C 1
ATOM 3055 O O . ASN B 1 138 ? -9.359 19.828 13.016 1 92.25 138 ASN B O 1
ATOM 3059 N N . LEU B 1 139 ? -11.242 20.281 11.883 1 91.25 139 LEU B N 1
ATOM 3060 C CA . LEU B 1 139 ? -11.789 21.094 12.961 1 91.25 139 LEU B CA 1
ATOM 3061 C C . LEU B 1 139 ? -11.945 20.266 14.234 1 91.25 139 LEU B C 1
ATOM 3063 O O . LEU B 1 139 ? -11.5 20.688 15.305 1 91.25 139 LEU B O 1
ATOM 3067 N N . PRO B 1 140 ? -12.539 19.047 14.164 1 90.12 140 PRO B N 1
ATOM 3068 C CA . PRO B 1 140 ? -12.648 18.25 15.391 1 90.12 140 PRO B CA 1
ATOM 3069 C C . PRO B 1 140 ? -11.289 17.938 16.016 1 90.12 140 PRO B C 1
ATOM 3071 O O . PRO B 1 140 ? -11.148 17.938 17.234 1 90.12 140 PRO B O 1
ATOM 3074 N N . GLU B 1 141 ? -10.305 17.672 15.211 1 92.44 141 GLU B N 1
ATOM 3075 C CA . GLU B 1 141 ? -8.969 17.375 15.711 1 92.44 141 GLU B CA 1
ATOM 3076 C C . GLU B 1 141 ? -8.328 18.609 16.344 1 92.44 141 GLU B C 1
ATOM 3078 O O . GLU B 1 141 ? -7.703 18.516 17.406 1 92.44 141 GLU B O 1
ATOM 3083 N N . ALA B 1 142 ? -8.508 19.75 15.688 1 94.44 142 ALA B N 1
ATOM 3084 C CA . ALA B 1 142 ? -7.984 20.984 16.25 1 94.44 142 ALA B CA 1
ATOM 3085 C C . ALA B 1 142 ? -8.633 21.297 17.594 1 94.44 142 ALA B C 1
ATOM 3087 O O . ALA B 1 142 ? -7.953 21.703 18.531 1 94.44 142 ALA B O 1
ATOM 3088 N N . GLU B 1 143 ? -9.938 21.094 17.609 1 94.38 143 GLU B N 1
ATOM 3089 C CA . GLU B 1 143 ? -10.664 21.312 18.859 1 94.38 143 GLU B CA 1
ATOM 3090 C C . GLU B 1 143 ? -10.164 20.406 19.953 1 94.38 143 GLU B C 1
ATOM 3092 O O . GLU B 1 143 ? -10.008 20.828 21.109 1 94.38 143 GLU B O 1
ATOM 3097 N N . GLU B 1 144 ? -9.898 19.203 19.562 1 92.06 144 GLU B N 1
ATOM 3098 C CA . GLU B 1 144 ? -9.414 18.219 20.531 1 92.06 144 GLU B CA 1
ATOM 3099 C C . GLU B 1 144 ? -8.016 18.578 21.016 1 92.06 144 GLU B C 1
ATOM 3101 O O . GLU B 1 144 ? -7.73 18.484 22.219 1 92.06 144 GLU B O 1
ATOM 3106 N N . ILE B 1 145 ? -7.156 18.969 20.156 1 95 145 ILE B N 1
ATOM 3107 C CA . ILE B 1 145 ? -5.773 19.312 20.5 1 95 145 ILE B CA 1
ATOM 3108 C C . ILE B 1 145 ? -5.742 20.531 21.406 1 95 145 ILE B C 1
ATOM 3110 O O . ILE B 1 145 ? -5.012 20.562 22.391 1 95 145 ILE B O 1
ATOM 3114 N N . LEU B 1 146 ? -6.574 21.5 21.109 1 96.12 146 LEU B N 1
ATOM 3115 C CA . LEU B 1 146 ? -6.52 22.781 21.797 1 96.12 146 LEU B CA 1
ATOM 3116 C C . LEU B 1 146 ? -7.508 22.828 22.953 1 96.12 146 LEU B C 1
ATOM 3118 O O . LEU B 1 146 ? -7.48 23.766 23.766 1 96.12 146 LEU B O 1
ATOM 3122 N N . GLN B 1 147 ? -8.359 21.828 23.047 1 94 147 GLN B N 1
ATOM 3123 C CA . GLN B 1 147 ? -9.398 21.781 24.062 1 94 147 GLN B CA 1
ATOM 3124 C C . GLN B 1 147 ? -10.242 23.047 24.047 1 94 147 GLN B C 1
ATOM 3126 O O . GLN B 1 147 ? -10.438 23.688 25.094 1 94 147 GLN B O 1
ATOM 3131 N N . ARG B 1 148 ? -10.719 23.391 22.844 1 93.62 148 ARG B N 1
ATOM 3132 C CA . ARG B 1 148 ? -11.578 24.562 22.656 1 93.62 148 ARG B CA 1
ATOM 3133 C C . ARG B 1 148 ? -12.469 24.391 21.422 1 93.62 148 ARG B C 1
ATOM 3135 O O . ARG B 1 148 ? -12.078 23.734 20.453 1 93.62 148 ARG B O 1
ATOM 3142 N N . LYS B 1 149 ? -13.547 25.047 21.406 1 93.94 149 LYS B N 1
ATOM 3143 C CA . LYS B 1 149 ? -14.461 25.016 20.281 1 93.94 149 LYS B CA 1
ATOM 3144 C C . LYS B 1 149 ? -14.031 26 19.188 1 93.94 149 LYS B C 1
ATOM 3146 O O . LYS B 1 149 ? -13.562 27.109 19.5 1 93.94 149 LYS B O 1
ATOM 3151 N N . ILE B 1 150 ? -14.164 25.625 18 1 92.81 150 ILE B N 1
ATOM 3152 C CA . ILE B 1 150 ? -13.883 26.469 16.828 1 92.81 150 ILE B CA 1
ATOM 3153 C C . ILE B 1 150 ? -15.164 26.656 16.016 1 92.81 150 ILE B C 1
ATOM 3155 O O . ILE B 1 150 ? -15.586 25.75 15.297 1 92.81 150 ILE B O 1
ATOM 3159 N N . GLU B 1 151 ? -15.727 27.828 16.016 1 90.5 151 GLU B N 1
ATOM 3160 C CA . GLU B 1 151 ? -17.047 28.031 15.438 1 90.5 151 GLU B CA 1
ATOM 3161 C C . GLU B 1 151 ? -17.016 29.109 14.352 1 90.5 151 GLU B C 1
ATOM 3163 O O . GLU B 1 151 ? -17.953 29.234 13.562 1 90.5 151 GLU B O 1
ATOM 3168 N N . THR B 1 152 ? -15.977 29.906 14.344 1 89.19 152 THR B N 1
ATOM 3169 C CA . THR B 1 152 ? -15.883 31 13.375 1 89.19 152 THR B CA 1
ATOM 3170 C C . THR B 1 152 ? -14.531 30.984 12.664 1 89.19 152 THR B C 1
ATOM 3172 O O . THR B 1 152 ? -13.617 30.266 13.078 1 89.19 152 THR B O 1
ATOM 3175 N N . LEU B 1 153 ? -14.438 31.75 11.625 1 90.19 153 LEU B N 1
ATOM 3176 C CA . LEU B 1 153 ? -13.172 31.906 10.914 1 90.19 153 LEU B CA 1
ATOM 3177 C C . LEU B 1 153 ? -12.109 32.5 11.828 1 90.19 153 LEU B C 1
ATOM 3179 O O . LEU B 1 153 ? -10.93 32.156 11.727 1 90.19 153 LEU B O 1
ATOM 3183 N N . GLU B 1 154 ? -12.562 33.406 12.625 1 93.31 154 GLU B N 1
ATOM 3184 C CA . GLU B 1 154 ? -11.633 34 13.578 1 93.31 154 GLU B CA 1
ATOM 3185 C C . GLU B 1 154 ? -11.125 32.969 14.578 1 93.31 154 GLU B C 1
ATOM 3187 O O . GLU B 1 154 ? -9.953 33 14.953 1 93.31 154 GLU B O 1
ATOM 3192 N N . ASP B 1 155 ? -12.039 32.094 15 1 94.44 155 ASP B N 1
ATOM 3193 C CA . ASP B 1 155 ? -11.625 30.984 15.867 1 94.44 155 ASP B CA 1
ATOM 3194 C C . ASP B 1 155 ? -10.578 30.109 15.188 1 94.44 155 ASP B C 1
ATOM 3196 O O . ASP B 1 155 ? -9.633 29.641 15.836 1 94.44 155 ASP B O 1
ATOM 3200 N N . MET B 1 156 ? -10.758 29.859 13.906 1 94.69 156 MET B N 1
ATOM 3201 C CA . MET B 1 156 ? -9.836 29.031 13.133 1 94.69 156 MET B CA 1
ATOM 3202 C C . MET B 1 156 ? -8.453 29.672 13.086 1 94.69 156 MET B C 1
ATOM 3204 O O . MET B 1 156 ? -7.438 29 13.25 1 94.69 156 MET B O 1
ATOM 3208 N N . ARG B 1 157 ? -8.43 30.984 12.852 1 96.12 157 ARG B N 1
ATOM 3209 C CA . ARG B 1 157 ? -7.164 31.703 12.781 1 96.12 157 ARG B CA 1
ATOM 3210 C C .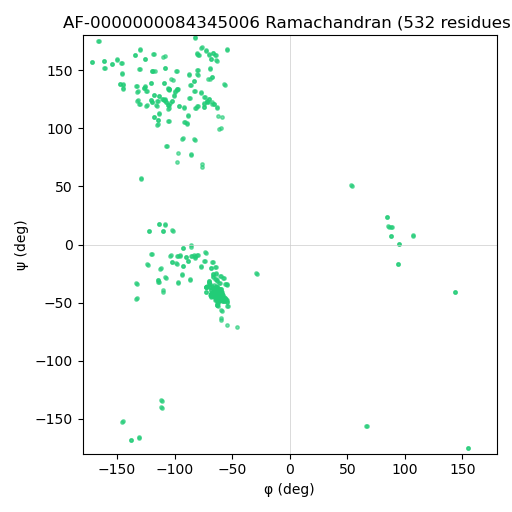 ARG B 1 157 ? -6.441 31.672 14.125 1 96.12 157 ARG B C 1
ATOM 3212 O O . ARG B 1 157 ? -5.238 31.406 14.188 1 96.12 157 ARG B O 1
ATOM 3219 N N . GLU B 1 158 ? -7.207 31.906 15.148 1 97.19 158 GLU B N 1
ATOM 3220 C CA . GLU B 1 158 ? -6.625 31.875 16.484 1 97.19 158 GLU B CA 1
ATOM 3221 C C . GLU B 1 158 ? -6.094 30.469 16.812 1 97.19 158 GLU B C 1
ATOM 3223 O O . GLU B 1 158 ? -5.039 30.344 17.438 1 97.19 158 GLU B O 1
ATOM 3228 N N . SER B 1 159 ? -6.891 29.516 16.453 1 97.25 159 SER B N 1
ATOM 3229 C CA . SER B 1 159 ? -6.48 28.141 16.672 1 97.25 159 SER B CA 1
ATOM 3230 C C . SER B 1 159 ? -5.184 27.812 15.938 1 97.25 159 SER B C 1
ATOM 3232 O O . SER B 1 159 ? -4.312 27.125 16.469 1 97.25 159 SER B O 1
ATOM 3234 N N . ALA B 1 160 ? -5.043 28.297 14.727 1 98 160 ALA B N 1
ATOM 3235 C CA . ALA B 1 160 ? -3.824 28.078 13.953 1 98 160 ALA B CA 1
ATOM 3236 C C . ALA B 1 160 ? -2.611 28.672 14.664 1 98 160 ALA B C 1
ATOM 3238 O O . ALA B 1 160 ? -1.544 28.062 14.703 1 98 160 ALA B O 1
ATOM 3239 N N . LYS B 1 161 ? -2.812 29.875 15.234 1 98.31 161 LYS B N 1
ATOM 3240 C CA . LYS B 1 161 ? -1.742 30.547 15.969 1 98.31 161 LYS B CA 1
ATOM 3241 C C . LYS B 1 161 ? -1.313 29.719 17.188 1 98.31 161 LYS B C 1
ATOM 3243 O O . LYS B 1 161 ? -0.13 29.688 17.531 1 98.31 161 LYS B O 1
ATOM 3248 N N . LYS B 1 162 ? -2.303 29.141 17.781 1 98.44 162 LYS B N 1
ATOM 3249 C CA . LYS B 1 162 ? -2 28.328 18.969 1 98.44 162 LYS B CA 1
ATOM 3250 C C . LYS B 1 162 ? -1.312 27.016 18.562 1 98.44 162 LYS B C 1
ATOM 3252 O O . LYS B 1 162 ? -0.388 26.562 19.25 1 98.44 162 LYS B O 1
ATOM 3257 N N . LEU B 1 163 ? -1.754 26.422 17.531 1 98.5 163 LEU B N 1
ATOM 3258 C CA . LEU B 1 163 ? -1.215 25.141 17.078 1 98.5 163 LEU B CA 1
ATOM 3259 C C . LEU B 1 163 ? 0.242 25.297 16.656 1 98.5 163 LEU B C 1
ATOM 3261 O O . LEU B 1 163 ? 1.057 24.406 16.891 1 98.5 163 LEU B O 1
ATOM 3265 N N . ILE B 1 164 ? 0.609 26.375 15.992 1 98.38 164 ILE B N 1
ATOM 3266 C CA . ILE B 1 164 ? 1.963 26.562 15.484 1 98.38 164 ILE B CA 1
ATOM 3267 C C . ILE B 1 164 ? 2.949 26.625 16.656 1 98.38 164 ILE B C 1
ATOM 3269 O O . ILE B 1 164 ? 4.105 26.219 16.516 1 98.38 164 ILE B O 1
ATOM 3273 N N . LYS B 1 165 ? 2.508 27.109 17.766 1 98.12 165 LYS B N 1
ATOM 3274 C CA . LYS B 1 165 ? 3.348 27.234 18.953 1 98.12 165 LYS B CA 1
ATOM 3275 C C . LYS B 1 165 ? 3.723 25.875 19.516 1 98.12 165 LYS B C 1
ATOM 3277 O O . LYS B 1 165 ? 4.641 25.75 20.328 1 98.12 165 LYS B O 1
ATOM 3282 N N . LEU B 1 166 ? 2.986 24.891 19.031 1 97.94 166 LEU B N 1
ATOM 3283 C CA . LEU B 1 166 ? 3.25 23.531 19.516 1 97.94 166 LEU B CA 1
ATOM 3284 C C . LEU B 1 166 ? 4.422 22.906 18.75 1 97.94 166 LEU B C 1
ATOM 3286 O O . LEU B 1 166 ? 4.863 21.812 19.094 1 97.94 166 LEU B O 1
ATOM 3290 N N . GLY B 1 167 ? 4.926 23.609 17.609 1 98 167 GLY B N 1
ATOM 3291 C CA . GLY B 1 167 ? 6.172 23.125 17.047 1 98 167 GLY B CA 1
ATOM 3292 C C . GLY B 1 167 ? 6.219 23.219 15.539 1 98 167 GLY B C 1
ATOM 3293 O O . GLY B 1 167 ? 7.25 23.578 14.969 1 98 167 GLY B O 1
ATOM 3294 N N . PRO B 1 168 ? 5.137 22.906 14.828 1 98.56 168 PRO B N 1
ATOM 3295 C CA . PRO B 1 168 ? 5.191 22.906 13.359 1 98.56 168 PRO B CA 1
ATOM 3296 C C . PRO B 1 168 ? 5.484 24.281 12.773 1 98.56 168 PRO B C 1
ATOM 3298 O O . PRO B 1 168 ? 5.281 25.297 13.445 1 98.56 168 PRO B O 1
ATOM 3301 N N . LYS B 1 169 ? 5.977 24.234 11.547 1 98.44 169 LYS B N 1
ATOM 3302 C CA . LYS B 1 169 ? 6.273 25.5 10.867 1 98.44 169 LYS B CA 1
ATOM 3303 C C . LYS B 1 169 ? 5.043 26.047 10.156 1 98.44 169 LYS B C 1
ATOM 3305 O O . LYS B 1 169 ? 4.914 27.25 9.961 1 98.44 169 LYS B O 1
ATOM 3310 N N . TYR B 1 170 ? 4.18 25.141 9.719 1 98.81 170 TYR B N 1
ATOM 3311 C CA . TYR B 1 170 ? 2.918 25.484 9.07 1 98.81 170 TYR B CA 1
ATOM 3312 C C . TYR B 1 170 ? 1.759 24.719 9.695 1 98.81 170 TYR B C 1
ATOM 3314 O O . TYR B 1 170 ? 1.947 23.625 10.227 1 98.81 170 TYR B O 1
ATOM 3322 N N . VAL B 1 171 ? 0.585 25.297 9.656 1 98.69 171 VAL B N 1
ATOM 3323 C CA . VAL B 1 171 ? -0.646 24.656 10.086 1 98.69 171 VAL B CA 1
ATOM 3324 C C . VAL B 1 171 ? -1.72 24.812 9.016 1 98.69 171 VAL B C 1
ATOM 3326 O O . VAL B 1 171 ? -2.016 25.922 8.586 1 98.69 171 VAL B O 1
ATOM 3329 N N . LEU B 1 172 ? -2.209 23.703 8.531 1 98.38 172 LEU B N 1
ATOM 3330 C CA . LEU B 1 172 ? -3.385 23.703 7.668 1 98.38 172 LEU B CA 1
ATOM 3331 C C . LEU B 1 172 ? -4.609 23.188 8.422 1 98.38 172 LEU B C 1
ATOM 3333 O O . LEU B 1 172 ? -4.73 21.984 8.68 1 98.38 172 LEU B O 1
ATOM 3337 N N . ILE B 1 173 ? -5.527 24.078 8.789 1 96.25 173 ILE B N 1
ATOM 3338 C CA . ILE B 1 173 ? -6.781 23.656 9.406 1 96.25 173 ILE B CA 1
ATOM 3339 C C . ILE B 1 173 ? -7.844 23.453 8.336 1 96.25 173 ILE B C 1
ATOM 3341 O O . ILE B 1 173 ? -8.188 24.375 7.598 1 96.25 173 ILE B O 1
ATOM 3345 N N . LYS B 1 174 ? -8.289 22.281 8.258 1 91.69 174 LYS B N 1
ATOM 3346 C CA . LYS B 1 174 ? -9.312 21.938 7.277 1 91.69 174 LYS B CA 1
ATOM 3347 C C . LYS B 1 174 ? -10.711 22.172 7.844 1 91.69 174 LYS B C 1
ATOM 3349 O O . LYS B 1 174 ? -11.039 21.672 8.922 1 91.69 174 LYS B O 1
ATOM 3354 N N . GLY B 1 175 ? -11.438 23.266 7.234 1 76.31 175 GLY B N 1
ATOM 3355 C CA . GLY B 1 175 ? -12.68 23.781 7.77 1 76.31 175 GLY B CA 1
ATOM 3356 C C . GLY B 1 175 ? -13.906 23.219 7.078 1 76.31 175 GLY B C 1
ATOM 3357 O O . GLY B 1 175 ? -14.156 23.516 5.906 1 76.31 175 GLY B O 1
ATOM 3358 N N . GLY B 1 176 ? -14.375 21.859 7.219 1 57.28 176 GLY B N 1
ATOM 3359 C CA . GLY B 1 176 ? -15.562 21.312 6.582 1 57.28 176 GLY B CA 1
ATOM 3360 C C . GLY B 1 176 ? -16.781 22.203 6.688 1 57.28 176 GLY B C 1
ATOM 3361 O O . GLY B 1 176 ? -17.422 22.516 5.684 1 57.28 176 GLY B O 1
ATOM 3362 N N . HIS B 1 177 ? -17.469 22.391 7.984 1 54.59 177 HIS B N 1
ATOM 3363 C CA . HIS B 1 177 ? -18.875 22.688 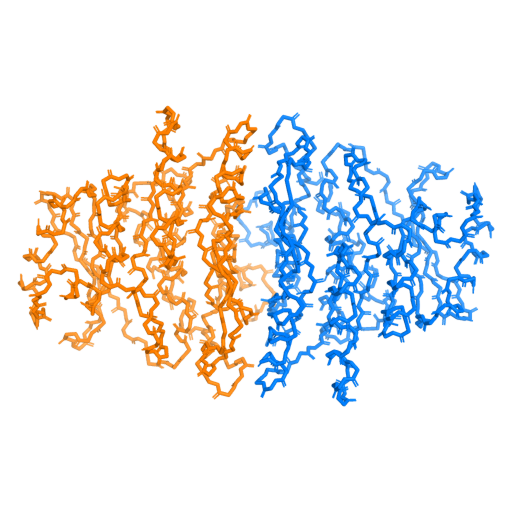8.188 1 54.59 177 HIS B CA 1
ATOM 3364 C C . HIS B 1 177 ? -19.094 24.156 8.539 1 54.59 177 HIS B C 1
ATOM 3366 O O . HIS B 1 177 ? -20.203 24.562 8.883 1 54.59 177 HIS B O 1
ATOM 3372 N N . LEU B 1 178 ? -18.188 24.922 8.789 1 51.72 178 LEU B N 1
ATOM 3373 C CA . LEU B 1 178 ? -18.578 26.203 9.398 1 51.72 178 LEU B CA 1
ATOM 3374 C C . LEU B 1 178 ? -19.531 26.969 8.484 1 51.72 178 LEU B C 1
ATOM 3376 O O . LEU B 1 178 ? -20.484 27.578 8.961 1 51.72 178 LEU B O 1
ATOM 3380 N N . GLU B 1 179 ? -19.141 27.453 7.234 1 52.56 179 GLU B N 1
ATOM 3381 C CA . GLU B 1 179 ? -19.969 28.219 6.324 1 52.56 179 GLU B CA 1
ATOM 3382 C C . GLU B 1 179 ? -20.375 27.406 5.105 1 52.56 179 GLU B C 1
ATOM 3384 O O . GLU B 1 179 ? -19.891 26.281 4.91 1 52.56 179 GLU B O 1
ATOM 3389 N N . LYS B 1 180 ? -21.422 27.797 4.316 1 52.72 180 LYS B N 1
ATOM 3390 C CA . LYS B 1 180 ? -21.922 27.328 3.023 1 52.72 180 LYS B CA 1
ATOM 3391 C C . LYS B 1 180 ? -20.781 26.75 2.182 1 52.72 180 LYS B C 1
ATOM 3393 O O . LYS B 1 180 ? -21 25.812 1.414 1 52.72 180 LYS B O 1
ATOM 3398 N N . ASP B 1 181 ? -19.391 27.234 2.494 1 59.03 181 ASP B N 1
ATOM 3399 C CA . ASP B 1 181 ? -18.266 26.797 1.671 1 59.03 181 ASP B CA 1
ATOM 3400 C C . ASP B 1 181 ? -17.172 26.156 2.527 1 59.03 181 ASP B C 1
ATOM 3402 O O . ASP B 1 181 ? -17 26.516 3.695 1 59.03 181 ASP B O 1
ATOM 3406 N N . ALA B 1 182 ? -16.641 25 2.164 1 67.31 182 ALA B N 1
ATOM 3407 C CA . ALA B 1 182 ? -15.5 24.359 2.803 1 67.31 182 ALA B CA 1
ATOM 3408 C C . ALA B 1 182 ? -14.258 25.234 2.715 1 67.31 182 ALA B C 1
ATOM 3410 O O . ALA B 1 182 ? -13.789 25.562 1.618 1 67.31 182 ALA B O 1
ATOM 3411 N N . MET B 1 183 ? -13.883 26 3.771 1 85.62 183 MET B N 1
ATOM 3412 C CA . MET B 1 183 ? -12.703 26.859 3.775 1 85.62 183 MET B CA 1
ATOM 3413 C C . MET B 1 183 ? -11.602 26.266 4.652 1 85.62 183 MET B C 1
ATOM 3415 O O . MET B 1 183 ? -11.852 25.906 5.801 1 85.62 183 MET B O 1
ATOM 3419 N N . ASP B 1 184 ? -10.438 26.047 4.043 1 93.38 184 ASP B N 1
ATOM 3420 C CA . ASP B 1 184 ? -9.234 25.688 4.781 1 93.38 184 ASP B CA 1
ATOM 3421 C C . ASP B 1 184 ? -8.344 26.906 5.02 1 93.38 184 ASP B C 1
ATOM 3423 O O . ASP B 1 184 ? -8.359 27.859 4.234 1 93.38 184 ASP B O 1
ATOM 3427 N N . ILE B 1 185 ? -7.668 26.875 6.07 1 95.69 185 ILE B N 1
ATOM 3428 C CA . ILE B 1 185 ? -6.746 27.969 6.383 1 95.69 185 ILE B CA 1
ATOM 3429 C C . ILE B 1 185 ? -5.328 27.422 6.52 1 95.69 185 ILE B C 1
ATOM 3431 O O . ILE B 1 185 ? -5.094 26.469 7.273 1 95.69 185 ILE B O 1
ATOM 3435 N N . LEU B 1 186 ? -4.461 27.984 5.754 1 98.12 186 LEU B N 1
ATOM 3436 C CA . LEU B 1 186 ? -3.033 27.719 5.887 1 98.12 186 LEU B CA 1
ATOM 3437 C C . LEU B 1 186 ? -2.326 28.859 6.609 1 98.12 186 LEU B C 1
ATOM 3439 O O . LEU B 1 186 ? -2.461 30.016 6.219 1 98.12 186 LEU B O 1
ATOM 3443 N N . TYR B 1 187 ? -1.653 28.562 7.688 1 98.31 187 TYR B N 1
ATOM 3444 C CA . TYR B 1 187 ? -0.928 29.547 8.477 1 98.31 187 TYR B CA 1
ATOM 3445 C C . TYR B 1 187 ? 0.563 29.234 8.508 1 98.31 187 TYR B C 1
ATOM 3447 O O . TYR B 1 187 ? 0.962 28.109 8.797 1 98.31 187 TYR B O 1
ATOM 3455 N N . ASP B 1 188 ? 1.386 30.25 8.172 1 97.81 188 ASP B N 1
ATOM 3456 C CA . ASP B 1 188 ? 2.824 30.016 8.078 1 97.81 188 ASP B CA 1
ATOM 3457 C C . ASP B 1 188 ? 3.562 30.672 9.242 1 97.81 188 ASP B C 1
ATOM 3459 O O . ASP B 1 188 ? 4.781 30.859 9.188 1 97.81 188 ASP B O 1
ATOM 3463 N N . GLY B 1 189 ? 2.906 31.031 10.297 1 96.5 189 GLY B N 1
ATOM 3464 C CA . GLY B 1 189 ? 3.5 31.719 11.438 1 96.5 189 GLY B CA 1
ATOM 3465 C C . GLY B 1 189 ? 3.377 33.219 11.359 1 96.5 189 GLY B C 1
ATOM 3466 O O . GLY B 1 189 ? 3.518 33.906 12.375 1 96.5 189 GLY B O 1
ATOM 3467 N N . GLU B 1 190 ? 3.088 33.75 10.164 1 97.19 190 GLU B N 1
ATOM 3468 C CA . GLU B 1 190 ? 2.973 35.188 9.953 1 97.19 190 GLU B CA 1
ATOM 3469 C C . GLU B 1 190 ? 1.719 35.531 9.156 1 97.19 190 GLU B C 1
ATOM 3471 O O . GLU B 1 190 ? 0.965 36.438 9.531 1 97.19 190 GLU B O 1
ATOM 3476 N N . ASN B 1 191 ? 1.512 34.812 8.102 1 97.56 191 ASN B N 1
ATOM 3477 C CA . ASN B 1 191 ? 0.418 35.094 7.184 1 97.56 191 ASN B CA 1
ATOM 3478 C C . ASN B 1 191 ? -0.584 33.938 7.125 1 97.56 191 ASN B C 1
ATOM 3480 O O . ASN B 1 191 ? -0.219 32.781 7.336 1 97.56 191 ASN B O 1
ATOM 3484 N N . PHE B 1 192 ? -1.803 34.344 6.871 1 97.12 192 PHE B N 1
ATOM 3485 C CA . PHE B 1 192 ? -2.873 33.375 6.625 1 97.12 192 PHE B CA 1
ATOM 3486 C C . PHE B 1 192 ? -3.223 33.344 5.145 1 97.12 192 PHE B C 1
ATOM 3488 O O . PHE B 1 192 ? -3.281 34.375 4.477 1 97.12 192 PHE B O 1
ATOM 3495 N N . ILE B 1 193 ? -3.336 32.125 4.676 1 96 193 ILE B N 1
ATOM 3496 C CA . ILE B 1 193 ? -3.852 31.906 3.326 1 96 193 ILE B CA 1
ATOM 3497 C C . ILE B 1 193 ? -5.168 31.125 3.396 1 96 193 ILE B C 1
ATOM 3499 O O . ILE B 1 193 ? -5.219 30.031 3.955 1 96 193 ILE B O 1
ATOM 3503 N N . GLU B 1 194 ? -6.184 31.75 2.885 1 93.19 194 GLU B N 1
ATOM 3504 C CA . GLU B 1 194 ? -7.48 31.094 2.812 1 93.19 194 GLU B CA 1
ATOM 3505 C C . GLU B 1 194 ? -7.617 30.281 1.523 1 93.19 194 GLU B C 1
ATOM 3507 O O . GLU B 1 194 ? -7.32 30.781 0.438 1 93.19 194 GLU B O 1
ATOM 3512 N N . LEU B 1 195 ? -7.941 29.031 1.727 1 92.62 195 LEU B N 1
ATOM 3513 C CA . LEU B 1 195 ? -8.117 28.141 0.586 1 92.62 195 LEU B CA 1
ATOM 3514 C C . LEU B 1 195 ? -9.562 27.688 0.469 1 92.62 195 LEU B C 1
ATOM 3516 O O . LEU B 1 195 ? -10.023 26.859 1.252 1 92.62 195 LEU B O 1
ATOM 3520 N N . THR B 1 196 ? -10.25 28.219 -0.513 1 85.88 196 THR B N 1
ATOM 3521 C CA . THR B 1 196 ? -11.656 27.891 -0.716 1 85.88 196 THR B CA 1
ATOM 3522 C C . THR B 1 196 ? -11.789 26.625 -1.569 1 85.88 196 THR B C 1
ATOM 3524 O O . THR B 1 196 ? -10.922 26.328 -2.396 1 85.88 196 THR B O 1
ATOM 3527 N N . GLY B 1 197 ? -12.648 25.828 -1.178 1 79.5 197 GLY B N 1
ATOM 3528 C CA . GLY B 1 197 ? -12.945 24.656 -1.975 1 79.5 197 GLY B CA 1
ATOM 3529 C C . GLY B 1 197 ? -14.438 24.406 -2.146 1 79.5 197 GLY B C 1
ATOM 3530 O O . GLY B 1 197 ? -15.258 25.062 -1.5 1 79.5 197 GLY B O 1
ATOM 3531 N N . GLU B 1 198 ? -14.734 23.625 -3.076 1 78.25 198 GLU B N 1
ATOM 3532 C CA . GLU B 1 198 ? -16.125 23.25 -3.338 1 78.25 198 GLU B CA 1
ATOM 3533 C C . GLU B 1 198 ? -16.609 22.203 -2.328 1 78.25 198 GLU B C 1
ATOM 3535 O O . GLU B 1 198 ? -15.867 21.297 -1.949 1 78.25 198 GLU B O 1
ATOM 3540 N N . ARG B 1 199 ? -17.781 22.516 -1.8 1 76.81 199 ARG B N 1
ATOM 3541 C CA . ARG B 1 199 ? -18.406 21.469 -0.994 1 76.81 199 ARG B CA 1
ATOM 3542 C C . ARG B 1 199 ? -18.969 20.359 -1.876 1 76.81 199 ARG B C 1
ATOM 3544 O O . ARG B 1 199 ? -19.734 20.625 -2.809 1 76.81 199 ARG B O 1
ATOM 3551 N N . ILE B 1 200 ? -18.438 19.234 -1.576 1 81.06 200 ILE B N 1
ATOM 3552 C CA . ILE B 1 200 ? -18.875 18.094 -2.361 1 81.06 200 ILE B CA 1
ATOM 3553 C C . ILE B 1 200 ? -19.812 17.219 -1.521 1 81.06 200 ILE B C 1
ATOM 3555 O O . ILE B 1 200 ? -19.438 16.797 -0.425 1 81.06 200 ILE B O 1
ATOM 3559 N N . ASN B 1 201 ? -21 17.062 -2.004 1 81.69 201 ASN B N 1
ATOM 3560 C CA . ASN B 1 201 ? -21.984 16.203 -1.332 1 81.69 201 ASN B CA 1
ATOM 3561 C C . ASN B 1 201 ? -21.766 14.727 -1.694 1 81.69 201 ASN B C 1
ATOM 3563 O O . ASN B 1 201 ? -22.281 14.258 -2.717 1 81.69 201 ASN B O 1
ATOM 3567 N N . THR B 1 202 ? -21.016 14.117 -0.958 1 85.19 202 THR B N 1
ATOM 3568 C CA . THR B 1 202 ? -20.781 12.695 -1.163 1 85.19 202 THR B CA 1
ATOM 3569 C C . THR B 1 202 ? -20.562 11.984 0.171 1 85.19 202 THR B C 1
ATOM 3571 O O . THR B 1 202 ? -20.188 12.617 1.163 1 85.19 202 THR B O 1
ATOM 3574 N N . ILE B 1 203 ? -20.828 10.711 0.156 1 85.94 203 ILE B N 1
ATOM 3575 C CA . ILE B 1 203 ? -20.609 9.922 1.36 1 85.94 203 ILE B CA 1
ATOM 3576 C C . ILE B 1 203 ? -19.25 9.211 1.265 1 85.94 203 ILE B C 1
ATOM 3578 O O . ILE B 1 203 ? -18.797 8.594 2.23 1 85.94 203 ILE B O 1
ATOM 3582 N N . HIS B 1 204 ? -18.656 9.266 0.105 1 87.44 204 HIS B N 1
ATOM 3583 C CA . HIS B 1 204 ? -17.406 8.555 -0.132 1 87.44 204 HIS B CA 1
ATOM 3584 C C . HIS B 1 204 ? -16.203 9.391 0.304 1 87.44 204 HIS B C 1
ATOM 3586 O O . HIS B 1 204 ? -15.461 9.898 -0.535 1 87.44 204 HIS B O 1
ATOM 3592 N N . THR B 1 205 ? -15.992 9.414 1.61 1 88.56 205 THR B N 1
ATOM 3593 C CA . THR B 1 205 ? -14.992 10.297 2.184 1 88.56 205 THR B CA 1
ATOM 3594 C C . THR B 1 205 ? -13.961 9.508 2.979 1 88.56 205 THR B C 1
ATOM 3596 O O . THR B 1 205 ? -13.156 10.086 3.713 1 88.56 205 THR B O 1
ATOM 3599 N N . HIS B 1 206 ? -13.992 8.156 2.814 1 91.06 206 HIS B N 1
ATOM 3600 C CA . HIS B 1 206 ? -13.031 7.316 3.521 1 91.06 206 HIS B CA 1
ATOM 3601 C C . HIS B 1 206 ? -11.602 7.629 3.086 1 91.06 206 HIS B C 1
ATOM 3603 O O . HIS B 1 206 ? -11.273 7.527 1.903 1 91.06 206 HIS B O 1
ATOM 3609 N N . GLY B 1 207 ? -10.797 8.086 3.984 1 92.88 207 GLY B N 1
ATOM 3610 C CA . GLY B 1 207 ? -9.383 8.305 3.73 1 92.88 207 GLY B CA 1
ATOM 3611 C C . GLY B 1 207 ? -9.086 9.688 3.18 1 92.88 207 GLY B C 1
ATOM 3612 O O . GLY B 1 207 ? -7.984 9.938 2.68 1 92.88 207 GLY B O 1
ATOM 3613 N N . THR B 1 208 ? -10.008 10.648 3.264 1 93.56 208 THR B N 1
ATOM 3614 C CA . THR B 1 208 ? -9.836 11.992 2.715 1 93.56 208 THR B CA 1
ATOM 3615 C C . THR B 1 208 ? -8.633 12.68 3.348 1 93.56 208 THR B C 1
ATOM 3617 O O . THR B 1 208 ? -7.82 13.289 2.646 1 93.56 208 THR B O 1
ATOM 3620 N N . GLY B 1 209 ? -8.523 12.594 4.676 1 94.19 209 GLY B N 1
ATOM 3621 C CA . GLY B 1 209 ? -7.398 13.203 5.367 1 94.19 209 GLY B CA 1
ATOM 3622 C C . GLY B 1 209 ? -6.062 12.594 4.977 1 94.19 209 GLY B C 1
ATOM 3623 O O . GLY B 1 209 ? -5.098 13.32 4.727 1 94.19 209 GLY B O 1
ATOM 3624 N N . CYS B 1 210 ? -5.992 11.242 4.906 1 96.88 210 CYS B N 1
ATOM 3625 C CA . CYS B 1 210 ? -4.781 10.547 4.492 1 96.88 210 CYS B CA 1
ATOM 3626 C C . CYS B 1 210 ? -4.383 10.938 3.074 1 96.88 210 CYS B C 1
ATOM 3628 O O . CYS B 1 210 ? -3.205 11.18 2.799 1 96.88 210 CYS B O 1
ATOM 3630 N N . THR B 1 211 ? -5.332 11.023 2.203 1 98.12 211 THR B N 1
ATOM 3631 C CA . THR B 1 211 ? -5.098 11.336 0.798 1 98.12 211 THR B CA 1
ATOM 3632 C C . THR B 1 211 ? -4.578 12.766 0.643 1 98.12 211 THR B C 1
ATOM 3634 O O . THR B 1 211 ? -3.607 13 -0.079 1 98.12 211 THR B O 1
ATOM 3637 N N . LEU B 1 212 ? -5.184 13.695 1.344 1 97.75 212 LEU B N 1
ATOM 3638 C CA . LEU B 1 212 ? -4.77 15.094 1.268 1 97.75 212 LEU B CA 1
ATOM 3639 C C . LEU B 1 212 ? -3.34 15.258 1.777 1 97.75 212 LEU B C 1
ATOM 3641 O O . LEU B 1 212 ? -2.502 15.859 1.102 1 97.75 212 LEU B O 1
ATOM 3645 N N . SER B 1 213 ? -3.1 14.758 2.949 1 98.75 213 SER B N 1
ATOM 3646 C CA . SER B 1 213 ? -1.783 14.922 3.557 1 98.75 213 SER B CA 1
ATOM 3647 C C . SER B 1 213 ? -0.704 14.234 2.732 1 98.75 213 SER B C 1
ATOM 3649 O O . SER B 1 213 ? 0.411 14.742 2.604 1 98.75 213 SER B O 1
ATOM 3651 N N . SER B 1 214 ? -1.039 13.094 2.154 1 98.88 214 SER B N 1
ATOM 3652 C CA . SER B 1 214 ? -0.083 12.383 1.312 1 98.88 214 SER B CA 1
ATOM 3653 C C . SER B 1 214 ? 0.191 13.148 0.021 1 98.88 214 SER B C 1
ATOM 3655 O O . SER B 1 214 ? 1.318 13.148 -0.478 1 98.88 214 SER B O 1
ATOM 3657 N N . ALA B 1 215 ? -0.838 13.734 -0.544 1 98.94 215 ALA B N 1
ATOM 3658 C CA . ALA B 1 215 ? -0.645 14.547 -1.741 1 98.94 215 ALA B CA 1
ATOM 3659 C C . ALA B 1 215 ? 0.239 15.758 -1.447 1 98.94 215 ALA B C 1
ATOM 3661 O O . ALA B 1 215 ? 1.078 16.141 -2.268 1 98.94 215 ALA B O 1
ATOM 3662 N N . ILE B 1 216 ? 0.036 16.391 -0.282 1 98.94 216 ILE B N 1
ATOM 3663 C CA . ILE B 1 216 ? 0.908 17.484 0.122 1 98.94 216 ILE B CA 1
ATOM 3664 C C . ILE B 1 216 ? 2.354 17 0.194 1 98.94 216 ILE B C 1
ATOM 3666 O O . ILE B 1 216 ? 3.258 17.625 -0.354 1 98.94 216 ILE B O 1
ATOM 3670 N N . ALA B 1 217 ? 2.568 15.844 0.818 1 98.94 217 ALA B N 1
ATOM 3671 C CA . ALA B 1 217 ? 3.908 15.273 0.941 1 98.94 217 ALA B CA 1
ATOM 3672 C C . ALA B 1 217 ? 4.512 14.984 -0.43 1 98.94 217 ALA B C 1
ATOM 3674 O O . ALA B 1 217 ? 5.695 15.234 -0.661 1 98.94 217 ALA B O 1
ATOM 3675 N N . ALA B 1 218 ? 3.693 14.445 -1.324 1 98.94 218 ALA B N 1
ATOM 3676 C CA . ALA B 1 218 ? 4.172 14.148 -2.672 1 98.94 218 ALA B CA 1
ATOM 3677 C C . ALA B 1 218 ? 4.648 15.414 -3.379 1 98.94 218 ALA B C 1
ATOM 3679 O O . ALA B 1 218 ? 5.711 15.422 -4.004 1 98.94 218 ALA B O 1
ATOM 3680 N N . ASN B 1 219 ? 3.883 16.453 -3.309 1 98.94 219 ASN B N 1
ATOM 3681 C CA . ASN B 1 219 ? 4.234 17.703 -3.971 1 98.94 219 ASN B CA 1
ATOM 3682 C C . ASN B 1 219 ? 5.453 18.359 -3.328 1 98.94 219 ASN B C 1
ATOM 3684 O O . ASN B 1 219 ? 6.281 18.953 -4.02 1 98.94 219 ASN B O 1
ATOM 3688 N N . LEU B 1 220 ? 5.559 18.234 -1.998 1 98.94 220 LEU B N 1
ATOM 3689 C CA . LEU B 1 220 ? 6.773 18.703 -1.332 1 98.94 220 LEU B CA 1
ATOM 3690 C C . LEU B 1 220 ? 7.988 17.906 -1.804 1 98.94 220 LEU B C 1
ATOM 3692 O O . LEU B 1 220 ? 9.062 18.484 -2.004 1 98.94 220 LEU B O 1
ATOM 3696 N N . ALA B 1 221 ? 7.801 16.609 -1.935 1 98.88 221 ALA B N 1
ATOM 3697 C CA . ALA B 1 221 ? 8.875 15.75 -2.426 1 98.88 221 ALA B CA 1
ATOM 3698 C C . ALA B 1 221 ? 9.391 16.234 -3.779 1 98.88 221 ALA B C 1
ATOM 3700 O O . ALA B 1 221 ? 10.586 16.141 -4.07 1 98.88 221 ALA B O 1
ATOM 3701 N N . LYS B 1 222 ? 8.484 16.766 -4.562 1 98.56 222 LYS B N 1
ATOM 3702 C CA . LYS B 1 222 ? 8.82 17.234 -5.906 1 98.56 222 LYS B CA 1
ATOM 3703 C C . LYS B 1 222 ? 9.461 18.609 -5.863 1 98.56 222 LYS B C 1
ATOM 3705 O O . LYS B 1 222 ? 9.875 19.141 -6.895 1 98.56 222 LYS B O 1
ATOM 3710 N N . GLY B 1 223 ? 9.445 19.25 -4.691 1 98.56 223 GLY B N 1
ATOM 3711 C CA . GLY B 1 223 ? 10.18 20.5 -4.539 1 98.56 223 GLY B CA 1
ATOM 3712 C C . GLY B 1 223 ? 9.273 21.719 -4.473 1 98.56 223 GLY B C 1
ATOM 3713 O O . GLY B 1 223 ? 9.75 22.844 -4.422 1 98.56 223 GLY B O 1
ATOM 3714 N N . ASP B 1 224 ? 8.023 21.562 -4.414 1 98.69 224 ASP B N 1
ATOM 3715 C CA . ASP B 1 224 ? 7.098 22.688 -4.316 1 98.69 224 ASP B CA 1
ATOM 3716 C C . ASP B 1 224 ? 7.211 23.375 -2.961 1 98.69 224 ASP B C 1
ATOM 3718 O O . ASP B 1 224 ? 7.566 22.734 -1.964 1 98.69 224 ASP B O 1
ATOM 3722 N N . SER B 1 225 ? 6.906 24.672 -2.967 1 98.62 225 SER B N 1
ATOM 3723 C CA . SER B 1 225 ? 6.719 25.344 -1.688 1 98.62 225 SER B CA 1
ATOM 3724 C C . SER B 1 225 ? 5.492 24.812 -0.958 1 98.62 225 SER B C 1
ATOM 3726 O O . SER B 1 225 ? 4.637 24.156 -1.561 1 98.62 225 SER B O 1
ATOM 3728 N N . VAL B 1 226 ? 5.371 25.094 0.323 1 98.75 226 VAL B N 1
ATOM 3729 C CA . VAL B 1 226 ? 4.258 24.594 1.119 1 98.75 226 VAL B CA 1
ATOM 3730 C C . VAL B 1 226 ? 2.938 25.094 0.538 1 98.75 226 VAL B C 1
ATOM 3732 O O . VAL B 1 226 ? 1.993 24.312 0.372 1 98.75 226 VAL B O 1
ATOM 3735 N N . GLU B 1 227 ? 2.895 26.328 0.203 1 98.31 227 GLU B N 1
ATOM 3736 C CA . GLU B 1 227 ? 1.671 26.922 -0.331 1 98.31 227 GLU B CA 1
ATOM 3737 C C . GLU B 1 227 ? 1.252 26.234 -1.631 1 98.31 227 GLU B C 1
ATOM 3739 O O . GLU B 1 227 ? 0.088 25.875 -1.797 1 98.31 227 GLU B O 1
ATOM 3744 N N . ILE B 1 228 ? 2.176 26.047 -2.537 1 98.62 228 ILE B N 1
ATOM 3745 C CA . ILE B 1 228 ? 1.896 25.422 -3.824 1 98.62 228 ILE B CA 1
ATOM 3746 C C . ILE B 1 228 ? 1.519 23.969 -3.617 1 98.62 228 ILE B C 1
ATOM 3748 O O . ILE B 1 228 ? 0.573 23.469 -4.234 1 98.62 228 ILE B O 1
ATOM 3752 N N . ALA B 1 229 ? 2.26 23.281 -2.711 1 98.88 229 ALA B N 1
ATOM 3753 C CA . ALA B 1 229 ? 1.994 21.875 -2.42 1 98.88 229 ALA B CA 1
ATOM 3754 C C . ALA B 1 229 ? 0.574 21.688 -1.896 1 98.88 229 ALA B C 1
ATOM 3756 O O . ALA B 1 229 ? -0.125 20.766 -2.305 1 98.88 229 ALA B O 1
ATOM 3757 N N . VAL B 1 230 ? 0.152 22.562 -1.022 1 98.56 230 VAL B N 1
ATOM 3758 C CA . VAL B 1 230 ? -1.173 22.469 -0.418 1 98.56 230 VAL B CA 1
ATOM 3759 C C . VAL B 1 230 ? -2.24 22.75 -1.472 1 98.56 230 VAL B C 1
ATOM 3761 O O . VAL B 1 230 ? -3.246 22.047 -1.553 1 98.56 230 VAL B O 1
ATOM 3764 N N . LYS B 1 231 ? -2.049 23.781 -2.299 1 97.81 231 LYS B N 1
ATOM 3765 C CA . LYS B 1 231 ? -3.016 24.125 -3.336 1 97.81 231 LYS B CA 1
ATOM 3766 C C . LYS B 1 231 ? -3.199 22.969 -4.324 1 97.81 231 LYS B C 1
ATOM 3768 O O . LYS B 1 231 ? -4.328 22.609 -4.656 1 97.81 231 LYS B O 1
ATOM 3773 N N . LYS B 1 232 ? -2.092 22.391 -4.781 1 98.31 232 LYS B N 1
ATOM 3774 C CA . LYS B 1 232 ? -2.152 21.266 -5.707 1 98.31 232 LYS B CA 1
ATOM 3775 C C . LYS B 1 232 ? -2.848 20.062 -5.066 1 98.31 232 LYS B C 1
ATOM 3777 O O . LYS B 1 232 ? -3.625 19.375 -5.723 1 98.31 232 LYS B O 1
ATOM 3782 N N . ALA B 1 233 ? -2.545 19.859 -3.779 1 98.38 233 ALA B N 1
ATOM 3783 C CA . ALA B 1 233 ? -3.154 18.75 -3.059 1 98.38 233 ALA B CA 1
ATOM 3784 C C . ALA B 1 233 ? -4.66 18.938 -2.922 1 98.38 233 ALA B C 1
ATOM 3786 O O . ALA B 1 233 ? -5.43 17.984 -3.039 1 98.38 233 ALA B O 1
ATOM 3787 N N . LYS B 1 234 ? -5.078 20.109 -2.648 1 96.25 234 LYS B N 1
ATOM 3788 C CA . LYS B 1 234 ? -6.5 20.422 -2.529 1 96.25 234 LYS B CA 1
ATOM 3789 C C . LYS B 1 234 ? -7.227 20.188 -3.852 1 96.25 234 LYS B C 1
ATOM 3791 O O . LYS B 1 234 ? -8.328 19.625 -3.875 1 96.25 234 LYS B O 1
ATOM 3796 N N . ASP B 1 235 ? -6.625 20.641 -4.984 1 96.5 235 ASP B N 1
ATOM 3797 C CA . ASP B 1 235 ? -7.203 20.375 -6.297 1 96.5 235 ASP B CA 1
ATOM 3798 C C . ASP B 1 235 ? -7.328 18.875 -6.551 1 96.5 235 ASP B C 1
ATOM 3800 O O . ASP B 1 235 ? -8.367 18.406 -7.02 1 96.5 235 ASP B O 1
ATOM 3804 N N . TYR B 1 236 ? -6.305 18.188 -6.199 1 97.25 236 TYR B N 1
ATOM 3805 C CA . TYR B 1 236 ? -6.25 16.75 -6.398 1 97.25 236 TYR B CA 1
ATOM 3806 C C . TYR B 1 236 ? -7.336 16.047 -5.594 1 97.25 236 TYR B C 1
ATOM 3808 O O . TYR B 1 236 ? -8.094 15.234 -6.133 1 97.25 236 TYR B O 1
ATOM 3816 N N . ILE B 1 237 ? -7.402 16.391 -4.309 1 95.62 237 ILE B N 1
ATOM 3817 C CA . ILE B 1 237 ? -8.312 15.672 -3.426 1 95.62 237 ILE B CA 1
ATOM 3818 C C . ILE B 1 237 ? -9.758 16.016 -3.781 1 95.62 237 ILE B C 1
ATOM 3820 O O . ILE B 1 237 ? -10.648 15.18 -3.664 1 95.62 237 ILE B O 1
ATOM 3824 N N . THR B 1 238 ? -9.977 17.219 -4.246 1 94.75 238 THR B N 1
ATOM 3825 C CA . THR B 1 238 ? -11.312 17.609 -4.68 1 94.75 238 THR B CA 1
ATOM 3826 C C . THR B 1 238 ? -11.797 16.719 -5.82 1 94.75 238 THR B C 1
ATOM 3828 O O . THR B 1 238 ? -12.922 16.203 -5.781 1 94.75 238 THR B O 1
ATOM 3831 N N . ILE B 1 239 ? -10.969 16.516 -6.773 1 96.5 239 ILE B N 1
ATOM 3832 C CA . ILE B 1 239 ? -11.297 15.656 -7.906 1 96.5 239 ILE B CA 1
ATOM 3833 C C . ILE B 1 239 ? -11.492 14.219 -7.422 1 96.5 239 ILE B C 1
ATOM 3835 O O . ILE B 1 239 ? -12.43 13.539 -7.844 1 96.5 239 ILE B O 1
ATOM 3839 N N . ALA B 1 240 ? -10.625 13.781 -6.531 1 97.25 240 ALA B N 1
ATOM 3840 C CA . ALA B 1 240 ? -10.703 12.422 -6.004 1 97.25 240 ALA B CA 1
ATOM 3841 C C . ALA B 1 240 ? -12.008 12.195 -5.258 1 97.25 240 ALA B C 1
ATOM 3843 O O . ALA B 1 240 ? -12.625 11.133 -5.383 1 97.25 240 ALA B O 1
ATOM 3844 N N . ILE B 1 241 ? -12.422 13.195 -4.445 1 95.81 241 ILE B N 1
ATOM 3845 C CA . ILE B 1 241 ? -13.641 13.094 -3.66 1 95.81 241 ILE B CA 1
ATOM 3846 C C . ILE B 1 241 ? -14.852 13.117 -4.59 1 95.81 241 ILE B C 1
ATOM 3848 O O . ILE B 1 241 ? -15.773 12.305 -4.441 1 95.81 241 ILE B O 1
ATOM 3852 N N . LYS B 1 242 ? -14.898 13.992 -5.555 1 95.5 242 LYS B N 1
ATOM 3853 C CA . LYS B 1 242 ? -16 14.125 -6.5 1 95.5 242 LYS B CA 1
ATOM 3854 C C . LYS B 1 242 ? -16.25 12.812 -7.242 1 95.5 242 LYS B C 1
ATOM 3856 O O . LYS B 1 242 ? -17.391 12.523 -7.645 1 95.5 242 LYS B O 1
ATOM 3861 N N . ASN B 1 243 ? -15.227 12.055 -7.387 1 96.56 243 ASN B N 1
ATOM 3862 C CA . ASN B 1 243 ? -15.328 10.836 -8.172 1 96.56 243 ASN B CA 1
ATOM 3863 C C . ASN B 1 243 ? -15.164 9.594 -7.305 1 96.56 243 ASN B C 1
ATOM 3865 O O . ASN B 1 243 ? -14.75 8.539 -7.793 1 96.56 243 ASN B O 1
ATOM 3869 N N . GLY B 1 244 ? -15.336 9.797 -5.961 1 96.56 244 GLY B N 1
ATOM 3870 C CA . GLY B 1 244 ? -15.383 8.625 -5.094 1 96.56 244 GLY B CA 1
ATOM 3871 C C . GLY B 1 244 ? -16.422 7.609 -5.523 1 96.56 244 GLY B C 1
ATOM 3872 O O . GLY B 1 244 ? -17.25 7.883 -6.402 1 96.56 244 GLY B O 1
ATOM 3873 N N . PHE B 1 245 ? -16.375 6.398 -4.945 1 95.88 245 PHE B N 1
ATOM 3874 C CA . PHE B 1 245 ? -17.266 5.359 -5.43 1 95.88 245 PHE B CA 1
ATOM 3875 C C . PHE B 1 245 ? -17.625 4.383 -4.312 1 95.88 245 PHE B C 1
ATOM 3877 O O . PHE B 1 245 ? -16.938 4.336 -3.285 1 95.88 245 PHE B O 1
ATOM 3884 N N . LYS B 1 246 ? -18.719 3.717 -4.551 1 96.94 246 LYS B N 1
ATOM 3885 C CA . LYS B 1 246 ? -19.172 2.691 -3.615 1 96.94 246 LYS B CA 1
ATOM 3886 C C . LYS B 1 246 ? -18.25 1.478 -3.648 1 96.94 246 LYS B C 1
ATOM 3888 O O . LYS B 1 246 ? -17.953 0.939 -4.719 1 96.94 246 LYS B O 1
ATOM 3893 N N . LEU B 1 247 ? -17.703 1.05 -2.525 1 97.19 247 LEU B N 1
ATOM 3894 C CA . LEU B 1 247 ? -16.828 -0.107 -2.408 1 97.19 247 LEU B CA 1
ATOM 3895 C C . LEU B 1 247 ? -17.516 -1.244 -1.664 1 97.19 247 LEU B C 1
ATOM 3897 O O . LEU B 1 247 ? -17.359 -2.414 -2.02 1 97.19 247 LEU B O 1
ATOM 3901 N N . GLY B 1 248 ? -18.188 -0.927 -0.694 1 97.06 248 GLY B N 1
ATOM 3902 C CA . GLY B 1 248 ? -18.938 -1.823 0.167 1 97.06 248 GLY B CA 1
ATOM 3903 C C . GLY B 1 248 ? -20.234 -1.213 0.678 1 97.06 248 GLY B C 1
ATOM 3904 O O . GLY B 1 248 ? -20.844 -0.388 -0.002 1 97.06 248 GLY B O 1
ATOM 3905 N N . LYS B 1 249 ? -20.734 -1.624 1.852 1 96.56 249 LYS B N 1
ATOM 3906 C CA . LYS B 1 249 ? -22.016 -1.207 2.4 1 96.56 249 LYS B CA 1
ATOM 3907 C C . LYS B 1 249 ? -21.891 0.107 3.164 1 96.56 249 LYS B C 1
ATOM 3909 O O . LYS B 1 249 ? -22.891 0.761 3.457 1 96.56 249 LYS B O 1
ATOM 3914 N N . GLY B 1 250 ? -20.656 0.553 3.398 1 95.62 250 GLY B N 1
ATOM 3915 C CA . GLY B 1 250 ? -20.438 1.742 4.207 1 95.62 250 GLY B CA 1
ATOM 3916 C C . GLY B 1 250 ? -19.906 2.92 3.408 1 95.62 250 GLY B C 1
ATOM 3917 O O . GLY B 1 250 ? -20.391 3.195 2.309 1 95.62 250 GLY B O 1
ATOM 3918 N N . VAL B 1 251 ? -18.938 3.66 4.047 1 94 251 VAL B N 1
ATOM 3919 C CA . VAL B 1 251 ? -18.375 4.859 3.439 1 94 251 VAL B CA 1
ATOM 3920 C C . VAL B 1 251 ? -17.312 4.469 2.416 1 94 251 VAL B C 1
ATOM 3922 O O . VAL B 1 251 ? -16.312 3.844 2.764 1 94 251 VAL B O 1
ATOM 3925 N N . GLY B 1 252 ? -17.5 4.828 1.162 1 95.62 252 GLY B N 1
ATOM 3926 C CA . GLY B 1 252 ? -16.578 4.488 0.099 1 95.62 252 GLY B CA 1
ATOM 3927 C C . GLY B 1 252 ? -15.352 5.391 0.063 1 95.62 252 GLY B C 1
ATOM 3928 O O . GLY B 1 252 ? -15.336 6.445 0.7 1 95.62 252 GLY B O 1
ATOM 3929 N N . PRO B 1 253 ? -14.32 4.938 -0.629 1 97 253 PRO B N 1
ATOM 3930 C CA . PRO B 1 253 ? -13.086 5.727 -0.74 1 97 253 PRO B CA 1
ATOM 3931 C C . PRO B 1 253 ? -13.188 6.828 -1.794 1 97 253 PRO B C 1
ATOM 3933 O O . PRO B 1 253 ? -14.125 6.828 -2.604 1 97 253 PRO B O 1
ATOM 3936 N N . THR B 1 254 ? -12.242 7.762 -1.701 1 96.81 254 THR B N 1
ATOM 3937 C CA . THR B 1 254 ? -12.008 8.664 -2.82 1 96.81 254 THR B CA 1
ATOM 3938 C C . THR B 1 254 ? -11.406 7.914 -4.008 1 96.81 254 THR B C 1
ATOM 3940 O O . THR B 1 254 ? -10.961 6.773 -3.865 1 96.81 254 THR B O 1
ATOM 3943 N N . ASN B 1 255 ? -11.516 8.477 -5.195 1 98.06 255 ASN B N 1
ATOM 3944 C CA . ASN B 1 255 ? -10.906 7.891 -6.383 1 98.06 255 ASN B CA 1
ATOM 3945 C C . ASN B 1 255 ? -9.516 8.461 -6.641 1 98.06 255 ASN B C 1
ATOM 3947 O O . ASN B 1 255 ? -9.359 9.391 -7.438 1 98.06 255 ASN B O 1
ATOM 3951 N N . HIS B 1 256 ? -8.492 7.812 -6.098 1 98.56 256 HIS B N 1
ATOM 3952 C CA . HIS B 1 256 ? -7.137 8.344 -6.059 1 98.56 256 HIS B CA 1
ATOM 3953 C C . HIS B 1 256 ? -6.594 8.57 -7.469 1 98.56 256 HIS B C 1
ATOM 3955 O O . HIS B 1 256 ? -5.836 9.516 -7.699 1 98.56 256 HIS B O 1
ATOM 3961 N N . PHE B 1 257 ? -7 7.719 -8.43 1 98.5 257 PHE B N 1
ATOM 3962 C CA . PHE B 1 257 ? -6.316 7.723 -9.719 1 98.5 257 PHE B CA 1
ATOM 3963 C C . PHE B 1 257 ? -7.219 8.297 -10.805 1 98.5 257 PHE B C 1
ATOM 3965 O O . PHE B 1 257 ? -6.898 8.211 -11.992 1 98.5 257 PHE B O 1
ATOM 3972 N N . TYR B 1 258 ? -8.344 8.906 -10.477 1 97.81 258 TYR B N 1
ATOM 3973 C CA . TYR B 1 258 ? -9.328 9.336 -11.461 1 97.81 258 TYR B CA 1
ATOM 3974 C C . TYR B 1 258 ? -8.68 10.219 -12.523 1 97.81 258 TYR B C 1
ATOM 3976 O O . TYR B 1 258 ? -8.789 9.938 -13.719 1 97.81 258 TYR B O 1
ATOM 3984 N N . LYS B 1 259 ? -8 11.242 -12.102 1 96.88 259 LYS B N 1
ATOM 3985 C CA . LYS B 1 259 ? -7.418 12.188 -13.047 1 96.88 259 LYS B CA 1
ATOM 3986 C C . LYS B 1 259 ? -6.371 11.508 -13.922 1 96.88 259 LYS B C 1
ATOM 3988 O O . LYS B 1 259 ? -6.344 11.719 -15.141 1 96.88 259 LYS B O 1
ATOM 3993 N N . LEU B 1 260 ? -5.52 10.734 -13.312 1 97.38 260 LEU B N 1
ATOM 3994 C CA . LEU B 1 260 ? -4.477 10.039 -14.062 1 97.38 260 LEU B CA 1
ATOM 3995 C C . LEU B 1 260 ? -5.082 9.086 -15.078 1 97.38 260 LEU B C 1
ATOM 3997 O O . LEU B 1 260 ? -4.609 9 -16.219 1 97.38 260 LEU B O 1
ATOM 4001 N N . TYR B 1 261 ? -6.078 8.32 -14.68 1 98 261 TYR B N 1
ATOM 4002 C CA . TYR B 1 261 ? -6.758 7.391 -15.57 1 98 261 TYR B CA 1
ATOM 4003 C C . TYR B 1 261 ? -7.414 8.133 -16.734 1 98 261 TYR B C 1
ATOM 4005 O O . TYR B 1 261 ? -7.352 7.688 -17.875 1 98 261 TYR B O 1
ATOM 4013 N N . LYS B 1 262 ? -8.047 9.227 -16.391 1 97.44 262 LYS B N 1
ATOM 4014 C CA . LYS B 1 262 ? -8.695 10.031 -17.422 1 97.44 262 LYS B CA 1
ATOM 4015 C C . LYS B 1 262 ? -7.672 10.562 -18.422 1 97.44 262 LYS B C 1
ATOM 4017 O O . LYS B 1 262 ? -7.863 10.453 -19.641 1 97.44 262 LYS B O 1
ATOM 4022 N N . ASP B 1 263 ? -6.598 11.102 -17.938 1 96.56 263 ASP B N 1
ATOM 4023 C CA . ASP B 1 263 ? -5.551 11.672 -18.781 1 96.56 263 ASP B CA 1
ATOM 4024 C C . ASP B 1 263 ? -4.891 10.594 -19.641 1 96.56 263 ASP B C 1
ATOM 4026 O O . ASP B 1 263 ? -4.453 10.875 -20.75 1 96.56 263 ASP B O 1
ATOM 4030 N N . ALA B 1 264 ? -4.848 9.352 -19.156 1 96.81 264 ALA B N 1
ATOM 4031 C CA . ALA B 1 264 ? -4.191 8.258 -19.859 1 96.81 264 ALA B CA 1
ATOM 4032 C C . ALA B 1 264 ? -5.168 7.543 -20.797 1 96.81 264 ALA B C 1
ATOM 4034 O O . ALA B 1 264 ? -4.773 6.641 -21.531 1 96.81 264 ALA B O 1
ATOM 4035 N N . GLY B 1 265 ? -6.457 7.828 -20.688 1 95 265 GLY B N 1
ATOM 4036 C CA . GLY B 1 265 ? -7.461 7.215 -21.531 1 95 265 GLY B CA 1
ATOM 4037 C C . GLY B 1 265 ? -7.953 5.879 -21.016 1 95 265 GLY B C 1
ATOM 4038 O O . GLY B 1 265 ? -8.508 5.078 -21.766 1 95 265 GLY B O 1
ATOM 4039 N N . VAL B 1 266 ? -7.664 5.613 -19.766 1 93.31 266 VAL B N 1
ATOM 4040 C CA . VAL B 1 266 ? -8.125 4.383 -19.125 1 93.31 266 VAL B CA 1
ATOM 4041 C C . VAL B 1 266 ? -9.633 4.465 -18.891 1 93.31 266 VAL B C 1
ATOM 4043 O O . VAL B 1 266 ? -10.336 3.449 -18.953 1 93.31 266 VAL B O 1
ATOM 4046 N N . ILE B 1 267 ? -10.117 5.68 -18.547 1 91.38 267 ILE B N 1
ATOM 4047 C CA . ILE B 1 267 ? -11.547 5.926 -18.391 1 91.38 267 ILE B CA 1
ATOM 4048 C C . ILE B 1 267 ? -11.977 7.094 -19.266 1 91.38 267 ILE B C 1
ATOM 4050 O O . ILE B 1 267 ? -11.133 7.852 -19.75 1 91.38 267 ILE B O 1
ATOM 4054 N N . GLU B 1 268 ? -13.359 7.109 -19.516 1 85 268 GLU B N 1
ATOM 4055 C CA . GLU B 1 268 ? -13.898 8.172 -20.359 1 85 268 GLU B CA 1
ATOM 4056 C C . GLU B 1 268 ? -14.086 9.461 -19.562 1 85 268 GLU B C 1
ATOM 4058 O O . GLU B 1 268 ? -14.375 9.414 -18.359 1 85 268 GLU B O 1
#

InterPro domains:
  IPR004399 Hydroxymethylpyrimidine kinase/phosphomethylpyrimidine kinase domain [TIGR00097] (4-257)
  IPR004399 Hydroxymethylpyrimidine kinase/phosphomethylpyrimidine kinase domain [cd01169] (3-244)
  IPR013749 Pyridoxamine kinase/Phosphomethylpyrimidine kinase [PF08543] (11-255)
  IPR029056 Ribokinase-like [G3DSA:3.40.1190.20] (1-266)
  IPR029056 Ribokinase-like [SSF53613] (1-261)

Organism: NCBI:txid1533

pLDDT: mean 94.12, std 8.68, range [51.72, 98.94]